Protein AF-A0A7S4M816-F1 (afdb_monomer_lite)

pLDDT: mean 73.07, std 22.74, range [23.66, 98.44]

Radius of gyration: 26.68 Å; chains: 1; bounding box: 62×54×77 Å

Sequence (520 aa):
VRLLKPLAPCDLSKLNSLMDDIETREQIYEYYGRFLNFFESHPETFNVKKLPEKNTYVLDLVSRDKGLALKKVQQVTQEKKASAVLHVLVTTSKACIEQCKLLSTNSVIAVDCEGVHLGQPGGKLCLVQIASPNTGPVLFDVLSCPEIMGILKDLLENPRILKILHDCRMDAAALFTTGNIELSPVLDTQTAFTIIHNYRQQISLKDLVKKVNNREHPEKAKAPHKANPNFWNIRPISENGIKYAIADVELLLEASCILASQFKSEEEQQRAQAISQARVLDAIGPLRSSQGDSNESFTPSAAFENMIQYNNKATQEIRFSVYKETQFHVILASLPEYIASMIIEYLPTAEDSLIDVVLDLHRPVRLIRANGHSLTVDDCIVREGDLAHLLQKCGPITDANRACVGASLHRCSVIRDPNRGTIVGCTLRMARIINGVASTLSEILLSSKSVLLVGPPGRGKTTLLRDISQFLANYENDRRVMIVDTNNEIGGESILPHKAVGNARRRVKLELVRFSIVSC

InterPro domains:
  IPR002562 3'-5' exonuclease domain [PF01612] (89-255)
  IPR002562 3'-5' exonuclease domain [SM00474] (87-264)
  IPR012337 Ribonuclease H-like superfamily [SSF53098] (84-273)
  IPR027417 P-loop containing nucleoside triphosphate hydrolase [G3DSA:3.40.50.300] (427-512)
  IPR027417 P-loop containing nucleoside triphosphate hydrolase [SSF52540] (438-507)
  IPR036397 Ribonuclease H superfamily [G3DSA:3.30.420.10] (20-283)

Organism: NCBI:txid1487602

Secondary structure (DSSP, 8-state):
---PPP-PPP-THHHHTTSTT---HHHHHHHHHHHHHHHHH-S---EEEEETTTTEEEEETT---TTTHHHHHHHHTTS--------EEE-SHHHHHHHHHHHTT-SEEEEEEEEESTTSTT-EEEEEEEEETTTEEEEEETTT-TTHHHHHHHHHT-TTSEEEESSTHHHHHHHHHHH-----SEEEHHHHHHHHHT--S---HHHHHHHHHS---TTGGG-GGGT-TTGGG-SSPPHHHHHHHHHHHHHHHHHHHHHHHH-SSHHHHHHHHHHHHHHHHHHHGGG--S---------THHHHHHHHHHHHHHTS------EEE--HHHHHHHS-HHHHHHHHHH-TTHHHHEEEEEEETTSEEEEEETTSPEEEEEEEE--HHHHHHHHHTB-PPPTTSEEEBTTSS-EEEEEE-TTT--EEEEEEE---EEESSGGGGHHHHHSSSEEEEE--TTSSHHHHHHHHHHHHHHSSTT---EEE-TTSSSS-SSSSPPGGGTT-EEESS----S--EE--

Foldseek 3Di:
DDLDDDDDDDDPVVVVVVVPPDDDPLVVQLVLVVLVVCCVVPLLQWDWDDDPPALEIETELDDPDPPPSVVVVVVVVVPDDDDDFFEAEALDPVVLLVVLVVLVVAQEKEKDWDWQQQLDVVTATAWIWIADLARAIYIYGCPSPVCSLQSCQCSQAPQSHEYEYALCQSVLSRSCVSRVHQGPQYFHVQLLCCLLVVDPDGDDLQRLLCVQPNDGQPCPVVQPCVVPSHLSVDPPNDPSNVSNSRSSRVSRLLSVLSSLVRDPDVVSVVVSRVVRSVSSCVSCVVVDPDDDDDDDDDDCVVNSVVSPVSNVVVVDDSDNPWDKDFVVVLVLQLFDVVVSVVCCVVPVPCSPWFFKWKAFAQAFIWTQTSSRDIDGDRVHHHHPVGVVSNVVQWDDQDPQQWTHRHLDQWIKRFDADPVPRDTRIIIIGTDMAIARSCSVCCVVLVDPGHYHYDDDPPSCSLNNLLNSLQCQPSRPPDRAAEEAAQPCSNQHRDPGRHCSSPNHHYDNDDDDDSHYDYDD

Structure (mmCIF, N/CA/C/O backbone):
data_AF-A0A7S4M816-F1
#
_entry.id   AF-A0A7S4M816-F1
#
loop_
_atom_site.group_PDB
_atom_site.id
_atom_site.type_symbol
_atom_site.label_atom_id
_atom_site.label_alt_id
_atom_site.label_comp_id
_atom_site.label_asym_id
_atom_site.label_entity_id
_atom_site.label_seq_id
_atom_site.pdbx_PDB_ins_code
_atom_site.Cartn_x
_atom_site.Cartn_y
_atom_site.Cartn_z
_atom_site.occupancy
_atom_site.B_iso_or_equiv
_atom_site.auth_seq_id
_atom_site.auth_comp_id
_atom_site.auth_asym_id
_atom_site.auth_atom_id
_atom_site.pdbx_PDB_model_num
ATOM 1 N N . VAL A 1 1 ? 2.235 -14.717 20.472 1.00 32.06 1 VAL A N 1
ATOM 2 C CA . VAL A 1 1 ? 2.334 -15.893 19.568 1.00 32.06 1 VAL A CA 1
ATOM 3 C C . VAL A 1 1 ? 2.805 -17.111 20.358 1.00 32.06 1 VAL A C 1
ATOM 5 O O . VAL A 1 1 ? 3.980 -17.220 20.690 1.00 32.06 1 VAL A O 1
ATOM 8 N N . ARG A 1 2 ? 1.897 -18.025 20.711 1.00 26.11 2 ARG A N 1
ATOM 9 C CA . ARG A 1 2 ? 2.247 -19.291 21.373 1.00 26.11 2 ARG A CA 1
ATOM 10 C C . ARG A 1 2 ? 2.181 -20.394 20.312 1.00 26.11 2 ARG A C 1
ATOM 12 O O . ARG A 1 2 ? 1.085 -20.809 19.954 1.00 26.11 2 ARG A O 1
ATOM 19 N N . LEU A 1 3 ? 3.322 -20.876 19.808 1.00 25.56 3 LEU A N 1
ATOM 20 C CA . LEU A 1 3 ? 3.357 -22.186 19.145 1.00 25.56 3 LEU A CA 1
ATOM 21 C C . LEU A 1 3 ? 3.480 -23.221 20.264 1.00 25.56 3 LEU A C 1
ATOM 23 O O . LEU A 1 3 ? 4.580 -23.553 20.702 1.00 25.56 3 LEU A O 1
ATOM 27 N N . LEU A 1 4 ? 2.350 -23.673 20.804 1.00 25.62 4 LEU A N 1
ATOM 28 C CA . LEU A 1 4 ? 2.359 -24.734 21.806 1.00 25.62 4 LEU A CA 1
ATOM 29 C C . LEU A 1 4 ? 2.283 -26.102 21.122 1.00 25.62 4 LEU A C 1
ATOM 31 O O . LEU A 1 4 ? 1.270 -26.456 20.526 1.00 25.62 4 LEU A O 1
ATOM 35 N N . LYS A 1 5 ? 3.338 -26.906 21.292 1.00 24.36 5 LYS A N 1
ATOM 36 C CA . LYS A 1 5 ? 3.147 -28.330 21.608 1.00 24.36 5 LYS A CA 1
ATOM 37 C C . LYS A 1 5 ? 2.667 -28.423 23.070 1.00 24.36 5 LYS A C 1
ATOM 39 O O . LYS A 1 5 ? 3.002 -27.529 23.851 1.00 24.36 5 LYS A O 1
ATOM 44 N N . PRO A 1 6 ? 1.874 -29.443 23.442 1.00 23.66 6 PRO A N 1
ATOM 45 C CA . PRO A 1 6 ? 1.259 -29.514 24.764 1.00 23.66 6 PRO A CA 1
ATOM 46 C C . PRO A 1 6 ? 2.354 -29.538 25.834 1.00 23.66 6 PRO A C 1
ATOM 48 O O . PRO A 1 6 ? 3.275 -30.348 25.756 1.00 23.66 6 PRO A O 1
ATOM 51 N N . LEU A 1 7 ? 2.277 -28.632 26.808 1.00 27.77 7 LEU A N 1
ATOM 52 C CA . LEU A 1 7 ? 3.165 -28.618 27.967 1.00 27.77 7 LEU A CA 1
ATOM 53 C C . LEU A 1 7 ? 2.332 -28.634 29.247 1.00 27.77 7 LEU A C 1
ATOM 55 O O . LEU A 1 7 ? 1.325 -27.933 29.353 1.00 27.77 7 LEU A O 1
ATOM 59 N N . ALA A 1 8 ? 2.799 -29.461 30.182 1.00 29.36 8 ALA A N 1
ATOM 60 C CA . ALA A 1 8 ? 2.324 -29.626 31.549 1.00 29.36 8 ALA A CA 1
ATOM 61 C C . ALA A 1 8 ? 2.268 -28.286 32.327 1.00 29.36 8 ALA A C 1
ATOM 63 O O . ALA A 1 8 ? 2.888 -27.304 31.901 1.00 29.36 8 ALA A O 1
ATOM 64 N N . PRO A 1 9 ? 1.530 -28.223 33.454 1.00 30.55 9 PRO A N 1
ATOM 65 C CA . PRO A 1 9 ? 1.186 -26.969 34.124 1.00 30.55 9 PRO A CA 1
ATOM 66 C C . PRO A 1 9 ? 2.446 -26.212 34.568 1.00 30.55 9 PRO A C 1
ATOM 68 O O . PRO A 1 9 ? 3.289 -26.762 35.270 1.00 30.55 9 PRO A O 1
ATOM 71 N N . CYS A 1 10 ? 2.591 -24.951 34.147 1.00 32.34 10 CYS A N 1
ATOM 72 C CA . CYS A 1 10 ? 3.623 -24.052 34.670 1.00 32.34 10 CYS A CA 1
ATOM 73 C C . CYS A 1 10 ? 3.134 -23.387 35.961 1.00 32.34 10 CYS A C 1
ATOM 75 O O . CYS A 1 10 ? 2.025 -22.860 36.009 1.00 32.34 10 CYS A O 1
ATOM 77 N N . ASP A 1 11 ? 4.005 -23.390 36.964 1.00 34.22 11 ASP A N 1
ATOM 78 C CA . ASP A 1 11 ? 3.838 -22.769 38.274 1.00 34.22 11 ASP A CA 1
ATOM 79 C C . ASP A 1 11 ? 3.771 -21.229 38.156 1.00 34.22 11 ASP A C 1
ATOM 81 O O . ASP A 1 11 ? 4.731 -20.573 37.739 1.00 34.22 11 ASP A O 1
ATOM 85 N N . LEU A 1 12 ? 2.597 -20.665 38.463 1.00 32.16 12 LEU A N 1
ATOM 86 C CA . LEU A 1 12 ? 2.234 -19.243 38.334 1.00 32.16 12 LEU A CA 1
ATOM 87 C C . LEU A 1 12 ? 2.906 -18.334 39.382 1.00 32.16 12 LEU A C 1
ATOM 89 O O . LEU A 1 12 ? 2.882 -17.112 39.242 1.00 32.16 12 LEU A O 1
ATOM 93 N N . SER A 1 13 ? 3.538 -18.908 40.406 1.00 29.98 13 SER A N 1
ATOM 94 C CA . SER A 1 13 ? 4.093 -18.179 41.556 1.00 29.98 13 SER A CA 1
ATOM 95 C C . SER A 1 13 ? 5.253 -17.230 41.213 1.00 29.98 13 SER A C 1
ATOM 97 O O . SER A 1 13 ? 5.402 -16.188 41.846 1.00 29.98 13 SER A O 1
ATOM 99 N N . LYS A 1 14 ? 6.042 -17.521 40.169 1.00 30.58 14 LYS A N 1
ATOM 100 C CA . LYS A 1 14 ? 7.213 -16.706 39.776 1.00 30.58 14 LYS A CA 1
ATOM 101 C C . LYS A 1 14 ? 6.892 -15.467 38.934 1.00 30.58 14 LYS A C 1
ATOM 103 O O . LYS A 1 14 ? 7.779 -14.650 38.715 1.00 30.58 14 LYS A O 1
ATOM 108 N N . LEU A 1 15 ? 5.666 -15.338 38.424 1.00 30.48 15 LEU A N 1
ATOM 109 C CA . LEU A 1 15 ? 5.273 -14.216 37.560 1.00 30.48 15 LEU A CA 1
ATOM 110 C C . LEU A 1 15 ? 4.730 -13.028 38.368 1.00 30.48 15 LEU A C 1
ATOM 112 O O . LEU A 1 15 ? 4.883 -11.887 37.943 1.00 30.48 15 LEU A O 1
ATOM 116 N N . ASN A 1 16 ? 4.176 -13.295 39.554 1.00 32.53 16 ASN A N 1
ATOM 117 C CA . ASN A 1 16 ? 3.635 -12.262 40.436 1.00 32.53 16 ASN A CA 1
ATOM 118 C C . ASN A 1 16 ? 4.731 -11.371 41.043 1.00 32.53 16 ASN A C 1
ATOM 120 O O . ASN A 1 16 ? 4.540 -10.165 41.104 1.00 32.53 16 ASN A O 1
ATOM 124 N N . SER A 1 17 ? 5.918 -11.905 41.359 1.00 33.62 17 SER A N 1
ATOM 125 C CA . SER A 1 17 ? 6.994 -11.108 41.981 1.00 33.62 17 SER A CA 1
ATOM 126 C C . SER A 1 17 ? 7.639 -10.064 41.056 1.00 33.62 17 SER A C 1
ATOM 128 O O . SER A 1 17 ? 8.530 -9.343 41.488 1.00 33.62 17 SER A O 1
ATOM 130 N N . LEU A 1 18 ? 7.270 -10.028 39.769 1.00 30.81 18 LEU A N 1
ATOM 131 C CA . LEU A 1 18 ? 7.768 -9.049 38.795 1.00 30.81 18 LEU A CA 1
ATOM 132 C C . LEU A 1 18 ? 6.773 -7.899 38.552 1.00 30.81 18 LEU A C 1
ATOM 134 O O . LEU A 1 18 ? 7.089 -6.972 37.810 1.00 30.81 18 LEU A O 1
ATOM 138 N N . MET A 1 19 ? 5.560 -7.992 39.110 1.00 32.06 19 MET A N 1
ATOM 139 C CA . MET A 1 19 ? 4.468 -7.037 38.893 1.00 32.06 19 MET A CA 1
ATOM 140 C C . MET A 1 19 ? 4.282 -6.034 40.040 1.00 32.06 19 MET A C 1
ATOM 142 O O . MET A 1 19 ? 3.523 -5.083 39.867 1.00 32.06 19 MET A O 1
ATOM 146 N N . ASP A 1 20 ? 4.989 -6.209 41.158 1.00 32.62 20 ASP A N 1
ATOM 147 C CA . ASP A 1 20 ? 4.783 -5.429 42.386 1.00 32.62 20 ASP A CA 1
ATOM 148 C C . ASP A 1 20 ? 5.398 -4.005 42.358 1.00 32.62 20 ASP A C 1
ATOM 150 O O . ASP A 1 20 ? 5.116 -3.211 43.245 1.00 32.62 20 ASP A O 1
ATOM 154 N N . ASP A 1 21 ? 6.144 -3.622 41.310 1.00 37.22 21 ASP A N 1
ATOM 155 C CA . ASP A 1 21 ? 6.856 -2.324 41.217 1.00 37.22 21 ASP A CA 1
ATOM 156 C C . ASP A 1 21 ? 6.120 -1.215 40.410 1.00 37.22 21 ASP A C 1
ATOM 158 O O . ASP A 1 21 ? 6.743 -0.266 39.924 1.00 37.22 21 ASP A O 1
ATOM 162 N N . ILE A 1 22 ? 4.797 -1.294 40.202 1.00 36.03 22 ILE A N 1
ATOM 163 C CA . ILE A 1 22 ? 4.036 -0.269 39.447 1.00 36.03 22 ILE A CA 1
ATOM 164 C C . ILE A 1 22 ? 2.936 0.337 40.326 1.00 36.03 22 ILE A C 1
ATOM 166 O O . ILE A 1 22 ? 1.829 -0.191 40.402 1.00 36.03 22 ILE A O 1
ATOM 170 N N . GLU A 1 23 ? 3.225 1.474 40.964 1.00 37.81 23 GLU A N 1
ATOM 171 C CA . GLU A 1 23 ? 2.397 1.969 42.074 1.00 37.81 23 GLU A CA 1
ATOM 172 C C . GLU A 1 23 ? 1.174 2.842 41.709 1.00 37.81 23 GLU A C 1
ATOM 174 O O . GLU A 1 23 ? 0.293 2.956 42.555 1.00 37.81 23 GLU A O 1
ATOM 179 N N . THR A 1 24 ? 0.995 3.429 40.506 1.00 36.88 24 THR A N 1
ATOM 180 C CA . THR A 1 24 ? -0.236 4.231 40.231 1.00 36.88 24 THR A CA 1
ATOM 181 C C . THR A 1 24 ? -0.750 4.267 38.778 1.00 36.88 24 THR A C 1
ATOM 183 O O . THR A 1 24 ? -0.001 4.226 37.801 1.00 36.88 24 THR A O 1
ATOM 186 N N . ARG A 1 25 ? -2.086 4.399 38.634 1.00 30.27 25 ARG A N 1
ATOM 187 C CA . ARG A 1 25 ? -2.832 4.512 37.357 1.00 30.27 25 ARG A CA 1
ATOM 188 C C . ARG A 1 25 ? -2.521 5.793 36.569 1.00 30.27 25 ARG A C 1
ATOM 190 O O . ARG A 1 25 ? -2.570 5.755 35.343 1.00 30.27 25 ARG A O 1
ATOM 197 N N . GLU A 1 26 ? -2.192 6.897 37.234 1.00 30.34 26 GLU A N 1
ATOM 198 C CA . GLU A 1 26 ? -1.911 8.198 36.599 1.00 30.34 26 GLU A CA 1
ATOM 199 C C . GLU A 1 26 ? -0.587 8.196 35.820 1.00 30.34 26 GLU A C 1
ATOM 201 O O . GLU A 1 26 ? -0.513 8.725 34.709 1.00 30.34 26 GLU A O 1
ATOM 206 N N . GLN A 1 27 ? 0.418 7.463 36.305 1.00 33.69 27 GLN A N 1
ATOM 207 C CA . GLN A 1 27 ? 1.696 7.297 35.609 1.00 33.69 27 GLN A CA 1
ATOM 208 C C . GLN A 1 27 ? 1.585 6.433 34.341 1.00 33.69 27 GLN A C 1
ATOM 210 O O . GLN A 1 27 ? 2.423 6.538 33.451 1.00 33.69 27 GLN A O 1
ATOM 215 N N . ILE A 1 28 ? 0.552 5.596 34.193 1.00 33.44 28 ILE A N 1
ATOM 216 C CA . ILE A 1 28 ? 0.357 4.761 32.993 1.00 33.44 28 ILE A CA 1
ATOM 217 C C . ILE A 1 28 ? -0.059 5.615 31.783 1.00 33.44 28 ILE A C 1
ATOM 219 O O . ILE A 1 28 ? 0.337 5.305 30.655 1.00 33.44 28 ILE A O 1
ATOM 223 N N . TYR A 1 29 ? -0.807 6.701 32.009 1.00 32.84 29 TYR A N 1
ATOM 224 C CA . TYR A 1 29 ? -1.386 7.520 30.942 1.00 32.84 29 TYR A CA 1
ATOM 225 C C . TYR A 1 29 ? -0.503 8.694 30.497 1.00 32.84 29 TYR A C 1
ATOM 227 O O . TYR A 1 29 ? -0.400 8.931 29.294 1.00 32.84 29 TYR A O 1
ATOM 235 N N . GLU A 1 30 ? 0.240 9.348 31.398 1.00 33.31 30 GLU A N 1
ATOM 236 C CA . GLU A 1 30 ? 1.265 10.338 31.000 1.00 33.31 30 GLU A CA 1
ATOM 237 C C . GLU A 1 30 ? 2.338 9.690 30.092 1.00 33.31 30 GLU A C 1
ATOM 239 O O . GLU A 1 30 ? 2.888 10.286 29.161 1.00 33.31 30 GLU A O 1
ATOM 244 N N . TYR A 1 31 ? 2.559 8.392 30.297 1.00 30.88 31 TYR A N 1
ATOM 245 C CA . TYR A 1 31 ? 3.439 7.548 29.502 1.00 30.88 31 TYR A CA 1
ATOM 246 C C . TYR A 1 31 ? 2.917 7.193 28.102 1.00 30.88 31 TYR A C 1
ATOM 248 O O . TYR A 1 31 ? 3.712 6.772 27.262 1.00 30.88 31 TYR A O 1
ATOM 256 N N . TYR A 1 32 ? 1.617 7.327 27.843 1.00 30.73 32 TYR A N 1
ATOM 257 C CA . TYR A 1 32 ? 0.983 6.995 26.563 1.00 30.73 32 TYR A CA 1
ATOM 258 C C . TYR A 1 32 ? 1.078 8.169 25.573 1.00 30.73 32 TYR A C 1
ATOM 260 O O . TYR A 1 32 ? 1.305 7.965 24.382 1.00 30.73 32 TYR A O 1
ATOM 268 N N . GLY A 1 33 ? 1.030 9.411 26.065 1.00 32.06 33 GLY A N 1
ATOM 269 C CA . GLY A 1 33 ? 1.354 10.602 25.269 1.00 32.06 33 GLY A CA 1
ATOM 270 C C . GLY A 1 33 ? 2.820 10.626 24.821 1.00 32.06 33 GLY A C 1
ATOM 271 O O . GLY A 1 33 ? 3.120 10.935 23.671 1.00 32.06 33 GLY A O 1
ATOM 272 N N . ARG A 1 34 ? 3.743 10.186 25.691 1.00 31.02 34 ARG A N 1
ATOM 273 C CA . ARG A 1 34 ? 5.159 10.000 25.324 1.00 31.02 34 ARG A CA 1
ATOM 274 C C . ARG A 1 34 ? 5.380 8.804 24.387 1.00 31.02 34 ARG A C 1
ATOM 276 O O . ARG A 1 34 ? 6.376 8.792 23.682 1.00 31.02 34 ARG A O 1
ATOM 283 N N . PHE A 1 35 ? 4.467 7.832 24.343 1.00 34.56 35 PHE A N 1
ATOM 284 C CA . PHE A 1 35 ? 4.574 6.603 23.543 1.00 34.56 35 PHE A CA 1
ATOM 285 C C . PHE A 1 35 ? 4.404 6.832 22.030 1.00 34.56 35 PHE A C 1
ATOM 287 O O . PHE A 1 35 ? 5.117 6.207 21.251 1.00 34.56 35 PHE A O 1
ATOM 294 N N . LEU A 1 36 ? 3.525 7.752 21.609 1.00 32.50 36 LEU A N 1
ATOM 295 C CA . LEU A 1 36 ? 3.367 8.128 20.192 1.00 32.50 36 LEU A CA 1
ATOM 296 C C . LEU A 1 36 ? 4.589 8.909 19.677 1.00 32.50 36 LEU A C 1
ATOM 298 O O . LEU A 1 36 ? 5.209 8.487 18.704 1.00 32.50 36 LEU A O 1
ATOM 302 N N . ASN A 1 37 ? 5.026 9.935 20.417 1.00 33.81 37 ASN A N 1
ATOM 303 C CA . ASN A 1 37 ? 6.246 10.685 20.086 1.00 33.81 37 ASN A CA 1
ATOM 304 C C . ASN A 1 37 ? 7.511 9.808 20.125 1.00 33.81 37 ASN A C 1
ATOM 306 O O . ASN A 1 37 ? 8.487 10.094 19.436 1.00 33.81 37 ASN A O 1
ATOM 310 N N . PHE A 1 38 ? 7.532 8.747 20.937 1.00 35.84 38 PHE A N 1
ATOM 311 C CA . PHE A 1 38 ? 8.682 7.849 21.080 1.00 35.84 38 PHE A CA 1
ATOM 312 C C . PHE A 1 38 ? 8.849 6.893 19.891 1.00 35.84 38 PHE A C 1
ATOM 314 O O . PHE A 1 38 ? 9.974 6.716 19.439 1.00 35.84 38 PHE A O 1
ATOM 321 N N . PHE A 1 39 ? 7.765 6.341 19.333 1.00 38.44 39 PHE A N 1
ATOM 322 C CA . PHE A 1 39 ? 7.845 5.525 18.110 1.00 38.44 39 PHE A CA 1
ATOM 323 C C . PHE A 1 39 ? 8.197 6.359 16.872 1.00 38.44 39 PHE A C 1
ATOM 325 O O . PHE A 1 39 ? 8.973 5.909 16.035 1.00 38.44 39 PHE A O 1
ATOM 332 N N . GLU A 1 40 ? 7.689 7.591 16.787 1.00 34.12 40 GLU A N 1
ATOM 333 C CA . GLU A 1 40 ? 8.034 8.530 15.708 1.00 34.12 40 GLU A CA 1
ATOM 334 C C . GLU A 1 40 ? 9.506 8.967 15.751 1.00 34.12 40 GLU A C 1
ATOM 336 O O . GLU A 1 40 ? 10.100 9.261 14.713 1.00 34.12 40 GLU A O 1
ATOM 341 N N . SER A 1 41 ? 10.116 8.984 16.942 1.00 29.34 41 SER A N 1
ATOM 342 C CA . SER A 1 41 ? 11.501 9.429 17.135 1.00 29.34 41 SER A CA 1
ATOM 343 C C . SER A 1 41 ? 12.532 8.299 17.266 1.00 29.34 41 SER A C 1
ATOM 345 O O . SER A 1 41 ? 13.719 8.575 17.111 1.00 29.34 41 SER A O 1
ATOM 347 N N . HIS A 1 42 ? 12.126 7.054 17.557 1.00 34.06 42 HIS A N 1
ATOM 348 C CA . HIS A 1 42 ? 13.032 5.925 17.822 1.00 34.06 42 HIS A CA 1
ATOM 349 C C . HIS A 1 42 ? 12.424 4.571 17.366 1.00 34.06 42 HIS A C 1
ATOM 351 O O . HIS A 1 42 ? 11.822 3.860 18.175 1.00 34.06 42 HIS A O 1
ATOM 357 N N . PRO A 1 43 ? 12.599 4.155 16.098 1.00 35.47 43 PRO A N 1
ATOM 358 C CA . PRO A 1 43 ? 12.088 2.871 15.586 1.00 35.47 43 PRO A CA 1
ATOM 359 C C . PRO A 1 43 ? 12.764 1.607 16.183 1.00 35.47 43 PRO A C 1
ATOM 361 O O . PRO A 1 43 ? 12.266 0.502 16.001 1.00 35.47 43 PRO A O 1
ATOM 364 N N . GLU A 1 44 ? 13.831 1.757 16.976 1.00 39.56 44 GLU A N 1
ATOM 365 C CA . GLU A 1 44 ? 14.697 0.685 17.522 1.00 39.56 44 GLU A CA 1
ATOM 366 C C . GLU A 1 44 ? 14.210 0.026 18.846 1.00 39.56 44 GLU A C 1
ATOM 368 O O . GLU A 1 44 ? 15.004 -0.439 19.665 1.00 39.56 44 GLU A O 1
ATOM 373 N N . THR A 1 45 ? 12.915 0.049 19.167 1.00 36.88 45 THR A N 1
ATOM 374 C CA . THR A 1 45 ? 12.452 0.091 20.576 1.00 36.88 45 THR A CA 1
ATOM 375 C C . THR A 1 45 ? 12.122 -1.232 21.278 1.00 36.88 45 THR A C 1
ATOM 377 O O . THR A 1 45 ? 11.601 -1.224 22.396 1.00 36.88 45 THR A O 1
ATOM 380 N N . PHE A 1 46 ? 12.464 -2.384 20.701 1.00 45.91 46 PHE A N 1
ATOM 381 C CA . PHE A 1 46 ? 12.144 -3.685 21.303 1.00 45.91 46 PHE A CA 1
ATOM 382 C C . PHE A 1 46 ? 13.305 -4.262 22.118 1.00 45.91 46 PHE A C 1
ATOM 384 O O . PHE A 1 46 ? 14.392 -4.505 21.594 1.00 45.91 46 PHE A O 1
ATOM 391 N N . ASN A 1 47 ? 13.066 -4.592 23.393 1.00 47.69 47 ASN A N 1
ATOM 392 C CA . ASN A 1 47 ? 14.008 -5.419 24.146 1.00 47.69 47 ASN A CA 1
ATOM 393 C C . ASN A 1 47 ? 13.711 -6.899 23.866 1.00 47.69 47 ASN A C 1
ATOM 395 O O . ASN A 1 47 ? 12.717 -7.458 24.337 1.00 47.69 47 ASN A O 1
ATOM 399 N N . VAL A 1 48 ? 14.566 -7.519 23.053 1.00 42.56 48 VAL A N 1
ATOM 400 C CA . VAL A 1 48 ? 14.424 -8.914 22.629 1.00 42.56 48 VAL A CA 1
ATOM 401 C C . VAL A 1 48 ? 15.229 -9.812 23.562 1.00 42.56 48 VAL A C 1
ATOM 403 O O . VAL A 1 48 ? 16.462 -9.805 23.556 1.00 42.56 48 VAL A O 1
ATOM 406 N N . LYS A 1 49 ? 14.542 -10.654 24.337 1.00 49.00 49 LYS A N 1
ATOM 407 C CA . LYS A 1 49 ? 15.188 -11.693 25.154 1.00 49.00 49 LYS A CA 1
ATOM 408 C C . LYS A 1 49 ? 14.911 -13.071 24.558 1.00 49.00 49 LYS A C 1
ATOM 410 O O . LYS A 1 49 ? 13.762 -13.486 24.421 1.00 49.00 49 LYS A O 1
ATOM 415 N N . LYS A 1 50 ? 15.972 -13.810 24.220 1.00 42.25 50 LYS A N 1
ATOM 416 C CA . LYS A 1 50 ? 15.881 -15.243 23.901 1.00 42.25 50 LYS A CA 1
ATOM 417 C C . LYS A 1 50 ? 15.818 -16.017 25.214 1.00 42.25 50 LYS A C 1
ATOM 419 O O . LYS A 1 50 ? 16.748 -15.917 26.010 1.00 42.25 50 LYS A O 1
ATOM 424 N N . LEU A 1 51 ? 14.760 -16.796 25.428 1.00 44.19 51 LEU A N 1
ATOM 425 C CA . LEU A 1 51 ? 14.718 -17.754 26.533 1.00 44.19 51 LEU A CA 1
ATOM 426 C C . LEU A 1 51 ? 15.500 -19.011 26.105 1.00 44.19 51 LEU A C 1
ATOM 428 O O . LEU A 1 51 ? 15.086 -19.664 25.146 1.00 44.19 51 LEU A O 1
ATOM 432 N N . PRO A 1 52 ? 16.637 -19.352 26.745 1.00 38.91 52 PRO A N 1
ATOM 433 C CA . PRO A 1 52 ? 17.502 -20.444 26.284 1.00 38.91 52 PRO A CA 1
ATOM 434 C C . PRO A 1 52 ? 16.814 -21.816 26.289 1.00 38.91 52 PRO A C 1
ATOM 436 O O . PRO A 1 52 ? 17.096 -22.641 25.427 1.00 38.91 52 PRO A O 1
ATOM 439 N N . GLU A 1 53 ? 15.876 -22.037 27.214 1.00 46.09 53 GLU A N 1
ATOM 440 C CA . GLU A 1 53 ? 15.258 -23.350 27.465 1.00 46.09 53 GLU A CA 1
ATOM 441 C C . GLU A 1 53 ? 13.936 -23.591 26.719 1.00 46.09 53 GLU A C 1
ATOM 443 O O . GLU A 1 53 ? 13.433 -24.710 26.667 1.00 46.09 53 GLU A O 1
ATOM 448 N N . LYS A 1 54 ? 13.338 -22.555 26.126 1.00 49.31 54 LYS A N 1
ATOM 449 C CA . LYS A 1 54 ? 12.047 -22.642 25.432 1.00 49.31 54 LYS A CA 1
ATOM 450 C C . LYS A 1 54 ? 12.207 -21.892 24.130 1.00 49.31 54 LYS A C 1
ATOM 452 O O . LYS A 1 54 ? 12.423 -20.695 24.193 1.00 49.31 54 LYS A O 1
ATOM 457 N N . ASN A 1 55 ? 12.125 -22.571 22.983 1.00 56.72 55 ASN A N 1
ATOM 458 C CA . ASN A 1 55 ? 12.330 -22.051 21.619 1.00 56.72 55 ASN A CA 1
ATOM 459 C C . ASN A 1 55 ? 11.414 -20.843 21.274 1.00 56.72 55 ASN A C 1
ATOM 461 O O . ASN A 1 55 ? 10.469 -20.952 20.494 1.00 56.72 55 ASN A O 1
ATOM 465 N N . THR A 1 56 ? 11.617 -19.715 21.954 1.00 45.28 56 THR A N 1
ATOM 466 C CA . THR A 1 56 ? 10.678 -18.605 22.135 1.00 45.28 56 THR A CA 1
ATOM 467 C C . THR A 1 56 ? 11.458 -17.309 22.364 1.00 45.28 56 THR A C 1
ATOM 469 O O . THR A 1 56 ? 12.329 -17.235 23.234 1.00 45.28 56 THR A O 1
ATOM 472 N N . TYR A 1 57 ? 11.122 -16.278 21.598 1.00 51.75 57 TYR A N 1
ATOM 473 C CA . TYR A 1 57 ? 11.520 -14.898 21.845 1.00 51.75 57 TYR A CA 1
ATOM 474 C C . TYR A 1 57 ? 10.497 -14.215 22.745 1.00 51.75 57 TYR A C 1
ATOM 476 O O . TYR A 1 57 ? 9.295 -14.416 22.579 1.00 51.75 57 TYR A O 1
ATOM 484 N N . VAL A 1 58 ? 10.965 -13.394 23.679 1.00 51.06 58 VAL A N 1
ATOM 485 C CA . VAL A 1 58 ? 10.122 -12.477 24.447 1.00 51.06 58 VAL A CA 1
ATOM 486 C C . VAL A 1 58 ? 10.384 -11.069 23.936 1.00 51.06 58 VAL A C 1
ATOM 488 O O . VAL A 1 58 ? 11.520 -10.594 23.994 1.00 51.06 58 VAL A O 1
ATOM 491 N N . LEU A 1 59 ? 9.332 -10.441 23.417 1.00 56.41 59 LEU A N 1
ATOM 492 C CA . LEU A 1 59 ? 9.284 -9.027 23.082 1.00 56.41 59 LEU A CA 1
ATOM 493 C C . LEU A 1 59 ? 8.682 -8.290 24.272 1.00 56.41 59 LEU A C 1
ATOM 495 O O . LEU A 1 59 ? 7.494 -8.436 24.572 1.00 56.41 59 LEU A O 1
ATOM 499 N N . ASP A 1 60 ? 9.534 -7.545 24.963 1.00 57.44 60 ASP A N 1
ATOM 500 C CA . ASP A 1 60 ? 9.174 -6.787 26.151 1.00 57.44 60 ASP A CA 1
ATOM 501 C C . ASP A 1 60 ? 8.965 -5.310 25.787 1.00 57.44 60 ASP A C 1
ATOM 503 O O . ASP A 1 60 ? 9.908 -4.612 25.409 1.00 57.44 60 ASP A O 1
ATOM 507 N N . LEU A 1 61 ? 7.718 -4.840 25.902 1.00 56.50 61 LEU A N 1
ATOM 508 C CA . LEU A 1 61 ? 7.333 -3.449 25.632 1.00 56.50 61 LEU A CA 1
ATOM 509 C C . LEU A 1 61 ? 7.559 -2.511 26.842 1.00 56.50 61 LEU A C 1
ATOM 511 O O . LEU A 1 61 ? 6.986 -1.421 26.880 1.00 56.50 61 LEU A O 1
ATOM 515 N N . VAL A 1 62 ? 8.336 -2.929 27.854 1.00 46.25 62 VAL A N 1
ATOM 516 C CA . VAL A 1 62 ? 8.511 -2.208 29.138 1.00 46.25 62 VAL A CA 1
ATOM 517 C C . VAL A 1 62 ? 9.868 -1.505 29.289 1.00 46.25 62 VAL A C 1
ATOM 519 O O . VAL A 1 62 ? 10.051 -0.694 30.194 1.00 46.25 62 VAL A O 1
ATOM 522 N N . SER A 1 63 ? 10.851 -1.754 28.428 1.00 41.66 63 SER A N 1
ATOM 523 C CA . SER A 1 63 ? 12.242 -1.419 28.759 1.00 41.66 63 SER A CA 1
ATOM 524 C C . SER A 1 63 ? 12.613 0.068 28.586 1.00 41.66 63 SER A C 1
ATOM 526 O O . SER A 1 63 ? 12.695 0.581 27.475 1.00 41.66 63 SER A O 1
ATOM 528 N N . ARG A 1 64 ? 12.936 0.736 29.709 1.00 36.38 64 ARG A N 1
ATOM 529 C CA . ARG A 1 64 ? 13.599 2.058 29.797 1.00 36.38 64 ARG A CA 1
ATOM 530 C C . ARG A 1 64 ? 15.118 2.016 29.532 1.00 36.38 64 ARG A C 1
ATOM 532 O O . ARG A 1 64 ? 15.780 3.038 29.692 1.00 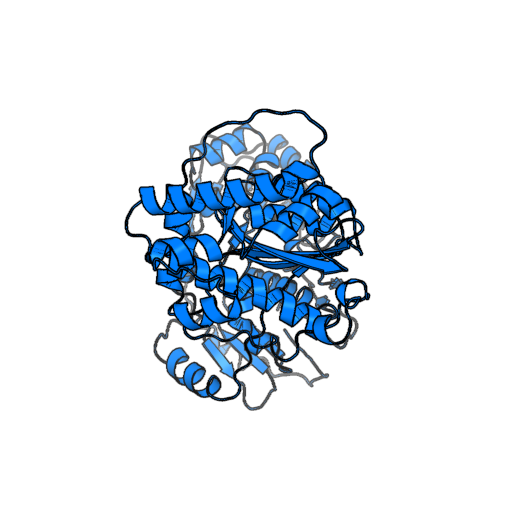36.38 64 ARG A O 1
ATOM 539 N N . ASP A 1 65 ? 15.692 0.871 29.164 1.00 34.22 65 ASP A N 1
ATOM 540 C CA . ASP A 1 65 ? 17.143 0.677 29.239 1.00 34.22 65 ASP A CA 1
ATOM 541 C C . ASP A 1 65 ? 17.815 0.682 27.856 1.00 34.22 65 ASP A C 1
ATOM 543 O O . ASP A 1 65 ? 17.896 -0.332 27.158 1.00 34.22 65 ASP A O 1
ATOM 547 N N . LYS A 1 66 ? 18.288 1.866 27.449 1.00 34.84 66 LYS A N 1
ATOM 548 C CA . LYS A 1 66 ? 18.892 2.140 26.132 1.00 34.84 66 LYS A CA 1
ATOM 549 C C . LYS A 1 66 ? 20.218 1.393 25.883 1.00 34.84 66 LYS A C 1
ATOM 551 O O . LYS A 1 66 ? 20.668 1.342 24.745 1.00 34.84 66 LYS A O 1
ATOM 556 N N . GLY A 1 67 ? 20.858 0.813 26.904 1.00 30.61 67 GLY A N 1
ATOM 557 C CA . GLY A 1 67 ? 22.229 0.284 26.801 1.00 30.61 67 GLY A CA 1
ATOM 558 C C . GLY A 1 67 ? 22.376 -1.192 26.403 1.00 30.61 67 GLY A C 1
ATOM 559 O O . GLY A 1 67 ? 23.426 -1.583 25.891 1.00 30.61 67 GLY A O 1
ATOM 560 N N . LEU A 1 68 ? 21.358 -2.034 26.623 1.00 31.38 68 LEU A N 1
ATOM 561 C CA . LEU A 1 68 ? 21.503 -3.496 26.500 1.00 31.38 68 LEU A CA 1
ATOM 562 C C . LEU A 1 68 ? 20.958 -4.076 25.180 1.00 31.38 68 LEU A C 1
ATOM 564 O O . LEU A 1 68 ? 21.428 -5.127 24.739 1.00 31.38 68 LEU A O 1
ATOM 568 N N . ALA A 1 69 ? 20.013 -3.389 24.526 1.00 31.84 69 ALA A N 1
ATOM 569 C CA . ALA A 1 69 ? 19.446 -3.807 23.239 1.00 31.84 69 ALA A CA 1
ATOM 570 C C . ALA A 1 69 ? 20.480 -3.715 22.096 1.00 31.84 69 ALA A C 1
ATOM 572 O O . ALA A 1 69 ? 20.631 -4.655 21.316 1.00 31.84 69 ALA A O 1
ATOM 573 N N . LEU A 1 70 ? 21.294 -2.652 22.083 1.00 28.02 70 LEU A N 1
ATOM 574 C CA . LEU A 1 70 ? 22.322 -2.401 21.063 1.00 28.02 70 LEU A CA 1
ATOM 575 C C . LEU A 1 70 ? 23.403 -3.493 20.997 1.00 28.02 70 LEU A C 1
ATOM 577 O O . LEU A 1 70 ? 23.792 -3.911 19.910 1.00 28.02 70 LEU A O 1
ATOM 581 N N . LYS A 1 71 ? 23.857 -4.020 22.143 1.00 28.97 71 LYS A N 1
ATOM 582 C CA . LYS A 1 71 ? 24.951 -5.012 22.173 1.00 28.97 71 LYS A CA 1
ATOM 583 C C . LYS A 1 71 ? 24.532 -6.430 21.775 1.00 28.97 71 LYS A C 1
ATOM 585 O O . LYS A 1 71 ? 25.378 -7.193 21.323 1.00 28.97 71 LYS A O 1
ATOM 590 N N . LYS A 1 72 ? 23.257 -6.806 21.932 1.00 31.41 72 LYS A N 1
ATOM 591 C CA . LYS A 1 72 ? 22.770 -8.153 21.570 1.00 31.41 72 LYS A CA 1
ATOM 592 C C . LYS A 1 72 ? 22.189 -8.227 20.162 1.00 31.41 72 LYS A C 1
ATOM 594 O O . LYS A 1 72 ? 22.336 -9.267 19.529 1.00 3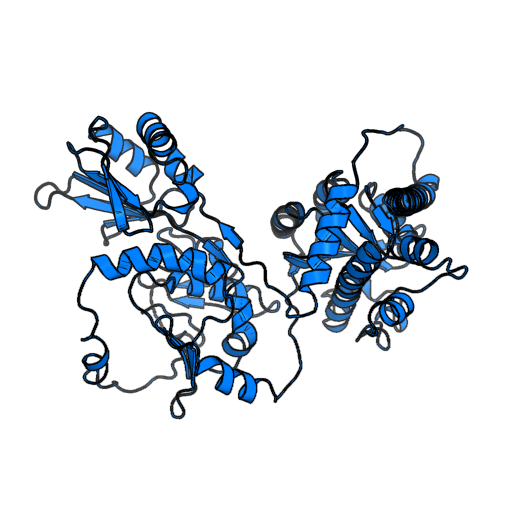1.41 72 LYS A O 1
ATOM 599 N N . VAL A 1 73 ? 21.602 -7.143 19.649 1.00 29.86 73 VAL A N 1
ATOM 600 C CA . VAL A 1 73 ? 21.144 -7.080 18.251 1.00 29.86 73 VAL A CA 1
ATOM 601 C C . VAL A 1 73 ? 22.340 -7.103 17.293 1.00 29.86 73 VAL A C 1
ATOM 603 O O . VAL A 1 73 ? 22.317 -7.861 16.329 1.00 29.86 73 VAL A O 1
ATOM 606 N N . GLN A 1 74 ? 23.438 -6.405 17.617 1.00 28.48 74 GLN A N 1
ATOM 607 C CA . GLN A 1 74 ? 24.681 -6.425 16.824 1.00 28.48 74 GLN A CA 1
ATOM 608 C C . GLN A 1 74 ? 25.368 -7.800 16.757 1.00 28.48 74 GLN A C 1
ATOM 610 O O . GLN A 1 74 ? 26.079 -8.092 15.800 1.00 28.48 74 GLN A O 1
ATOM 615 N N . GLN A 1 75 ? 25.164 -8.658 17.761 1.00 28.39 75 GLN A N 1
ATOM 616 C CA . GLN A 1 75 ? 25.773 -9.991 17.798 1.00 28.39 75 GLN A CA 1
ATOM 617 C C . GLN A 1 75 ? 24.937 -11.043 17.049 1.00 28.39 75 GLN A C 1
ATOM 619 O O . GLN A 1 75 ? 25.467 -12.074 16.651 1.00 28.39 75 GLN A O 1
ATOM 624 N N . VAL A 1 76 ? 23.640 -10.786 16.835 1.00 31.52 76 VAL A N 1
ATOM 625 C CA . VAL A 1 76 ? 22.739 -11.666 16.068 1.00 31.52 76 VAL A CA 1
ATOM 626 C C . VAL A 1 76 ? 22.752 -11.316 14.572 1.00 31.52 76 VAL A C 1
ATOM 628 O O . VAL A 1 76 ? 22.606 -12.210 13.747 1.00 31.52 76 VAL A O 1
ATOM 631 N N . THR A 1 77 ? 23.020 -10.059 14.205 1.00 30.59 77 THR A N 1
ATOM 632 C CA . THR A 1 77 ? 23.062 -9.589 12.804 1.00 30.59 77 THR A CA 1
ATOM 633 C C . THR A 1 77 ? 24.310 -9.997 12.012 1.00 30.59 77 THR A C 1
ATOM 635 O O . THR A 1 77 ? 24.344 -9.811 10.796 1.00 30.59 77 THR A O 1
ATOM 638 N N . GLN A 1 78 ? 25.335 -10.590 12.637 1.00 27.08 78 GLN A N 1
ATOM 639 C CA . GLN A 1 78 ? 26.521 -11.063 11.904 1.00 27.08 78 GLN A CA 1
ATOM 640 C C . GLN A 1 78 ? 26.325 -12.409 11.188 1.00 27.08 78 GLN A C 1
ATOM 642 O O . GLN A 1 78 ? 27.147 -12.769 10.345 1.00 27.08 78 GLN A O 1
ATOM 647 N N . GLU A 1 79 ? 25.224 -13.124 11.425 1.00 28.09 79 GLU A N 1
ATOM 648 C CA . GLU A 1 79 ? 24.962 -14.402 10.764 1.00 28.09 79 GLU A CA 1
ATOM 649 C C . GLU A 1 79 ? 23.711 -14.336 9.874 1.00 28.09 79 GLU A C 1
ATOM 651 O O . GLU A 1 79 ? 22.585 -14.456 10.342 1.00 28.09 79 GLU A O 1
ATOM 656 N N . LYS A 1 80 ? 23.969 -14.252 8.557 1.00 27.95 80 LYS A N 1
ATOM 657 C CA . LYS A 1 80 ? 23.055 -14.388 7.397 1.00 27.95 80 LYS A CA 1
ATOM 658 C C . LYS A 1 80 ? 22.380 -13.106 6.886 1.00 27.95 80 LYS A C 1
ATOM 660 O O . LYS A 1 80 ? 21.214 -12.832 7.132 1.00 27.95 80 LYS A O 1
ATOM 665 N N . LYS A 1 81 ? 23.102 -12.422 5.989 1.00 28.67 81 LYS A N 1
ATOM 666 C CA . LYS A 1 81 ? 22.548 -11.507 4.978 1.00 28.67 81 LYS A CA 1
ATOM 667 C C . LYS A 1 81 ? 21.601 -12.252 4.024 1.00 28.67 81 LYS A C 1
ATOM 669 O O . LYS A 1 81 ? 22.067 -12.967 3.141 1.00 2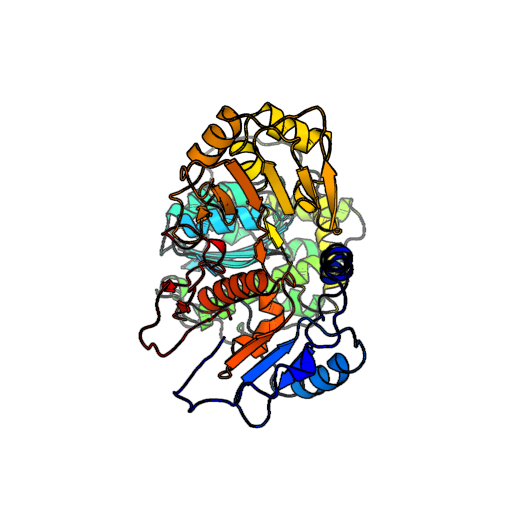8.67 81 LYS A O 1
ATOM 674 N N . ALA A 1 82 ? 20.301 -12.028 4.171 1.00 28.48 82 ALA A N 1
ATOM 675 C CA . ALA A 1 82 ? 19.315 -12.096 3.093 1.00 28.48 82 ALA A CA 1
ATOM 676 C C . ALA A 1 82 ? 18.107 -11.245 3.515 1.00 28.48 82 ALA A C 1
ATOM 678 O O . ALA A 1 82 ? 17.241 -11.708 4.250 1.00 28.48 82 ALA A O 1
ATOM 679 N N . SER A 1 83 ? 18.097 -9.974 3.103 1.00 34.47 83 SER A N 1
ATOM 680 C CA . SER A 1 83 ? 16.966 -9.065 3.315 1.00 34.47 83 SER A CA 1
ATOM 681 C C . SER A 1 83 ? 15.763 -9.598 2.538 1.00 34.47 83 SER A C 1
ATOM 683 O O . SER A 1 83 ? 15.815 -9.686 1.311 1.00 34.47 83 SER A O 1
ATOM 685 N N . ALA A 1 84 ? 14.708 -10.022 3.233 1.00 34.38 84 ALA A N 1
ATOM 686 C CA . ALA A 1 84 ? 13.475 -10.435 2.582 1.00 34.38 84 ALA A CA 1
ATOM 687 C C . ALA A 1 84 ? 12.682 -9.190 2.176 1.00 34.38 84 ALA A C 1
ATOM 689 O O . ALA A 1 84 ? 12.024 -8.563 3.005 1.00 34.38 84 ALA A O 1
ATOM 690 N N . VAL A 1 85 ? 12.759 -8.834 0.897 1.00 40.25 85 VAL A N 1
ATOM 691 C CA . VAL A 1 85 ? 11.958 -7.760 0.309 1.00 40.25 85 VAL A CA 1
ATOM 692 C C . VAL A 1 85 ? 10.491 -8.203 0.270 1.00 40.25 85 VAL A C 1
ATOM 694 O O . VAL A 1 85 ? 10.136 -9.140 -0.451 1.00 40.25 85 VAL A O 1
ATOM 697 N N . LEU A 1 86 ? 9.632 -7.562 1.074 1.00 53.19 86 LEU A N 1
ATOM 698 C CA . LEU A 1 86 ? 8.184 -7.757 0.978 1.00 53.19 86 LEU A CA 1
ATOM 699 C C . LEU A 1 86 ? 7.675 -7.096 -0.300 1.00 53.19 86 LEU A C 1
ATOM 701 O O . LEU A 1 86 ? 7.849 -5.898 -0.492 1.00 53.19 86 LEU A O 1
ATOM 705 N N . HIS A 1 87 ? 7.009 -7.886 -1.132 1.00 64.25 87 HIS A N 1
ATOM 706 C CA . HIS A 1 87 ? 6.325 -7.434 -2.334 1.00 64.25 87 HIS A CA 1
ATOM 707 C C . HIS A 1 87 ? 4.843 -7.789 -2.251 1.00 64.25 87 HIS A C 1
ATOM 709 O O . HIS A 1 87 ? 4.467 -8.769 -1.604 1.00 64.25 87 HIS A O 1
ATOM 715 N N . VAL A 1 88 ? 4.002 -7.026 -2.945 1.00 74.44 88 VAL A N 1
ATOM 716 C CA . VAL A 1 88 ? 2.578 -7.348 -3.101 1.00 74.44 88 VAL A CA 1
ATOM 717 C C . VAL A 1 88 ? 2.321 -7.771 -4.541 1.00 74.44 88 VAL A C 1
ATOM 719 O O . VAL A 1 88 ? 2.502 -6.974 -5.453 1.00 74.44 88 VAL A O 1
ATOM 722 N N . LEU A 1 89 ? 1.877 -9.011 -4.760 1.00 83.50 89 LEU A N 1
ATOM 723 C CA . LEU A 1 89 ? 1.412 -9.469 -6.073 1.00 83.50 89 LEU A CA 1
ATOM 724 C C . LEU A 1 89 ? -0.107 -9.275 -6.182 1.00 83.50 89 LEU A C 1
ATOM 726 O O . LEU A 1 89 ? -0.885 -9.947 -5.508 1.00 83.50 89 LEU A O 1
ATOM 730 N N . VAL A 1 90 ? -0.526 -8.357 -7.045 1.00 80.94 90 VAL A N 1
ATOM 731 C CA . VAL A 1 90 ? -1.921 -7.999 -7.297 1.00 80.94 90 VAL A CA 1
ATOM 732 C C . VAL A 1 90 ? -2.459 -8.805 -8.475 1.00 80.94 90 VAL A C 1
ATOM 734 O O . VAL A 1 90 ? -2.053 -8.603 -9.615 1.00 80.94 90 VAL A O 1
ATOM 737 N N . THR A 1 91 ? -3.417 -9.687 -8.195 1.00 83.88 91 THR A N 1
ATOM 738 C CA . THR A 1 91 ? -4.101 -10.538 -9.190 1.00 83.88 91 THR A CA 1
ATOM 739 C C . THR A 1 91 ? -5.616 -10.317 -9.231 1.00 83.88 91 THR A C 1
ATOM 741 O O . THR A 1 91 ? -6.328 -11.055 -9.904 1.00 83.88 91 THR A O 1
ATOM 744 N N . THR A 1 92 ? -6.137 -9.322 -8.500 1.00 78.00 92 THR A N 1
ATOM 745 C CA . THR A 1 92 ? -7.576 -9.004 -8.441 1.00 78.00 92 THR A CA 1
ATOM 746 C C . THR A 1 92 ? -7.813 -7.496 -8.474 1.00 78.00 92 THR A C 1
ATOM 748 O O . THR A 1 92 ? -6.996 -6.723 -7.966 1.00 78.00 92 THR A O 1
ATOM 751 N N . SER A 1 93 ? -8.966 -7.073 -8.995 1.00 80.19 93 SER A N 1
ATOM 752 C CA . SER A 1 93 ? -9.375 -5.664 -9.045 1.00 80.19 93 SER A CA 1
ATOM 753 C C . SER A 1 93 ? -9.509 -5.037 -7.651 1.00 80.19 93 SER A C 1
ATOM 755 O O . SER A 1 93 ? -9.052 -3.918 -7.433 1.00 80.19 93 SER A O 1
ATOM 757 N N . LYS A 1 94 ? -10.028 -5.775 -6.658 1.00 75.12 94 LYS A N 1
ATOM 758 C CA . LYS A 1 94 ? -10.102 -5.303 -5.262 1.00 75.12 94 LYS A CA 1
ATOM 759 C C . LYS A 1 94 ? -8.718 -4.986 -4.686 1.00 75.12 94 LYS A C 1
ATOM 761 O O . LYS A 1 94 ? -8.524 -3.900 -4.143 1.00 75.12 94 LYS A O 1
ATOM 766 N N . ALA A 1 95 ? -7.767 -5.914 -4.814 1.00 68.75 95 ALA A N 1
ATOM 767 C CA . ALA A 1 95 ? -6.401 -5.688 -4.349 1.00 68.75 95 ALA A CA 1
ATOM 768 C C . ALA A 1 95 ? -5.742 -4.529 -5.114 1.00 68.75 95 ALA A C 1
ATOM 770 O O . ALA A 1 95 ? -5.036 -3.727 -4.511 1.00 68.75 95 ALA A O 1
ATOM 771 N N . CYS A 1 96 ? -6.028 -4.386 -6.412 1.00 85.81 96 CYS A N 1
ATOM 772 C CA . CYS A 1 96 ? -5.551 -3.259 -7.208 1.00 85.81 96 CYS A CA 1
ATOM 773 C C . CYS A 1 96 ? -6.050 -1.913 -6.668 1.00 85.81 96 CYS A C 1
ATOM 775 O O . CYS A 1 96 ? -5.235 -1.020 -6.453 1.00 85.81 96 CYS A O 1
ATOM 777 N N . ILE A 1 97 ? -7.346 -1.779 -6.362 1.00 79.62 97 ILE A N 1
ATOM 778 C CA . ILE A 1 97 ? -7.915 -0.555 -5.771 1.00 79.62 97 ILE A CA 1
ATOM 779 C C . ILE A 1 97 ? -7.240 -0.227 -4.432 1.00 79.62 97 ILE A C 1
ATOM 781 O O . ILE A 1 97 ? -6.917 0.930 -4.164 1.00 79.62 97 ILE A O 1
ATOM 785 N N . GLU A 1 98 ? -7.029 -1.230 -3.577 1.00 76.06 98 GLU A N 1
ATOM 786 C CA . GLU A 1 98 ? -6.373 -1.046 -2.277 1.00 76.06 98 GLU A CA 1
ATOM 787 C C . GLU A 1 98 ? -4.922 -0.571 -2.432 1.00 76.06 98 GLU A C 1
ATOM 789 O O . GLU A 1 98 ? -4.522 0.388 -1.770 1.00 76.06 98 GLU A O 1
ATOM 794 N N . GLN A 1 99 ? -4.157 -1.175 -3.346 1.00 84.19 99 GLN A N 1
ATOM 795 C CA . GLN A 1 99 ? -2.773 -0.768 -3.598 1.00 84.19 99 GLN A CA 1
ATOM 796 C C . GLN A 1 99 ? -2.683 0.596 -4.288 1.00 84.19 99 GLN A C 1
ATOM 798 O O . GLN A 1 99 ? -1.858 1.413 -3.892 1.00 84.19 99 GLN A O 1
ATOM 803 N N . CYS A 1 100 ? -3.559 0.906 -5.246 1.00 85.94 100 CYS A N 1
ATOM 804 C CA . CYS A 1 100 ? -3.573 2.218 -5.898 1.00 85.94 100 CYS A CA 1
ATOM 805 C C . CYS A 1 100 ? -3.884 3.344 -4.905 1.00 85.94 100 CYS A C 1
ATOM 807 O O . CYS A 1 100 ? -3.275 4.408 -4.992 1.00 85.94 100 CYS A O 1
ATOM 809 N N . LYS A 1 101 ? -4.756 3.113 -3.911 1.00 80.88 101 LYS A N 1
ATOM 810 C CA . LYS A 1 101 ? -5.004 4.079 -2.823 1.00 80.88 101 LYS A CA 1
ATOM 811 C C . LYS A 1 101 ? -3.753 4.355 -1.994 1.00 80.88 101 LYS A C 1
ATOM 813 O O . LYS A 1 101 ? -3.499 5.508 -1.666 1.00 80.88 101 LYS A O 1
ATOM 818 N N . LEU A 1 102 ? -2.979 3.318 -1.669 1.00 74.81 102 LEU A N 1
ATOM 819 C CA . LEU A 1 102 ? -1.719 3.464 -0.935 1.00 74.81 102 LEU A CA 1
ATOM 820 C C . LEU A 1 102 ? -0.646 4.146 -1.788 1.00 74.81 102 LEU A C 1
ATOM 822 O O . LEU A 1 102 ? 0.030 5.049 -1.311 1.00 74.81 102 LEU A O 1
ATOM 826 N N . LEU A 1 103 ? -0.511 3.763 -3.058 1.00 83.88 103 LEU A N 1
ATOM 827 C CA . LEU A 1 103 ? 0.447 4.372 -3.981 1.00 83.88 103 LEU A CA 1
ATOM 828 C C . LEU A 1 103 ? 0.137 5.854 -4.221 1.00 83.88 103 LEU A C 1
ATOM 830 O O . LEU A 1 103 ? 1.061 6.663 -4.239 1.00 83.88 103 LEU A O 1
ATOM 834 N N . SER A 1 104 ? -1.146 6.221 -4.286 1.00 85.44 104 SER A N 1
ATOM 835 C CA . SER A 1 104 ? -1.608 7.600 -4.500 1.00 85.44 104 SER A CA 1
ATOM 836 C C . SER A 1 104 ? -1.260 8.575 -3.369 1.00 85.44 104 SER A C 1
ATOM 838 O O . SER A 1 104 ? -1.395 9.781 -3.554 1.00 85.44 104 SER A O 1
ATOM 840 N N . THR A 1 105 ? -0.817 8.096 -2.200 1.00 81.06 105 THR A N 1
ATOM 841 C CA . THR A 1 105 ? -0.326 8.974 -1.121 1.00 81.06 105 THR A CA 1
ATOM 842 C C . THR A 1 105 ? 1.105 9.464 -1.359 1.00 81.06 105 THR A C 1
ATOM 844 O O . THR A 1 105 ? 1.594 10.313 -0.616 1.00 81.06 105 THR A O 1
ATOM 847 N N . ASN A 1 106 ? 1.787 8.942 -2.383 1.00 82.31 106 ASN A N 1
ATOM 848 C CA . ASN A 1 106 ? 3.160 9.294 -2.722 1.00 82.31 106 ASN A CA 1
ATOM 849 C C . ASN A 1 106 ? 3.182 10.327 -3.847 1.00 82.31 106 ASN A C 1
ATOM 851 O O . ASN A 1 106 ? 2.429 10.227 -4.809 1.00 82.31 106 ASN A O 1
ATOM 855 N N . SER A 1 107 ? 4.108 11.279 -3.763 1.00 85.19 107 SER A N 1
ATOM 856 C CA . SER A 1 107 ? 4.379 12.244 -4.835 1.00 85.19 107 SER A CA 1
ATOM 857 C C . SER A 1 107 ? 5.242 11.666 -5.962 1.00 85.19 107 SER A C 1
ATOM 859 O O . SER A 1 107 ? 5.358 12.284 -7.019 1.00 85.19 107 SER A O 1
ATOM 861 N N . VAL A 1 108 ? 5.850 10.492 -5.751 1.00 87.44 108 VAL A N 1
ATOM 862 C CA . VAL A 1 108 ? 6.752 9.821 -6.696 1.00 87.44 108 VAL A CA 1
ATOM 863 C C . VAL A 1 108 ? 6.558 8.310 -6.638 1.00 87.44 108 VAL A C 1
ATOM 865 O O . VAL A 1 108 ? 6.474 7.734 -5.550 1.00 87.44 108 VAL A O 1
ATOM 868 N N . ILE A 1 109 ? 6.541 7.672 -7.809 1.00 94.88 109 ILE A N 1
ATOM 869 C CA . ILE A 1 109 ? 6.551 6.214 -7.964 1.00 94.88 109 ILE A CA 1
ATOM 870 C C . ILE A 1 109 ? 7.536 5.805 -9.067 1.00 94.88 109 ILE A C 1
ATOM 872 O O . ILE A 1 109 ? 7.610 6.466 -10.098 1.00 94.88 109 ILE A O 1
ATOM 876 N N . ALA A 1 110 ? 8.282 4.721 -8.868 1.00 96.69 110 ALA A N 1
ATOM 877 C CA . ALA A 1 110 ? 9.051 4.060 -9.919 1.00 96.69 110 ALA A CA 1
ATOM 878 C C . ALA A 1 110 ? 8.174 3.030 -10.623 1.00 96.69 110 ALA A C 1
ATOM 880 O O . ALA A 1 110 ? 7.456 2.299 -9.946 1.00 96.69 110 ALA A O 1
ATOM 881 N N . VAL A 1 111 ? 8.221 2.993 -11.952 1.00 98.25 111 VAL A N 1
ATOM 882 C CA . VAL A 1 111 ? 7.392 2.129 -12.795 1.00 98.25 111 VAL A CA 1
ATOM 883 C C . VAL A 1 111 ? 8.284 1.374 -13.771 1.00 98.25 111 VAL A C 1
ATOM 885 O O . VAL A 1 111 ? 9.201 1.953 -14.349 1.00 98.25 111 VAL A O 1
ATOM 888 N N . ASP A 1 112 ? 7.988 0.097 -13.960 1.00 97.81 112 ASP A N 1
ATOM 889 C CA . ASP A 1 112 ? 8.556 -0.743 -15.013 1.00 97.81 112 ASP A CA 1
ATOM 890 C C . ASP A 1 112 ? 7.440 -1.639 -15.579 1.00 97.81 112 ASP A C 1
ATOM 892 O O . ASP A 1 112 ? 6.379 -1.793 -14.948 1.00 97.81 112 ASP A O 1
ATOM 896 N N . CYS A 1 113 ? 7.621 -2.185 -16.782 1.00 97.81 113 CYS A N 1
ATOM 897 C CA . CYS A 1 113 ? 6.680 -3.136 -17.370 1.00 97.81 113 CYS A CA 1
ATOM 898 C C . CYS A 1 113 ? 7.390 -4.368 -17.924 1.00 97.81 113 CYS A C 1
ATOM 900 O O . CYS A 1 113 ? 8.474 -4.308 -18.488 1.00 97.81 113 CYS A O 1
ATOM 902 N N . GLU A 1 114 ? 6.709 -5.511 -17.849 1.00 96.75 114 GLU A N 1
ATOM 903 C CA . GLU A 1 114 ? 7.206 -6.759 -18.417 1.00 96.75 114 GLU A CA 1
ATOM 904 C C . GLU A 1 114 ? 6.161 -7.433 -19.301 1.00 96.75 114 GLU A C 1
ATOM 906 O O . GLU A 1 114 ? 4.956 -7.440 -19.017 1.00 96.75 114 GLU A O 1
ATOM 911 N N . GLY A 1 115 ? 6.623 -8.021 -20.402 1.00 94.88 115 GLY A N 1
ATOM 912 C CA . GLY A 1 115 ? 5.740 -8.541 -21.437 1.00 94.88 115 GLY A CA 1
ATOM 913 C C . GLY A 1 115 ? 6.441 -9.354 -22.516 1.00 94.88 115 GLY A C 1
ATOM 914 O O . GLY A 1 115 ? 7.652 -9.563 -22.492 1.00 94.88 115 GLY A O 1
ATOM 915 N N . VAL A 1 116 ? 5.655 -9.819 -23.483 1.00 93.81 116 VAL A N 1
ATOM 916 C CA . VAL A 1 116 ? 6.147 -10.501 -24.688 1.00 93.81 116 VAL A CA 1
ATOM 917 C C . VAL A 1 116 ? 6.118 -9.500 -25.836 1.00 93.81 116 VAL A C 1
ATOM 919 O O . VAL A 1 116 ? 5.059 -8.949 -26.123 1.00 93.81 116 VAL A O 1
ATOM 922 N N . HIS A 1 117 ? 7.266 -9.244 -26.473 1.00 92.56 117 HIS A N 1
ATOM 923 C CA . HIS A 1 117 ? 7.417 -8.172 -27.473 1.00 92.56 117 HIS A CA 1
ATOM 924 C C . HIS A 1 117 ? 6.863 -6.824 -26.969 1.00 92.56 117 HIS A C 1
ATOM 926 O O . HIS A 1 117 ? 6.131 -6.138 -27.679 1.00 92.56 117 HIS A O 1
ATOM 932 N N . LEU A 1 118 ? 7.165 -6.483 -25.709 1.00 93.88 118 LEU A N 1
ATOM 933 C CA . LEU A 1 118 ? 6.605 -5.331 -24.999 1.00 93.88 118 LEU A CA 1
ATOM 934 C C . LEU A 1 118 ? 6.659 -4.055 -25.853 1.00 93.88 118 LEU A C 1
ATOM 936 O O . LEU A 1 118 ? 7.709 -3.726 -26.400 1.00 93.88 118 LEU A O 1
ATOM 940 N N . GLY A 1 119 ? 5.517 -3.374 -25.980 1.00 88.44 119 GLY A N 1
ATOM 941 C CA . GLY A 1 119 ? 5.366 -2.107 -26.706 1.00 88.44 119 GLY A CA 1
ATOM 942 C C . GLY A 1 119 ? 5.503 -2.192 -28.233 1.00 88.44 119 GLY A C 1
ATOM 943 O O . GLY A 1 119 ? 5.400 -1.170 -28.904 1.00 88.44 119 GLY A O 1
ATOM 944 N N . GLN A 1 120 ? 5.725 -3.379 -28.804 1.00 92.00 120 GLN A N 1
ATOM 945 C CA . GLN A 1 120 ? 5.755 -3.591 -30.254 1.00 92.00 120 GLN A CA 1
ATOM 946 C C . GLN A 1 120 ? 4.355 -3.947 -30.788 1.00 92.00 120 GLN A C 1
ATOM 948 O O . GLN A 1 120 ? 3.518 -4.441 -30.026 1.00 92.00 120 GLN A O 1
ATOM 953 N N . PRO A 1 121 ? 4.081 -3.764 -32.095 1.00 86.31 121 PRO A N 1
ATOM 954 C CA . PRO A 1 121 ? 2.828 -4.208 -32.704 1.00 86.31 121 PRO A CA 1
ATOM 955 C C . PRO A 1 121 ? 2.564 -5.700 -32.459 1.00 86.31 121 PRO A C 1
ATOM 957 O O . PRO A 1 121 ? 3.406 -6.545 -32.755 1.00 86.31 121 PRO A O 1
ATOM 960 N N . GLY A 1 122 ? 1.392 -6.027 -31.906 1.00 85.56 122 GLY A N 1
ATOM 961 C CA . GLY A 1 122 ? 1.031 -7.402 -31.527 1.00 85.56 122 GLY A CA 1
ATOM 962 C C . GLY A 1 122 ? 1.700 -7.915 -30.243 1.00 85.56 122 GLY A C 1
ATOM 963 O O . GLY A 1 122 ? 1.499 -9.073 -29.875 1.00 85.56 122 GLY A O 1
ATOM 964 N N . GLY A 1 123 ? 2.476 -7.072 -29.558 1.00 92.62 123 GLY A N 1
ATOM 965 C CA . GLY A 1 123 ? 3.048 -7.355 -28.249 1.00 92.62 123 GLY A CA 1
ATOM 966 C C . GLY A 1 123 ? 1.999 -7.418 -27.141 1.00 92.62 123 GLY A C 1
ATOM 967 O O . GLY A 1 123 ? 0.864 -6.964 -27.290 1.00 92.62 123 GLY A O 1
ATOM 968 N N . LYS A 1 124 ? 2.389 -7.992 -26.003 1.00 94.56 124 LYS A N 1
ATOM 969 C CA . LYS A 1 124 ? 1.504 -8.222 -24.860 1.00 94.56 124 LYS A CA 1
ATOM 970 C C . LYS A 1 124 ? 2.145 -7.728 -23.571 1.00 94.56 124 LYS A C 1
ATOM 972 O O . LYS A 1 124 ? 3.184 -8.249 -23.168 1.00 94.56 124 LYS A O 1
ATOM 977 N N . LEU A 1 125 ? 1.493 -6.779 -22.903 1.00 97.44 125 LEU A N 1
ATOM 978 C CA . LEU A 1 125 ? 1.815 -6.396 -21.530 1.00 97.44 125 LEU A CA 1
A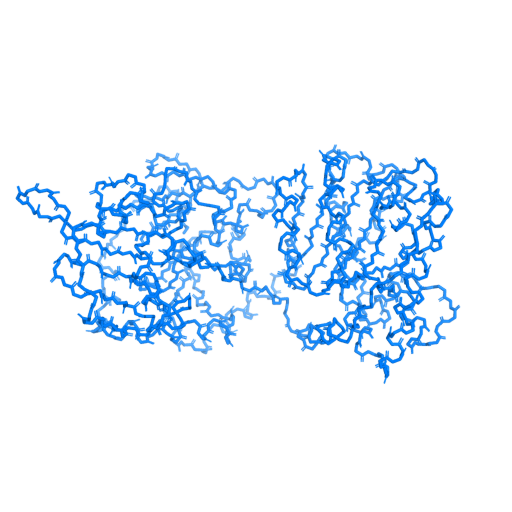TOM 979 C C . LEU A 1 125 ? 1.348 -7.501 -20.575 1.00 97.44 125 LEU A C 1
ATOM 981 O O . LEU A 1 125 ? 0.199 -7.944 -20.638 1.00 97.44 125 LEU A O 1
ATOM 985 N N . CYS A 1 126 ? 2.240 -7.980 -19.712 1.00 97.19 126 CYS A N 1
ATOM 986 C CA . CYS A 1 126 ? 1.954 -9.091 -18.807 1.00 97.19 126 CYS A CA 1
ATOM 987 C C . CYS A 1 126 ? 1.994 -8.692 -17.331 1.00 97.19 126 CYS A C 1
ATOM 989 O O . CYS A 1 126 ? 1.274 -9.287 -16.529 1.00 97.19 126 CYS A O 1
ATOM 991 N N . LEU A 1 127 ? 2.845 -7.737 -16.967 1.00 98.06 127 LEU A N 1
ATOM 992 C CA . LEU A 1 127 ? 3.082 -7.323 -15.591 1.00 98.06 127 LEU A CA 1
ATOM 993 C C . LEU A 1 127 ? 3.446 -5.835 -15.580 1.00 98.06 127 LEU A C 1
ATOM 995 O O . LEU A 1 127 ? 4.235 -5.400 -16.414 1.00 98.06 127 LEU A O 1
ATOM 999 N N . VAL A 1 128 ? 2.890 -5.081 -14.637 1.00 98.44 128 VAL A N 1
ATOM 1000 C CA . VAL A 1 128 ? 3.327 -3.711 -14.326 1.00 98.44 128 VAL A CA 1
ATOM 1001 C C . VAL A 1 128 ? 3.935 -3.733 -12.932 1.00 98.44 128 VAL A C 1
ATOM 1003 O O . VAL A 1 128 ? 3.318 -4.260 -12.005 1.00 98.44 128 VAL A O 1
ATOM 1006 N N . GLN A 1 129 ? 5.137 -3.198 -12.765 1.00 97.31 129 GLN A N 1
ATOM 1007 C CA . GLN A 1 129 ? 5.792 -3.086 -11.467 1.00 97.31 129 GLN A CA 1
ATOM 1008 C C . GLN A 1 129 ? 5.760 -1.636 -11.013 1.00 97.31 129 GLN A C 1
ATOM 1010 O O . GLN A 1 129 ? 6.057 -0.739 -11.795 1.00 97.31 129 GLN A O 1
ATOM 1015 N N . ILE A 1 130 ? 5.406 -1.399 -9.751 1.00 97.00 130 ILE A N 1
ATOM 1016 C CA . ILE A 1 130 ? 5.438 -0.063 -9.160 1.00 97.00 130 ILE A CA 1
ATOM 1017 C C . ILE A 1 130 ? 6.109 -0.133 -7.796 1.00 97.00 130 ILE A C 1
ATOM 1019 O O . ILE A 1 130 ? 5.700 -0.925 -6.955 1.00 97.00 130 ILE A O 1
ATOM 1023 N N . ALA A 1 131 ? 7.099 0.717 -7.548 1.00 89.50 131 ALA A N 1
ATOM 1024 C CA . ALA A 1 131 ? 7.667 0.914 -6.219 1.00 89.50 131 ALA A CA 1
ATOM 1025 C C . ALA A 1 131 ? 7.485 2.364 -5.771 1.00 89.50 131 ALA A C 1
ATOM 1027 O O . ALA A 1 131 ? 7.614 3.295 -6.564 1.00 89.50 131 ALA A O 1
ATOM 1028 N N . SER A 1 132 ? 7.218 2.572 -4.484 1.00 81.69 132 SER A N 1
ATOM 1029 C CA . SER A 1 132 ? 7.251 3.906 -3.883 1.00 81.69 132 SER A CA 1
ATOM 1030 C C . SER A 1 132 ? 8.051 3.909 -2.581 1.00 81.69 132 SER A C 1
ATOM 1032 O O . SER A 1 132 ? 8.153 2.862 -1.930 1.00 81.69 132 SER A O 1
ATOM 1034 N N . PRO A 1 133 ? 8.563 5.079 -2.153 1.00 69.25 133 PRO A N 1
ATOM 1035 C CA . PRO A 1 133 ? 9.292 5.224 -0.894 1.00 69.25 133 PRO A CA 1
ATOM 1036 C C . PRO A 1 133 ? 8.577 4.660 0.343 1.00 69.25 133 PRO A C 1
ATOM 1038 O O . PRO A 1 133 ? 9.239 4.200 1.267 1.00 69.25 133 PRO A O 1
ATOM 1041 N N . ASN A 1 134 ? 7.238 4.697 0.366 1.00 61.38 134 ASN A N 1
ATOM 1042 C CA . ASN A 1 134 ? 6.433 4.375 1.551 1.00 61.38 134 ASN A CA 1
ATOM 1043 C C . ASN A 1 134 ? 5.619 3.074 1.429 1.00 61.38 134 ASN A C 1
ATOM 1045 O O . ASN A 1 134 ? 4.932 2.688 2.369 1.00 61.38 134 ASN A O 1
ATOM 1049 N N . THR A 1 135 ? 5.622 2.400 0.276 1.00 61.16 135 THR A N 1
ATOM 1050 C CA . THR A 1 135 ? 4.774 1.203 0.075 1.00 61.16 135 THR A CA 1
ATOM 1051 C C . THR A 1 135 ? 5.541 -0.041 -0.360 1.00 61.16 135 THR A C 1
ATOM 1053 O O . THR A 1 135 ? 4.998 -1.141 -0.265 1.00 61.16 135 THR A O 1
ATOM 1056 N N . GLY A 1 136 ? 6.815 0.101 -0.747 1.00 70.44 136 GLY A N 1
ATOM 1057 C CA . GLY A 1 136 ? 7.602 -1.001 -1.300 1.00 70.44 136 GLY A CA 1
ATOM 1058 C C . GLY A 1 136 ? 7.147 -1.398 -2.715 1.00 70.44 136 GLY A C 1
ATOM 1059 O O . GLY A 1 136 ? 6.350 -0.686 -3.329 1.00 70.44 136 GLY A O 1
ATOM 1060 N N . PRO A 1 137 ? 7.681 -2.500 -3.268 1.00 84.62 137 PRO A N 1
ATOM 1061 C CA . PRO A 1 137 ? 7.361 -2.964 -4.615 1.00 84.62 137 PRO A CA 1
ATOM 1062 C C . PRO A 1 137 ? 6.003 -3.688 -4.684 1.00 84.62 137 PRO A C 1
ATOM 1064 O O . PRO A 1 137 ? 5.721 -4.636 -3.945 1.00 84.62 137 PRO A O 1
ATOM 1067 N N . VAL A 1 138 ? 5.174 -3.288 -5.643 1.00 89.62 138 VAL A N 1
ATOM 1068 C CA . VAL A 1 138 ? 3.875 -3.880 -5.977 1.00 89.62 138 VAL A CA 1
ATOM 1069 C C . VAL A 1 138 ? 3.907 -4.355 -7.429 1.00 89.62 138 VAL A C 1
ATOM 1071 O O . VAL A 1 138 ? 4.265 -3.606 -8.334 1.00 89.62 138 VAL A O 1
ATOM 1074 N N . LEU A 1 139 ? 3.529 -5.610 -7.658 1.00 95.00 139 LEU A N 1
ATOM 1075 C CA . LEU A 1 139 ? 3.497 -6.252 -8.969 1.00 95.00 139 LEU A CA 1
ATOM 1076 C C . LEU A 1 139 ? 2.040 -6.456 -9.394 1.00 95.00 139 LEU A C 1
ATOM 1078 O O . LEU A 1 139 ? 1.306 -7.197 -8.747 1.00 95.00 139 LEU A O 1
ATOM 1082 N N . PHE A 1 140 ? 1.616 -5.830 -10.484 1.00 96.94 140 PHE A N 1
ATOM 1083 C CA . PHE A 1 140 ? 0.256 -5.900 -11.011 1.00 96.94 140 PHE A CA 1
ATOM 1084 C C . PHE A 1 140 ? 0.180 -6.877 -12.182 1.00 96.94 140 PHE A C 1
ATOM 1086 O O . PHE A 1 140 ? 0.648 -6.590 -13.285 1.00 96.94 140 PHE A O 1
ATOM 1093 N N . ASP A 1 141 ? -0.396 -8.053 -11.938 1.00 95.62 141 ASP A N 1
ATOM 1094 C CA . ASP A 1 141 ? -0.508 -9.119 -12.928 1.00 95.62 141 ASP A CA 1
ATOM 1095 C C . ASP A 1 141 ? -1.684 -8.876 -13.885 1.00 95.62 141 ASP A C 1
ATOM 1097 O O . ASP A 1 141 ? -2.813 -9.321 -13.655 1.00 95.62 141 ASP A O 1
ATOM 1101 N N . VAL A 1 142 ? -1.378 -8.206 -14.996 1.00 97.06 142 VAL A N 1
ATOM 1102 C CA . VAL A 1 142 ? -2.332 -7.836 -16.052 1.00 97.06 142 VAL A CA 1
ATOM 1103 C C . VAL A 1 142 ? -2.999 -9.061 -16.683 1.00 97.06 142 VAL A C 1
ATOM 1105 O O . VAL A 1 142 ? -4.160 -8.995 -17.081 1.00 97.06 142 VAL A O 1
ATOM 1108 N N . LEU A 1 143 ? -2.306 -10.203 -16.759 1.00 93.62 143 LEU A N 1
ATOM 1109 C CA . LEU A 1 143 ? -2.880 -11.413 -17.358 1.00 93.62 143 LEU A CA 1
ATOM 1110 C C . LEU A 1 143 ? -3.904 -12.081 -16.448 1.00 93.62 143 LEU A C 1
ATOM 1112 O O . LEU A 1 143 ? -4.906 -12.596 -16.940 1.00 93.62 143 LEU A O 1
ATOM 1116 N N . SER A 1 144 ? -3.647 -12.085 -15.139 1.00 90.06 144 SER A N 1
ATOM 1117 C CA . SER A 1 144 ? -4.578 -12.651 -14.160 1.00 90.06 144 SER A CA 1
ATOM 1118 C C . SER A 1 144 ? -5.814 -11.769 -13.966 1.00 90.06 144 SER A C 1
ATOM 1120 O O . SER A 1 144 ? -6.885 -12.288 -13.662 1.00 90.06 144 SER A O 1
ATOM 1122 N N . CYS A 1 145 ? -5.692 -10.450 -14.151 1.00 89.88 145 CYS A N 1
ATOM 1123 C CA . CYS A 1 145 ? -6.820 -9.526 -14.064 1.00 89.88 145 CYS A CA 1
ATOM 1124 C C . CYS A 1 145 ? -6.631 -8.331 -15.025 1.00 89.88 145 CYS A C 1
ATOM 1126 O O . CYS A 1 145 ? -6.032 -7.322 -14.663 1.00 89.88 145 CYS A O 1
ATOM 1128 N N . PRO A 1 146 ? -7.165 -8.398 -16.256 1.00 93.50 146 PRO A N 1
ATOM 1129 C CA . PRO A 1 146 ? -7.041 -7.302 -17.225 1.00 93.50 146 PRO A CA 1
ATOM 1130 C C . PRO A 1 146 ? -7.693 -5.983 -16.773 1.00 93.50 146 PRO A C 1
ATOM 1132 O O . PRO A 1 146 ? -7.241 -4.907 -17.158 1.00 93.50 146 PRO A O 1
ATOM 1135 N N . GLU A 1 147 ? -8.715 -6.052 -15.910 1.00 91.44 147 GLU A N 1
ATOM 1136 C CA . GLU A 1 147 ? -9.417 -4.886 -15.338 1.00 91.44 147 GLU A CA 1
ATOM 1137 C C . GLU A 1 147 ? -8.488 -3.935 -14.565 1.00 91.44 147 GLU A C 1
ATOM 1139 O O . GLU A 1 147 ? -8.789 -2.748 -14.436 1.00 91.44 147 GLU A O 1
ATOM 1144 N N . ILE A 1 148 ? -7.342 -4.433 -14.080 1.00 93.75 148 ILE A N 1
ATOM 1145 C CA . ILE A 1 148 ? -6.334 -3.632 -13.376 1.00 93.75 148 ILE A CA 1
ATOM 1146 C C . ILE A 1 148 ? -5.878 -2.444 -14.241 1.00 93.75 148 ILE A C 1
ATOM 1148 O O . ILE A 1 148 ? -5.615 -1.372 -13.706 1.00 93.75 148 ILE A O 1
ATOM 1152 N N . MET A 1 149 ? -5.844 -2.584 -15.571 1.00 97.00 149 MET A N 1
ATOM 1153 C CA . MET A 1 149 ? -5.417 -1.501 -16.465 1.00 97.00 149 MET A CA 1
ATOM 1154 C C . MET A 1 149 ? -6.301 -0.256 -16.344 1.00 97.00 149 MET A C 1
ATOM 1156 O O . MET A 1 149 ? -5.781 0.856 -16.293 1.00 97.00 149 MET A O 1
ATOM 1160 N N . GLY A 1 150 ? -7.620 -0.430 -16.219 1.00 92.44 150 GLY A N 1
ATOM 1161 C CA . GLY A 1 150 ? -8.538 0.692 -16.010 1.00 92.44 150 GLY A CA 1
ATOM 1162 C C . GLY A 1 150 ? -8.312 1.390 -14.667 1.00 92.44 150 GLY A C 1
ATOM 1163 O O . GLY A 1 150 ? -8.397 2.607 -14.587 1.00 92.44 150 GLY A O 1
ATOM 1164 N N . ILE A 1 151 ? -7.960 0.629 -13.627 1.00 93.00 151 ILE A N 1
ATOM 1165 C CA . ILE A 1 151 ? -7.697 1.156 -12.278 1.00 93.00 151 ILE A CA 1
ATOM 1166 C C . ILE A 1 151 ? -6.333 1.864 -12.217 1.00 93.00 151 ILE A C 1
ATOM 1168 O O . ILE A 1 151 ? -6.195 2.897 -11.566 1.00 93.00 151 ILE A O 1
ATOM 1172 N N . LEU A 1 152 ? -5.320 1.328 -12.905 1.00 97.31 152 LEU A N 1
ATOM 1173 C CA . LEU A 1 152 ? -3.983 1.921 -12.966 1.00 97.31 152 LEU A CA 1
ATOM 1174 C C . LEU A 1 152 ? -3.957 3.236 -13.744 1.00 97.31 152 LEU A C 1
ATOM 1176 O O . LEU A 1 152 ? -3.078 4.053 -13.478 1.00 97.31 152 LEU A O 1
ATOM 1180 N N . LYS A 1 153 ? -4.903 3.459 -14.664 1.00 97.19 153 LYS A N 1
ATOM 1181 C CA . LYS A 1 153 ? -4.995 4.694 -15.452 1.00 97.19 153 LYS A CA 1
ATOM 1182 C C . LYS A 1 153 ? -5.018 5.934 -14.555 1.00 97.19 153 LYS A C 1
ATOM 1184 O O . LYS A 1 153 ? -4.155 6.793 -14.705 1.00 97.19 153 LYS A O 1
ATOM 1189 N N . ASP A 1 154 ? -5.895 5.965 -13.551 1.00 92.19 154 ASP A N 1
ATOM 1190 C CA . ASP A 1 154 ? -6.013 7.102 -12.626 1.00 92.19 154 ASP A CA 1
ATOM 1191 C C . ASP A 1 154 ? -4.707 7.393 -11.872 1.00 92.19 154 ASP A C 1
ATOM 1193 O O . ASP A 1 154 ? -4.385 8.548 -11.602 1.00 92.19 154 ASP A O 1
ATOM 1197 N N . LEU A 1 155 ? -3.933 6.357 -11.534 1.00 95.56 155 LEU A N 1
ATOM 1198 C CA . LEU A 1 155 ? -2.649 6.493 -10.842 1.00 95.56 155 LEU A CA 1
ATOM 1199 C C . LEU A 1 155 ? -1.540 6.974 -11.795 1.00 95.56 155 LEU A C 1
ATOM 1201 O O . LEU A 1 155 ? -0.770 7.882 -11.469 1.00 95.56 155 LEU A O 1
ATOM 1205 N N . LEU A 1 156 ? -1.448 6.356 -12.973 1.00 97.81 156 LEU A N 1
ATOM 1206 C CA . LEU A 1 156 ? -0.378 6.575 -13.948 1.00 97.81 156 LEU A CA 1
ATOM 1207 C C . LEU A 1 156 ? -0.543 7.883 -14.737 1.00 97.81 156 LEU A C 1
ATOM 1209 O O . LEU A 1 156 ? 0.456 8.437 -15.196 1.00 97.81 156 LEU A O 1
ATOM 1213 N N . GLU A 1 157 ? -1.755 8.428 -14.810 1.00 96.44 157 GLU A N 1
ATOM 1214 C CA . GLU A 1 157 ? -2.057 9.742 -15.403 1.00 96.44 157 GLU A CA 1
ATOM 1215 C C . GLU A 1 157 ? -2.172 10.856 -14.355 1.00 96.44 157 GLU A C 1
ATOM 1217 O O . GLU A 1 157 ? -2.357 12.021 -14.701 1.00 96.44 157 GLU A O 1
ATOM 1222 N N . ASN A 1 158 ? -2.050 10.528 -13.061 1.00 93.44 158 ASN A N 1
ATOM 1223 C CA . ASN A 1 158 ? -2.207 11.516 -11.999 1.00 93.44 158 ASN A CA 1
ATOM 1224 C C . ASN A 1 158 ? -1.139 12.620 -12.109 1.00 93.44 158 ASN A C 1
ATOM 1226 O O . ASN A 1 158 ? 0.048 12.323 -11.904 1.00 93.44 158 ASN A O 1
ATOM 1230 N N . PRO A 1 159 ? -1.523 13.893 -12.326 1.00 89.06 159 PRO A N 1
ATOM 1231 C CA . PRO A 1 159 ? -0.564 14.976 -12.496 1.00 89.06 159 PRO A CA 1
ATOM 1232 C C . PRO A 1 159 ? 0.249 15.257 -11.229 1.00 89.06 159 PRO A C 1
ATOM 1234 O O . PRO A 1 159 ? 1.333 15.815 -11.318 1.00 89.06 159 PRO A O 1
ATOM 1237 N N . ARG A 1 160 ? -0.238 14.852 -10.048 1.00 88.38 160 ARG A N 1
ATOM 1238 C CA . ARG A 1 160 ? 0.426 15.082 -8.753 1.00 88.38 160 ARG A CA 1
ATOM 1239 C C . ARG A 1 160 ? 1.492 14.043 -8.408 1.00 88.38 160 ARG A C 1
ATOM 1241 O O . ARG A 1 160 ? 2.155 14.188 -7.384 1.00 88.38 160 ARG A O 1
ATOM 1248 N N . ILE A 1 161 ? 1.629 12.996 -9.219 1.00 92.00 161 ILE A N 1
ATOM 1249 C CA . ILE A 1 161 ? 2.541 11.881 -8.964 1.00 92.00 161 ILE A CA 1
ATOM 1250 C C . ILE A 1 161 ? 3.545 11.819 -10.106 1.00 92.00 161 ILE A C 1
ATOM 1252 O O . ILE A 1 161 ? 3.166 11.572 -11.247 1.00 92.00 161 ILE A O 1
ATOM 1256 N N . LEU A 1 162 ? 4.828 12.006 -9.816 1.00 94.38 162 LEU A N 1
ATOM 1257 C CA . LEU A 1 162 ? 5.889 11.831 -10.802 1.00 94.38 162 LEU A CA 1
ATOM 1258 C C . LEU A 1 162 ? 6.179 10.339 -11.004 1.00 94.38 162 LEU A C 1
ATOM 1260 O O . LEU A 1 162 ? 6.463 9.621 -10.044 1.00 94.38 162 LEU A O 1
ATOM 1264 N N . LYS A 1 163 ? 6.127 9.878 -12.256 1.00 97.69 163 LYS A N 1
ATOM 1265 C CA . LYS A 1 163 ? 6.466 8.502 -12.628 1.00 97.69 163 LYS A CA 1
ATOM 1266 C C . LYS A 1 163 ? 7.928 8.432 -13.060 1.00 97.69 163 LYS A C 1
ATOM 1268 O O . LYS A 1 163 ? 8.319 9.065 -14.037 1.00 97.69 163 LYS A O 1
ATOM 1273 N N . ILE A 1 164 ? 8.733 7.671 -12.331 1.00 97.50 164 ILE A N 1
ATOM 1274 C CA . ILE A 1 164 ? 10.140 7.414 -12.634 1.00 97.50 164 ILE A CA 1
ATOM 1275 C C . ILE A 1 164 ? 10.235 6.146 -13.473 1.00 97.50 164 ILE A C 1
ATOM 1277 O O . ILE A 1 164 ? 9.743 5.104 -13.055 1.00 97.50 164 ILE A O 1
ATOM 1281 N N . LEU A 1 165 ? 10.884 6.230 -14.631 1.00 98.25 165 LEU A N 1
ATOM 1282 C CA . LEU A 1 165 ? 11.115 5.099 -15.534 1.00 98.25 165 LEU A CA 1
ATOM 1283 C C . LEU A 1 165 ? 12.579 5.068 -15.980 1.00 98.25 165 LEU A C 1
ATOM 1285 O O . LEU A 1 165 ? 13.335 6.023 -15.769 1.00 98.25 165 LEU A O 1
ATOM 1289 N N . HIS A 1 166 ? 12.999 3.979 -16.612 1.00 97.44 166 HIS A N 1
ATOM 1290 C CA . HIS A 1 166 ? 14.272 3.913 -17.321 1.00 97.44 166 HIS A CA 1
ATOM 1291 C C . HIS A 1 166 ? 14.029 3.495 -18.763 1.00 97.44 166 HIS A C 1
ATOM 1293 O O . HIS A 1 166 ? 13.622 2.369 -19.001 1.00 97.44 166 HIS A O 1
ATOM 1299 N N . ASP A 1 167 ? 14.313 4.384 -19.715 1.00 95.62 167 ASP A N 1
ATOM 1300 C CA . ASP A 1 167 ? 13.979 4.166 -21.125 1.00 95.62 167 ASP A CA 1
ATOM 1301 C C . ASP A 1 167 ? 12.477 3.903 -21.365 1.00 95.62 167 ASP A C 1
ATOM 1303 O O . ASP A 1 167 ? 12.067 2.903 -21.948 1.00 95.62 167 ASP A O 1
ATOM 1307 N N . CYS A 1 168 ? 11.653 4.864 -20.944 1.00 96.88 168 CYS A N 1
ATOM 1308 C CA . CYS A 1 168 ? 10.189 4.767 -20.834 1.00 96.88 168 CYS A CA 1
ATOM 1309 C C . CYS A 1 168 ? 9.396 4.443 -22.118 1.00 96.88 168 CYS A C 1
ATOM 1311 O O . CYS A 1 168 ? 8.172 4.329 -22.068 1.00 96.88 168 CYS A O 1
ATOM 1313 N N . ARG A 1 169 ? 10.040 4.360 -23.286 1.00 94.31 169 ARG A N 1
ATOM 1314 C CA . ARG A 1 169 ? 9.371 4.331 -24.599 1.00 94.31 169 ARG A CA 1
ATOM 1315 C C . ARG A 1 169 ? 8.537 3.068 -24.799 1.00 94.31 169 ARG A C 1
ATOM 1317 O O . ARG A 1 169 ? 7.376 3.153 -25.193 1.00 94.31 169 ARG A O 1
ATOM 1324 N N . MET A 1 170 ? 9.124 1.902 -24.530 1.00 95.75 170 MET A N 1
ATOM 1325 C CA . MET A 1 170 ? 8.433 0.627 -24.748 1.00 95.75 170 MET A CA 1
ATOM 1326 C C . MET A 1 170 ? 7.348 0.391 -23.694 1.00 95.75 170 MET A C 1
ATOM 1328 O O . MET A 1 170 ? 6.283 -0.126 -24.033 1.00 95.75 170 MET A O 1
ATOM 1332 N N . ASP A 1 171 ? 7.572 0.840 -22.456 1.00 98.06 171 ASP A N 1
ATOM 1333 C CA . ASP A 1 171 ? 6.568 0.810 -21.388 1.00 98.06 171 ASP A CA 1
ATOM 1334 C C . ASP A 1 171 ? 5.372 1.692 -21.740 1.00 98.06 171 ASP A C 1
ATOM 1336 O O . ASP A 1 171 ? 4.233 1.234 -21.702 1.00 98.06 171 ASP A O 1
ATOM 1340 N N . ALA A 1 172 ? 5.621 2.934 -22.167 1.00 97.44 172 ALA A N 1
ATOM 1341 C CA . ALA A 1 172 ? 4.580 3.864 -22.593 1.00 97.44 172 ALA A CA 1
ATOM 1342 C C . ALA A 1 172 ? 3.740 3.297 -23.745 1.00 97.44 172 ALA A C 1
ATOM 1344 O O . ALA A 1 172 ? 2.511 3.299 -23.669 1.00 97.44 172 ALA A O 1
ATOM 1345 N N . ALA A 1 173 ? 4.383 2.751 -24.782 1.00 95.50 173 ALA A N 1
ATOM 1346 C CA . ALA A 1 173 ? 3.682 2.115 -25.896 1.00 95.50 173 ALA A CA 1
ATOM 1347 C C . ALA A 1 173 ? 2.832 0.914 -25.437 1.00 95.50 173 ALA A C 1
ATOM 1349 O O . ALA A 1 173 ? 1.696 0.744 -25.891 1.00 95.50 173 ALA A O 1
ATOM 1350 N N . ALA A 1 174 ? 3.345 0.094 -24.514 1.00 97.44 174 ALA A N 1
ATOM 1351 C CA . ALA A 1 174 ? 2.623 -1.055 -23.972 1.00 97.44 174 ALA A CA 1
ATOM 1352 C C . ALA A 1 174 ? 1.416 -0.644 -23.113 1.00 97.44 174 ALA A C 1
ATOM 1354 O O . ALA A 1 174 ? 0.329 -1.209 -23.271 1.00 97.44 174 ALA A O 1
ATOM 1355 N N . LEU A 1 175 ? 1.595 0.344 -22.234 1.00 98.00 175 LEU A N 1
ATOM 1356 C CA . LEU A 1 175 ? 0.552 0.907 -21.377 1.00 98.00 175 LEU A CA 1
ATOM 1357 C C . LEU A 1 175 ? -0.561 1.558 -22.209 1.00 98.00 175 LEU A C 1
ATOM 1359 O O . LEU A 1 175 ? -1.743 1.315 -21.950 1.00 98.00 175 LEU A O 1
ATOM 1363 N N . PHE A 1 176 ? -0.198 2.303 -23.255 1.00 96.50 176 PHE A N 1
ATOM 1364 C CA . PHE A 1 176 ? -1.154 2.913 -24.175 1.00 96.50 176 PHE A CA 1
ATOM 1365 C C . PHE A 1 176 ? -1.933 1.860 -24.969 1.00 96.50 176 PHE A C 1
ATOM 1367 O O . PHE A 1 176 ? -3.159 1.855 -24.953 1.00 96.50 176 PHE A O 1
ATOM 1374 N N . THR A 1 177 ? -1.241 0.901 -25.591 1.00 94.50 177 THR A N 1
ATOM 1375 C CA . THR A 1 177 ? -1.891 -0.149 -26.398 1.00 94.50 177 THR A CA 1
ATOM 1376 C C . THR A 1 177 ? -2.833 -1.020 -25.565 1.00 94.50 177 THR A C 1
ATOM 1378 O O . THR A 1 177 ? -3.887 -1.430 -26.044 1.00 94.50 177 THR A O 1
ATOM 1381 N N . THR A 1 178 ? -2.459 -1.320 -24.318 1.00 95.06 178 THR A N 1
ATOM 1382 C CA . THR A 1 178 ? -3.208 -2.262 -23.470 1.00 95.06 178 THR A CA 1
ATOM 1383 C C . THR A 1 178 ? -4.341 -1.586 -22.698 1.00 95.06 178 THR A C 1
ATOM 1385 O O . THR A 1 178 ? -5.397 -2.186 -22.517 1.00 95.06 178 THR A O 1
ATOM 1388 N N . GLY A 1 179 ? -4.128 -0.363 -22.206 1.00 94.56 179 GLY A N 1
ATOM 1389 C CA . GLY A 1 179 ? -5.049 0.306 -21.282 1.00 94.56 179 GLY A CA 1
ATOM 1390 C C . GLY A 1 179 ? -5.462 1.718 -21.687 1.00 94.56 179 GLY A C 1
ATOM 1391 O O . GLY A 1 179 ? -6.140 2.377 -20.903 1.00 94.56 179 GLY A O 1
ATOM 1392 N N . ASN A 1 180 ? -5.047 2.199 -22.864 1.00 95.25 180 ASN A N 1
ATOM 1393 C CA . ASN A 1 180 ? -5.187 3.597 -23.280 1.00 95.25 180 ASN A CA 1
ATOM 1394 C C . ASN A 1 180 ? -4.660 4.569 -22.207 1.00 95.25 180 ASN A C 1
ATOM 1396 O O . ASN A 1 180 ? -5.316 5.558 -21.881 1.00 95.25 180 ASN A O 1
ATOM 1400 N N . ILE A 1 181 ? -3.523 4.223 -21.591 1.00 96.62 181 ILE A N 1
ATOM 1401 C CA . ILE A 1 181 ? -2.887 5.005 -20.526 1.00 96.62 181 ILE A CA 1
ATOM 1402 C C . ILE A 1 181 ? -1.823 5.915 -21.137 1.00 96.62 181 ILE A C 1
ATOM 1404 O O . ILE A 1 181 ? -0.849 5.444 -21.724 1.00 96.62 181 ILE A O 1
ATOM 1408 N N . GLU A 1 182 ? -1.987 7.216 -20.949 1.00 95.25 182 GLU A N 1
ATOM 1409 C CA . GLU A 1 182 ? -1.049 8.255 -21.353 1.00 95.25 182 GLU A CA 1
ATOM 1410 C C . GLU A 1 182 ? -0.191 8.682 -20.164 1.00 95.25 182 GLU A C 1
ATOM 1412 O O . GLU A 1 182 ? -0.501 9.611 -19.422 1.00 95.25 182 GLU A O 1
ATOM 1417 N N . LEU A 1 183 ? 0.912 7.962 -19.970 1.00 95.12 183 LEU A N 1
ATOM 1418 C CA . LEU A 1 183 ? 1.787 8.120 -18.815 1.00 95.12 183 LEU A CA 1
ATOM 1419 C C . LEU A 1 183 ? 2.267 9.577 -18.643 1.00 95.12 183 LEU A C 1
ATOM 1421 O O . LEU A 1 183 ? 2.979 10.120 -19.491 1.00 95.12 183 LEU A O 1
ATOM 1425 N N . SER A 1 184 ? 1.881 10.220 -17.539 1.00 91.94 184 SER A N 1
ATOM 1426 C CA . SER A 1 184 ? 2.191 11.636 -17.304 1.00 91.94 184 SER A CA 1
ATOM 1427 C C . SER A 1 184 ? 1.973 12.043 -15.844 1.00 91.94 184 SER A C 1
ATOM 1429 O O . SER A 1 184 ? 0.940 11.668 -15.287 1.00 91.94 184 SER A O 1
ATOM 1431 N N . PRO A 1 185 ? 2.872 12.819 -15.200 1.00 95.06 185 PRO A N 1
ATOM 1432 C CA . PRO A 1 185 ? 4.175 13.276 -15.693 1.00 95.06 185 PRO A CA 1
ATOM 1433 C C . PRO A 1 185 ? 5.285 12.232 -15.492 1.00 95.06 185 PRO A C 1
ATOM 1435 O O . PRO A 1 185 ? 5.266 11.482 -14.512 1.00 95.06 185 PRO A O 1
ATOM 1438 N N . VAL A 1 186 ? 6.289 12.220 -16.377 1.00 96.12 186 VAL A N 1
ATOM 1439 C CA . VAL A 1 186 ? 7.383 11.225 -16.370 1.00 96.12 186 VAL A CA 1
ATOM 1440 C C . VAL A 1 186 ? 8.768 11.847 -16.192 1.00 96.12 186 VAL A C 1
ATOM 1442 O O . VAL A 1 186 ? 9.077 12.875 -16.790 1.00 96.12 186 VAL A O 1
ATOM 1445 N N . LEU A 1 187 ? 9.632 11.176 -15.425 1.00 96.25 187 LEU A N 1
ATOM 1446 C CA . LEU A 1 187 ? 11.083 11.363 -15.442 1.00 96.25 187 LEU A CA 1
ATOM 1447 C C . LEU A 1 187 ? 11.774 10.052 -15.846 1.00 96.25 187 LEU A C 1
ATOM 1449 O O . LEU A 1 187 ? 11.728 9.054 -15.130 1.00 96.25 187 LEU A O 1
ATOM 1453 N N . ASP A 1 188 ? 12.455 10.074 -16.986 1.00 96.81 188 ASP A N 1
ATOM 1454 C CA . ASP A 1 188 ? 13.262 8.974 -17.503 1.00 96.81 188 ASP A CA 1
ATOM 1455 C C . ASP A 1 188 ? 14.698 9.107 -16.976 1.00 96.81 188 ASP A C 1
ATOM 1457 O O . ASP A 1 188 ? 15.433 10.038 -17.324 1.00 96.81 188 ASP A O 1
ATOM 1461 N N . THR A 1 189 ? 15.117 8.164 -16.134 1.00 96.62 189 THR A N 1
ATOM 1462 C CA . THR A 1 189 ? 16.454 8.150 -15.525 1.00 96.62 189 THR A CA 1
ATOM 1463 C C . THR A 1 189 ? 17.580 8.048 -16.551 1.00 96.62 189 THR A C 1
ATOM 1465 O O . THR A 1 189 ? 18.671 8.556 -16.293 1.00 96.62 189 THR A O 1
ATOM 1468 N N . GLN A 1 190 ? 17.336 7.467 -17.731 1.00 94.31 190 GLN A N 1
ATOM 1469 C CA . GLN A 1 190 ? 18.320 7.439 -18.813 1.00 94.31 190 GLN A CA 1
ATOM 1470 C C . GLN A 1 190 ? 18.573 8.854 -19.351 1.00 94.31 190 GLN A C 1
ATOM 1472 O O . GLN A 1 190 ? 19.723 9.265 -19.507 1.00 94.31 190 GLN A O 1
ATOM 1477 N N . THR A 1 191 ? 17.504 9.624 -19.575 1.00 91.69 191 THR A N 1
ATOM 1478 C CA . THR A 1 191 ? 17.584 11.039 -19.963 1.00 91.69 191 THR A CA 1
ATOM 1479 C C . THR A 1 191 ? 18.226 11.880 -18.867 1.00 91.69 191 THR A C 1
ATOM 1481 O O . THR A 1 191 ? 19.133 12.664 -19.150 1.00 91.69 191 THR A O 1
ATOM 1484 N N . ALA A 1 192 ? 17.785 11.703 -17.619 1.00 93.50 192 ALA A N 1
ATOM 1485 C CA . ALA A 1 192 ? 18.318 12.435 -16.475 1.00 93.50 192 ALA A CA 1
ATOM 1486 C C . ALA A 1 192 ? 19.836 12.240 -16.349 1.00 93.50 192 ALA A C 1
ATOM 1488 O O . ALA A 1 192 ? 20.579 13.217 -16.290 1.00 93.50 192 ALA A O 1
ATOM 1489 N N . PHE A 1 193 ? 20.314 10.992 -16.413 1.00 91.81 193 PHE A N 1
ATOM 1490 C CA . PHE A 1 193 ? 21.743 10.674 -16.368 1.00 91.81 193 PHE A CA 1
ATOM 1491 C C . PHE A 1 193 ? 22.519 11.323 -17.524 1.00 91.81 193 PHE A C 1
ATOM 1493 O O . PHE A 1 193 ? 23.599 11.881 -17.317 1.00 91.81 193 PHE A O 1
ATOM 1500 N N . THR A 1 194 ? 21.974 11.278 -18.745 1.00 85.69 194 THR A N 1
ATOM 1501 C CA . THR A 1 194 ? 22.582 11.929 -19.913 1.00 85.69 194 THR A CA 1
ATOM 1502 C C . THR A 1 194 ? 22.738 13.431 -19.717 1.00 85.69 194 THR A C 1
ATOM 1504 O O . THR A 1 194 ? 23.787 13.963 -20.074 1.00 85.69 194 THR A O 1
ATOM 1507 N N . ILE A 1 195 ? 21.749 14.106 -19.136 1.00 86.69 195 ILE A N 1
ATOM 1508 C CA . ILE A 1 195 ? 21.795 15.553 -18.905 1.00 86.69 195 ILE A CA 1
ATOM 1509 C C . ILE A 1 195 ? 22.804 15.888 -17.801 1.00 86.69 195 ILE A C 1
ATOM 1511 O O . ILE A 1 195 ? 23.749 16.631 -18.065 1.00 86.69 195 ILE A O 1
ATOM 1515 N N . ILE A 1 196 ? 22.677 15.249 -16.633 1.00 88.62 196 ILE A N 1
ATOM 1516 C CA . ILE A 1 196 ? 23.522 15.496 -15.451 1.00 88.62 196 ILE A CA 1
ATOM 1517 C C . ILE A 1 196 ? 25.010 15.294 -15.768 1.00 88.62 196 ILE A C 1
ATOM 1519 O O . ILE A 1 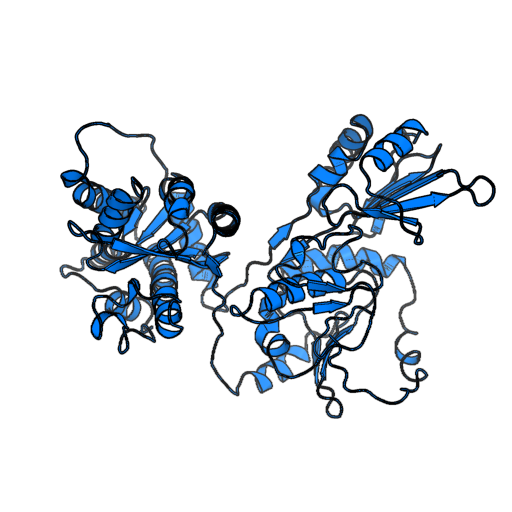196 ? 25.866 16.094 -15.377 1.00 88.62 196 ILE A O 1
ATOM 1523 N N . HIS A 1 197 ? 25.341 14.225 -16.497 1.00 84.75 197 HIS A N 1
ATOM 1524 C CA . HIS A 1 197 ? 26.727 13.837 -16.771 1.00 84.75 197 HIS A CA 1
ATOM 1525 C C . HIS A 1 197 ? 27.206 14.169 -18.188 1.00 84.75 197 HIS A C 1
ATOM 1527 O O . HIS A 1 197 ? 28.324 13.792 -18.547 1.00 84.75 197 HIS A O 1
ATOM 1533 N N . ASN A 1 198 ? 26.386 14.836 -19.009 1.00 82.31 198 ASN A N 1
ATOM 1534 C CA . ASN A 1 198 ? 26.646 15.044 -20.440 1.00 82.31 198 ASN A CA 1
ATOM 1535 C C . ASN A 1 198 ? 27.009 13.726 -21.167 1.00 82.31 198 ASN A C 1
ATOM 1537 O O . ASN A 1 198 ? 27.942 13.650 -21.976 1.00 82.31 198 ASN A O 1
ATOM 1541 N N . TYR A 1 199 ? 26.310 12.644 -20.814 1.00 84.38 199 TYR A N 1
ATOM 1542 C CA . TYR A 1 199 ? 26.637 11.292 -21.255 1.00 84.38 199 TYR A CA 1
ATOM 1543 C C . TYR A 1 199 ? 26.047 11.016 -22.642 1.00 84.38 199 TYR A C 1
ATOM 1545 O O . TYR A 1 199 ? 24.834 10.917 -22.807 1.00 84.38 199 TYR A O 1
ATOM 1553 N N . ARG A 1 200 ? 26.914 10.885 -23.653 1.00 76.56 200 ARG A N 1
ATOM 1554 C CA . ARG A 1 200 ? 26.509 10.815 -25.073 1.00 76.56 200 ARG A CA 1
ATOM 1555 C C . ARG A 1 200 ? 26.016 9.449 -25.551 1.00 76.56 200 ARG A C 1
ATOM 1557 O O . ARG A 1 200 ? 25.475 9.357 -26.647 1.00 76.56 200 ARG A O 1
ATOM 1564 N N . GLN A 1 201 ? 26.251 8.391 -24.783 1.00 79.12 201 GLN A N 1
ATOM 1565 C CA . GLN A 1 201 ? 25.839 7.032 -25.142 1.00 79.12 201 GLN A CA 1
ATOM 1566 C C . GLN A 1 201 ? 24.564 6.653 -24.391 1.00 79.12 201 GLN A C 1
ATOM 1568 O O . GLN A 1 201 ? 24.311 7.166 -23.304 1.00 79.12 201 GLN A O 1
ATOM 1573 N N . GLN A 1 202 ? 23.781 5.722 -24.935 1.00 82.31 202 GLN A N 1
ATOM 1574 C CA . GLN A 1 202 ? 22.689 5.128 -24.167 1.00 82.31 202 GLN A CA 1
ATOM 1575 C C . GLN A 1 202 ? 23.272 4.322 -23.005 1.00 82.31 202 GLN A C 1
ATOM 1577 O O . GLN A 1 202 ? 24.228 3.563 -23.175 1.00 82.31 202 GLN A O 1
ATOM 1582 N N . ILE A 1 203 ? 22.710 4.521 -21.817 1.00 89.50 203 ILE A N 1
ATOM 1583 C CA . ILE A 1 203 ? 23.083 3.785 -20.615 1.00 89.50 203 ILE A CA 1
ATOM 1584 C C . ILE A 1 203 ? 21.955 2.823 -20.258 1.00 89.50 203 ILE A C 1
ATOM 1586 O O . ILE A 1 203 ? 20.788 3.204 -20.299 1.00 89.50 203 ILE A O 1
ATOM 1590 N N . SER A 1 204 ? 22.306 1.577 -19.942 1.00 89.00 204 SER A N 1
ATOM 1591 C CA . SER A 1 204 ? 21.349 0.595 -19.429 1.00 89.00 204 SER A CA 1
ATOM 1592 C C . SER A 1 204 ? 21.070 0.843 -17.945 1.00 89.00 204 SER A C 1
ATOM 1594 O O . SER A 1 204 ? 21.936 1.368 -17.243 1.00 89.00 204 SER A O 1
ATOM 1596 N N . LEU A 1 205 ? 19.925 0.386 -17.426 1.00 88.50 205 LEU A N 1
ATOM 1597 C CA . LEU A 1 205 ? 19.618 0.495 -15.994 1.00 88.50 205 LEU A CA 1
ATOM 1598 C C . LEU A 1 205 ? 20.720 -0.146 -15.139 1.00 88.50 205 LEU A C 1
ATOM 1600 O O . LEU A 1 205 ? 21.153 0.424 -14.144 1.00 88.50 205 LEU A O 1
ATOM 1604 N N . LYS A 1 206 ? 21.248 -1.296 -15.581 1.00 88.19 206 LYS A N 1
ATOM 1605 C CA . LYS A 1 206 ? 22.362 -1.994 -14.922 1.00 88.19 206 LYS A CA 1
ATOM 1606 C C . LYS A 1 206 ? 23.588 -1.088 -14.781 1.00 88.19 206 LYS A C 1
ATOM 1608 O O . LYS A 1 206 ? 24.171 -1.009 -13.702 1.00 88.19 206 LYS A O 1
ATOM 1613 N N . ASP A 1 207 ? 23.997 -0.447 -15.870 1.00 86.81 207 ASP A N 1
ATOM 1614 C CA . ASP A 1 207 ? 25.201 0.384 -15.875 1.00 86.81 207 ASP A CA 1
ATOM 1615 C C . ASP A 1 207 ? 24.967 1.712 -15.154 1.00 86.81 207 ASP A C 1
ATOM 1617 O O . ASP A 1 207 ? 25.880 2.222 -14.507 1.00 86.81 207 ASP A O 1
ATOM 1621 N N . LEU A 1 208 ? 23.747 2.252 -15.225 1.00 90.75 208 LEU A N 1
ATOM 1622 C CA . LEU A 1 208 ? 23.336 3.445 -14.492 1.00 90.75 208 LEU A CA 1
ATOM 1623 C C . LEU A 1 208 ? 23.430 3.204 -12.989 1.00 90.75 208 LEU A C 1
ATOM 1625 O O . LEU A 1 208 ? 24.144 3.931 -12.307 1.00 90.75 208 LEU A O 1
ATOM 1629 N N . VAL A 1 209 ? 22.795 2.144 -12.486 1.00 86.75 209 VAL A N 1
ATOM 1630 C CA . VAL A 1 209 ? 22.836 1.760 -11.068 1.00 86.75 209 VAL A CA 1
ATOM 1631 C C . VAL A 1 209 ? 24.287 1.574 -10.618 1.00 86.75 209 VAL A C 1
ATOM 1633 O O . VAL A 1 209 ? 24.728 2.201 -9.656 1.00 86.75 209 VAL A O 1
ATOM 1636 N N . LYS A 1 210 ? 25.088 0.827 -11.388 1.00 85.75 210 LYS A N 1
ATOM 1637 C CA . LYS A 1 210 ? 26.508 0.619 -11.079 1.00 85.75 210 LYS A CA 1
ATOM 1638 C C . LYS A 1 210 ? 27.300 1.926 -10.992 1.00 85.75 210 LYS A C 1
ATOM 1640 O O . LYS A 1 210 ? 28.129 2.071 -10.099 1.00 85.75 210 LYS A O 1
ATOM 1645 N N . LYS A 1 211 ? 27.058 2.885 -11.888 1.00 85.19 211 LYS A N 1
ATOM 1646 C CA . LYS A 1 211 ? 27.754 4.182 -11.873 1.00 85.19 211 LYS A CA 1
ATOM 1647 C C . LYS A 1 211 ? 27.280 5.108 -10.758 1.00 85.19 211 LYS A C 1
ATOM 1649 O O . LYS A 1 211 ? 28.093 5.846 -10.215 1.00 85.19 211 LYS A O 1
ATOM 1654 N N . VAL A 1 212 ? 25.986 5.092 -10.448 1.00 82.19 212 VAL A N 1
ATOM 1655 C CA . VAL A 1 212 ? 25.360 6.050 -9.530 1.00 82.19 212 VAL A CA 1
ATOM 1656 C C . VAL A 1 212 ? 25.524 5.628 -8.068 1.00 82.19 212 VAL A C 1
ATOM 1658 O O . VAL A 1 212 ? 25.765 6.484 -7.221 1.00 82.19 212 VAL A O 1
ATOM 1661 N N . ASN A 1 213 ? 25.425 4.333 -7.751 1.00 79.00 213 ASN A N 1
ATOM 1662 C CA . ASN A 1 213 ? 25.453 3.853 -6.363 1.00 79.00 213 ASN A CA 1
ATOM 1663 C C . ASN A 1 213 ? 26.277 2.575 -6.131 1.00 79.00 213 ASN A C 1
ATOM 1665 O O . ASN A 1 213 ? 26.225 2.006 -5.041 1.00 79.00 213 ASN A O 1
ATOM 1669 N N . ASN A 1 214 ? 27.047 2.132 -7.134 1.00 76.88 214 ASN A N 1
ATOM 1670 C CA . ASN A 1 214 ? 27.898 0.939 -7.080 1.00 76.88 214 ASN A CA 1
ATOM 1671 C C . ASN A 1 214 ? 27.153 -0.349 -6.676 1.00 76.88 214 ASN A C 1
ATOM 1673 O O . ASN A 1 214 ? 27.754 -1.275 -6.127 1.00 76.88 214 ASN A O 1
ATOM 1677 N N . ARG A 1 215 ? 25.842 -0.422 -6.944 1.00 76.94 215 ARG A N 1
ATOM 1678 C CA . ARG A 1 215 ? 25.066 -1.658 -6.820 1.00 76.94 215 ARG A CA 1
ATOM 1679 C C . ARG A 1 215 ? 25.030 -2.416 -8.140 1.00 76.94 215 ARG A C 1
ATOM 1681 O O . ARG A 1 215 ? 25.285 -1.876 -9.215 1.00 76.94 215 ARG A O 1
ATOM 1688 N N . GLU A 1 216 ? 24.687 -3.692 -8.049 1.00 78.00 216 GLU A N 1
ATOM 1689 C CA . GLU A 1 216 ? 24.451 -4.544 -9.207 1.00 78.00 216 GLU A CA 1
ATOM 1690 C C . GLU A 1 216 ? 23.077 -5.191 -9.087 1.00 78.00 216 GLU A C 1
ATOM 1692 O O . GLU A 1 216 ? 22.645 -5.565 -7.997 1.00 78.00 216 GLU A O 1
ATOM 1697 N N . HIS A 1 217 ? 22.394 -5.333 -10.221 1.00 76.25 217 HIS A N 1
ATOM 1698 C CA . HIS A 1 217 ? 21.105 -6.003 -10.249 1.00 76.25 217 HIS A CA 1
ATOM 1699 C C . HIS A 1 217 ? 21.291 -7.509 -9.984 1.00 76.25 217 HIS A C 1
ATOM 1701 O O . HIS A 1 217 ? 21.871 -8.202 -10.832 1.00 76.25 217 HIS A O 1
ATOM 1707 N N . PRO A 1 218 ? 20.768 -8.043 -8.863 1.00 72.06 218 PRO A N 1
ATOM 1708 C CA . PRO A 1 218 ? 21.119 -9.374 -8.361 1.00 72.06 218 PRO A CA 1
ATOM 1709 C C . PRO A 1 218 ? 20.728 -10.494 -9.332 1.00 72.06 218 PRO A C 1
ATOM 1711 O O . PRO A 1 218 ? 21.458 -11.469 -9.493 1.00 72.06 218 PRO A O 1
ATOM 1714 N N . GLU A 1 219 ? 19.623 -10.313 -10.059 1.00 69.38 219 GLU A N 1
ATOM 1715 C CA . GLU A 1 219 ? 19.071 -11.340 -10.950 1.00 69.38 219 GLU A CA 1
ATOM 1716 C C . GLU A 1 219 ? 19.368 -11.108 -12.448 1.00 69.38 219 GLU A C 1
ATOM 1718 O O . GLU A 1 219 ? 18.9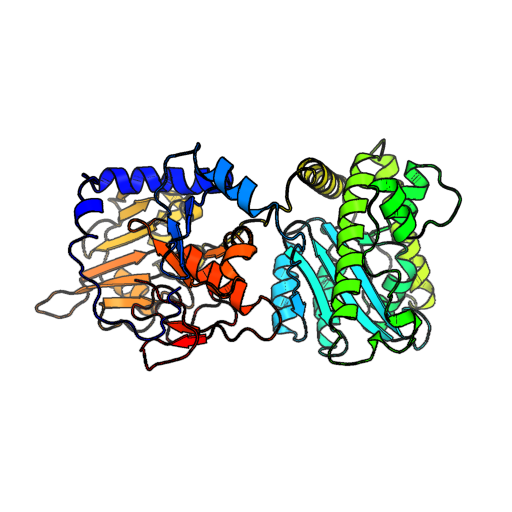11 -11.872 -13.296 1.00 69.38 219 GLU A O 1
ATOM 1723 N N . LYS A 1 220 ? 20.169 -10.096 -12.834 1.00 72.06 220 LYS A N 1
ATOM 1724 C CA . LYS A 1 220 ? 20.326 -9.708 -14.262 1.00 72.06 220 LYS A CA 1
ATOM 1725 C C . LYS A 1 220 ? 21.049 -10.770 -15.094 1.00 72.06 220 LYS A C 1
ATOM 1727 O O . LYS A 1 220 ? 20.798 -10.929 -16.293 1.00 72.06 220 LYS A O 1
ATOM 1732 N N . ALA A 1 221 ? 21.977 -11.491 -14.463 1.00 66.12 221 ALA A N 1
ATOM 1733 C CA . ALA A 1 221 ? 22.692 -12.607 -15.081 1.00 66.12 221 ALA A CA 1
ATOM 1734 C C . ALA A 1 221 ? 21.763 -13.801 -15.357 1.00 66.12 221 ALA A C 1
ATOM 1736 O O . ALA A 1 221 ? 21.999 -14.552 -16.298 1.00 66.12 221 ALA A O 1
ATOM 1737 N N . LYS A 1 222 ? 20.688 -13.932 -14.573 1.00 64.56 222 LYS A N 1
ATOM 1738 C CA . LYS A 1 222 ? 19.676 -14.990 -14.664 1.00 64.56 222 LYS A CA 1
ATOM 1739 C C . LYS A 1 222 ? 18.343 -14.461 -15.200 1.00 64.56 222 LYS A C 1
ATOM 1741 O O . LYS A 1 222 ? 17.310 -15.075 -14.950 1.00 64.56 222 LYS A O 1
ATOM 1746 N N . ALA A 1 223 ? 18.375 -13.329 -15.916 1.00 70.88 223 ALA A N 1
ATOM 1747 C CA . ALA A 1 223 ? 17.182 -12.652 -16.412 1.00 70.88 223 ALA A CA 1
ATOM 1748 C C . ALA A 1 223 ? 16.297 -13.655 -17.174 1.00 70.88 223 ALA A C 1
ATOM 1750 O O . ALA A 1 223 ? 16.722 -14.190 -18.206 1.00 70.88 223 ALA A O 1
ATOM 1751 N N . PRO A 1 224 ? 15.097 -13.958 -16.662 1.00 70.38 224 PRO A N 1
ATOM 1752 C CA . PRO A 1 224 ? 14.391 -15.171 -17.048 1.00 70.38 224 PRO A CA 1
ATOM 1753 C C . PRO A 1 224 ? 13.862 -15.137 -18.491 1.00 70.38 224 PRO A C 1
ATOM 1755 O O . PRO A 1 224 ? 13.767 -16.178 -19.142 1.00 70.38 224 PRO A O 1
ATOM 1758 N N . HIS A 1 225 ? 13.617 -13.942 -19.036 1.00 75.06 225 HIS A N 1
ATOM 1759 C CA . HIS A 1 225 ? 13.195 -13.744 -20.423 1.00 75.06 225 HIS A CA 1
ATOM 1760 C C . HIS A 1 225 ? 14.295 -14.053 -21.458 1.00 75.06 225 HIS A C 1
ATOM 1762 O O . HIS A 1 225 ? 13.982 -14.319 -22.616 1.00 75.06 225 HIS A O 1
ATOM 1768 N N . LYS A 1 226 ? 15.584 -14.079 -21.073 1.00 77.38 226 LYS A N 1
ATOM 1769 C CA . LYS A 1 226 ? 16.684 -14.408 -22.005 1.00 77.38 226 LYS A CA 1
ATOM 1770 C C . LYS A 1 226 ? 16.652 -15.863 -22.468 1.00 77.38 226 LYS A C 1
ATOM 1772 O O . LYS A 1 226 ? 17.060 -16.152 -23.586 1.00 77.38 226 LYS A O 1
ATOM 1777 N N . ALA A 1 227 ? 16.197 -16.772 -21.605 1.00 79.19 227 ALA A N 1
ATOM 1778 C CA . ALA A 1 227 ? 16.085 -18.194 -21.925 1.00 79.19 227 ALA A CA 1
ATOM 1779 C C . ALA A 1 227 ? 14.759 -18.534 -22.623 1.00 79.19 227 ALA A C 1
ATOM 1781 O O . ALA A 1 227 ? 14.678 -19.520 -23.350 1.00 79.19 227 ALA A O 1
ATOM 1782 N N . ASN A 1 228 ? 13.718 -17.730 -22.397 1.00 84.25 228 ASN A N 1
ATOM 1783 C CA . ASN A 1 228 ? 12.402 -17.927 -22.986 1.00 84.25 228 ASN A CA 1
ATOM 1784 C C . ASN A 1 228 ? 11.735 -16.565 -23.263 1.00 84.25 228 ASN A C 1
ATOM 1786 O O . ASN A 1 228 ? 11.247 -15.939 -22.321 1.00 84.25 228 ASN A O 1
ATOM 1790 N N . PRO A 1 229 ? 11.635 -16.129 -24.532 1.00 85.62 229 PRO A N 1
ATOM 1791 C CA . PRO A 1 229 ? 10.973 -14.872 -24.896 1.00 85.62 229 PRO A CA 1
ATOM 1792 C C . PRO A 1 229 ? 9.502 -14.779 -24.455 1.00 85.62 229 PRO A C 1
ATOM 1794 O O . PRO A 1 229 ? 8.979 -13.685 -24.278 1.00 85.62 229 PRO A O 1
ATOM 1797 N N . ASN A 1 230 ? 8.839 -15.921 -24.234 1.00 89.25 230 ASN A N 1
ATOM 1798 C CA . ASN A 1 230 ? 7.457 -16.003 -23.753 1.00 89.25 230 ASN A CA 1
ATOM 1799 C C . ASN A 1 230 ? 7.344 -16.104 -22.223 1.00 89.25 230 ASN A C 1
ATOM 1801 O O . ASN A 1 230 ? 6.249 -16.332 -21.708 1.00 89.25 230 ASN A O 1
ATOM 1805 N N . PHE A 1 231 ? 8.453 -15.967 -21.486 1.00 91.69 231 PHE A N 1
ATOM 1806 C CA . PHE A 1 231 ? 8.517 -16.186 -20.038 1.00 91.69 231 PHE A CA 1
ATOM 1807 C C . PHE A 1 231 ? 7.425 -15.434 -19.265 1.00 91.69 231 PHE A C 1
ATOM 1809 O O . PHE A 1 231 ? 6.736 -16.027 -18.437 1.00 91.69 231 PHE A O 1
ATOM 1816 N N . TRP A 1 232 ? 7.212 -14.155 -19.579 1.00 93.50 232 TRP A N 1
ATOM 1817 C CA . TRP A 1 232 ? 6.242 -13.313 -18.876 1.00 93.50 232 TRP A CA 1
ATOM 1818 C C . TRP A 1 232 ? 4.779 -13.671 -19.139 1.00 93.50 232 TRP A C 1
ATOM 1820 O O . TRP A 1 232 ? 3.909 -13.213 -18.403 1.00 93.50 232 TRP A O 1
ATOM 1830 N N . ASN A 1 233 ? 4.491 -14.529 -20.121 1.00 92.31 233 ASN A N 1
ATOM 1831 C CA . ASN A 1 233 ? 3.146 -15.043 -20.382 1.00 92.31 233 ASN A CA 1
ATOM 1832 C C . ASN A 1 233 ? 2.810 -16.282 -19.527 1.00 92.31 233 ASN A C 1
ATOM 1834 O O . ASN A 1 233 ? 1.667 -16.729 -19.511 1.00 92.31 233 ASN A O 1
ATOM 1838 N N . ILE A 1 234 ? 3.790 -16.858 -18.817 1.00 88.44 234 ILE A N 1
ATOM 1839 C CA . ILE A 1 234 ? 3.612 -18.073 -18.011 1.00 88.44 234 ILE A CA 1
ATOM 1840 C C . ILE A 1 234 ? 2.977 -17.719 -16.661 1.00 88.44 234 ILE A C 1
ATOM 1842 O O . ILE A 1 234 ? 3.377 -16.750 -16.010 1.00 88.44 234 ILE A O 1
ATOM 1846 N N . ARG A 1 235 ? 1.987 -18.510 -16.223 1.00 87.38 235 ARG A N 1
ATOM 1847 C CA . ARG A 1 235 ? 1.354 -18.391 -14.900 1.00 87.38 235 ARG A CA 1
ATOM 1848 C C . ARG A 1 235 ? 1.343 -19.732 -14.149 1.00 87.38 235 ARG A C 1
ATOM 1850 O O . ARG A 1 235 ? 1.167 -20.762 -14.800 1.00 87.38 235 ARG A O 1
ATOM 1857 N N . PRO A 1 236 ? 1.490 -19.729 -12.805 1.00 88.00 236 PRO A N 1
ATOM 1858 C CA . PRO A 1 236 ? 1.787 -18.566 -11.952 1.00 88.00 236 PRO A CA 1
ATOM 1859 C C . PRO A 1 236 ? 3.183 -17.980 -12.236 1.00 88.00 236 PRO A C 1
ATOM 1861 O O . PRO A 1 236 ? 4.052 -18.672 -12.766 1.00 88.00 236 PRO A O 1
ATOM 1864 N N . ILE A 1 237 ? 3.390 -16.693 -11.931 1.00 85.06 237 ILE A N 1
ATOM 1865 C CA . ILE A 1 237 ? 4.696 -16.041 -12.124 1.00 85.06 237 ILE A CA 1
ATOM 1866 C C . ILE A 1 237 ? 5.716 -16.741 -11.223 1.00 85.06 237 ILE A C 1
ATOM 1868 O O . ILE A 1 237 ? 5.488 -16.898 -10.024 1.00 85.06 237 ILE A O 1
ATOM 1872 N N . SER A 1 238 ? 6.832 -17.187 -11.801 1.00 83.06 238 SER A N 1
ATOM 1873 C CA . SER A 1 238 ? 7.868 -17.878 -11.027 1.00 83.06 238 SER A CA 1
ATOM 1874 C C . SER A 1 238 ? 8.537 -16.948 -10.011 1.00 83.06 238 SER A C 1
ATOM 1876 O O . SER A 1 238 ? 8.656 -15.743 -10.239 1.00 83.06 238 SER A O 1
ATOM 1878 N N . GLU A 1 239 ? 9.061 -17.522 -8.929 1.00 80.56 239 GLU A N 1
ATOM 1879 C CA . GLU A 1 239 ? 9.776 -16.784 -7.880 1.00 80.56 239 GLU A CA 1
ATOM 1880 C C . GLU A 1 239 ? 10.954 -15.963 -8.436 1.00 80.56 239 GLU A C 1
ATOM 1882 O O . GLU A 1 239 ? 11.165 -14.822 -8.033 1.00 80.56 239 GLU A O 1
ATOM 1887 N N . ASN A 1 240 ? 11.681 -16.500 -9.422 1.00 82.19 240 ASN A N 1
ATOM 1888 C CA . ASN A 1 240 ? 12.765 -15.773 -10.088 1.00 82.19 240 ASN A CA 1
ATOM 1889 C C . ASN A 1 240 ? 12.247 -14.579 -10.904 1.00 82.19 240 ASN A C 1
ATOM 1891 O O . ASN A 1 240 ? 12.892 -13.537 -10.929 1.00 82.19 240 ASN A O 1
ATOM 1895 N N . GLY A 1 241 ? 11.084 -14.715 -11.550 1.00 86.06 241 GLY A N 1
ATOM 1896 C CA . GLY A 1 241 ? 10.431 -13.607 -12.251 1.00 86.06 241 GLY A CA 1
ATOM 1897 C C . GLY A 1 241 ? 10.002 -12.504 -11.290 1.00 86.06 241 GLY A C 1
ATOM 1898 O O . GLY A 1 241 ? 10.259 -11.336 -11.546 1.00 86.06 241 GLY A O 1
ATOM 1899 N N . ILE A 1 242 ? 9.429 -12.881 -10.146 1.00 84.25 242 ILE A N 1
ATOM 1900 C CA . ILE A 1 242 ? 9.050 -11.947 -9.081 1.00 84.25 242 ILE A CA 1
ATOM 1901 C C . ILE A 1 242 ? 10.279 -11.197 -8.549 1.00 84.25 242 ILE A C 1
ATOM 1903 O O . ILE A 1 242 ? 10.277 -9.970 -8.528 1.00 84.25 242 ILE A O 1
ATOM 1907 N N . LYS A 1 243 ? 11.352 -11.910 -8.174 1.00 83.31 243 LYS A N 1
ATOM 1908 C CA . LYS A 1 243 ? 12.598 -11.297 -7.673 1.00 83.31 243 LYS A CA 1
ATOM 1909 C C . LYS A 1 243 ? 13.237 -10.355 -8.689 1.00 83.31 243 LYS A C 1
ATOM 1911 O O . LYS A 1 243 ? 13.720 -9.293 -8.312 1.00 83.31 243 LYS A O 1
ATOM 1916 N N . TYR A 1 244 ? 13.233 -10.745 -9.962 1.00 88.56 244 TYR A N 1
ATOM 1917 C CA . TYR A 1 244 ? 13.731 -9.910 -11.048 1.00 88.56 244 TYR A CA 1
ATOM 1918 C C . TYR A 1 244 ? 12.905 -8.618 -11.178 1.00 88.56 244 TYR A C 1
ATOM 1920 O O . TYR A 1 244 ? 13.467 -7.533 -11.102 1.00 88.56 244 TYR A O 1
ATOM 1928 N N . ALA A 1 245 ? 11.578 -8.743 -11.278 1.00 91.38 245 ALA A N 1
ATOM 1929 C CA . ALA A 1 245 ? 10.650 -7.623 -11.438 1.00 91.38 245 ALA A CA 1
ATOM 1930 C C . ALA A 1 245 ? 10.725 -6.615 -10.276 1.00 91.38 245 ALA A C 1
ATOM 1932 O O . ALA A 1 245 ? 10.661 -5.408 -10.482 1.00 91.38 245 ALA A O 1
ATOM 1933 N N . ILE A 1 246 ? 10.889 -7.108 -9.046 1.00 86.75 246 ILE A N 1
ATOM 1934 C CA . ILE A 1 246 ? 11.087 -6.268 -7.858 1.00 86.75 246 ILE A CA 1
ATOM 1935 C C . ILE A 1 246 ? 12.391 -5.474 -7.954 1.00 86.75 246 ILE A C 1
ATOM 1937 O O . ILE A 1 246 ? 12.400 -4.266 -7.722 1.00 86.75 246 ILE A O 1
ATOM 1941 N N . ALA A 1 247 ? 13.488 -6.153 -8.294 1.00 87.06 247 ALA A N 1
ATOM 1942 C CA . ALA A 1 247 ? 14.805 -5.540 -8.309 1.00 87.06 247 ALA A CA 1
ATOM 1943 C C . ALA A 1 247 ? 14.910 -4.401 -9.336 1.00 87.06 247 ALA A C 1
ATOM 1945 O O . ALA A 1 247 ? 15.566 -3.403 -9.038 1.00 87.06 247 ALA A O 1
ATOM 1946 N N . ASP A 1 248 ? 14.262 -4.510 -10.502 1.00 91.12 248 ASP A N 1
ATOM 1947 C CA . ASP A 1 248 ? 14.295 -3.446 -11.514 1.00 91.12 248 ASP A CA 1
ATOM 1948 C C . ASP A 1 248 ? 13.651 -2.142 -10.977 1.00 91.12 248 ASP A C 1
ATOM 1950 O O . ASP A 1 248 ? 14.293 -1.092 -11.046 1.00 91.12 248 ASP A O 1
ATOM 1954 N N . VAL A 1 249 ? 12.480 -2.182 -10.319 1.00 92.81 249 VAL A N 1
ATOM 1955 C CA . VAL A 1 249 ? 11.848 -0.960 -9.759 1.00 92.81 249 VAL A CA 1
ATOM 1956 C C . VAL A 1 249 ? 12.489 -0.440 -8.471 1.00 92.81 249 VAL A C 1
ATOM 1958 O O . VAL A 1 249 ? 12.510 0.772 -8.250 1.00 92.81 249 VAL A O 1
ATOM 1961 N N . GLU A 1 250 ? 13.048 -1.307 -7.624 1.00 87.94 250 GLU A N 1
ATOM 1962 C CA . GLU A 1 250 ? 13.764 -0.870 -6.417 1.00 87.94 250 GLU A CA 1
ATOM 1963 C C . GLU A 1 250 ? 15.062 -0.141 -6.768 1.00 87.94 250 GLU A C 1
ATOM 1965 O O . GLU A 1 250 ? 15.314 0.965 -6.286 1.00 87.94 250 GLU A O 1
ATOM 1970 N N . LEU A 1 251 ? 15.874 -0.734 -7.647 1.00 88.56 251 LEU A N 1
ATOM 1971 C CA . LEU A 1 251 ? 17.130 -0.129 -8.086 1.00 88.56 251 LEU A CA 1
ATOM 1972 C C . LEU A 1 251 ? 16.881 1.144 -8.894 1.00 88.56 251 LEU A C 1
ATOM 1974 O O . LEU A 1 251 ? 17.657 2.096 -8.785 1.00 88.56 251 LEU A O 1
ATOM 1978 N N . LEU A 1 252 ? 15.795 1.177 -9.670 1.00 92.56 252 LEU A N 1
ATOM 1979 C CA . LEU A 1 252 ? 15.338 2.374 -10.363 1.00 92.56 252 LEU A CA 1
ATOM 1980 C C . LEU A 1 252 ? 15.001 3.498 -9.379 1.00 92.56 252 LEU A C 1
ATOM 1982 O O . LEU A 1 252 ? 15.504 4.613 -9.535 1.00 92.56 252 LEU A O 1
ATOM 1986 N N . LEU A 1 253 ? 14.197 3.209 -8.352 1.00 87.25 253 LEU A N 1
ATOM 1987 C CA . LEU A 1 253 ? 13.826 4.193 -7.339 1.00 87.25 253 LEU A CA 1
ATOM 1988 C C . LEU A 1 253 ? 15.071 4.721 -6.611 1.00 87.25 253 LEU A C 1
ATOM 1990 O O . LEU A 1 253 ? 15.277 5.933 -6.561 1.00 87.25 253 LEU A O 1
ATOM 1994 N N . GLU A 1 254 ? 15.953 3.838 -6.138 1.00 83.69 254 GLU A N 1
ATOM 1995 C CA . GLU A 1 254 ? 17.202 4.223 -5.467 1.00 83.69 254 GLU A CA 1
ATOM 1996 C C . GLU A 1 254 ? 18.098 5.106 -6.345 1.00 83.69 254 GLU A C 1
ATOM 1998 O O . GLU A 1 254 ? 18.572 6.157 -5.906 1.00 83.69 254 GLU A O 1
ATOM 2003 N N . ALA A 1 255 ? 18.331 4.700 -7.595 1.00 86.38 255 ALA A N 1
ATOM 2004 C CA . ALA A 1 255 ? 19.177 5.456 -8.506 1.00 86.38 255 ALA A CA 1
ATOM 2005 C C . ALA A 1 255 ? 18.566 6.820 -8.850 1.00 86.38 255 ALA A C 1
ATOM 2007 O O . ALA A 1 255 ? 19.284 7.818 -8.928 1.00 86.38 255 ALA A O 1
ATOM 2008 N N . SER A 1 256 ? 17.242 6.886 -9.004 1.00 89.25 256 SER A N 1
ATOM 2009 C CA . SER A 1 256 ? 16.537 8.135 -9.284 1.00 89.25 256 SER A CA 1
ATOM 2010 C C . SER A 1 256 ? 16.672 9.150 -8.151 1.00 89.25 256 SER A C 1
ATOM 2012 O O . SER A 1 256 ? 16.888 10.330 -8.418 1.00 89.25 256 SER A O 1
ATOM 2014 N N . CYS A 1 257 ? 16.637 8.705 -6.894 1.00 84.50 257 CYS A N 1
ATOM 2015 C CA . CYS A 1 257 ? 16.821 9.573 -5.734 1.00 84.50 257 CYS A CA 1
ATOM 2016 C C . CYS A 1 257 ? 18.226 10.183 -5.686 1.00 84.50 257 CYS A C 1
ATOM 2018 O O . CYS A 1 257 ? 18.389 11.346 -5.315 1.00 84.50 257 CYS A O 1
ATOM 2020 N N . ILE A 1 258 ? 19.241 9.435 -6.118 1.00 82.38 258 ILE A N 1
ATOM 2021 C CA . ILE A 1 258 ? 20.605 9.957 -6.216 1.00 82.38 258 ILE A CA 1
ATOM 2022 C C . ILE A 1 258 ? 20.721 10.938 -7.384 1.00 82.38 258 ILE A C 1
ATOM 2024 O O . ILE A 1 258 ? 21.261 12.027 -7.197 1.00 82.38 258 ILE A O 1
ATOM 2028 N N . LEU A 1 259 ? 20.164 10.620 -8.554 1.00 84.50 259 LEU A N 1
ATOM 2029 C CA . LEU A 1 259 ? 20.142 11.546 -9.693 1.00 84.50 259 LEU A CA 1
ATOM 2030 C C . LEU A 1 259 ? 19.419 12.854 -9.361 1.00 84.50 259 LEU A C 1
ATOM 2032 O O . LEU A 1 259 ? 19.909 13.922 -9.716 1.00 84.50 259 LEU A O 1
ATOM 2036 N N . ALA A 1 260 ? 18.314 12.786 -8.613 1.00 86.75 260 ALA A N 1
ATOM 2037 C CA . ALA A 1 260 ? 17.593 13.966 -8.146 1.00 86.75 260 ALA A CA 1
ATOM 2038 C C . ALA A 1 260 ? 18.509 14.927 -7.366 1.00 86.75 260 ALA A C 1
ATOM 2040 O O . ALA A 1 260 ? 18.433 16.136 -7.559 1.00 86.75 260 ALA A O 1
ATOM 2041 N N . SER A 1 261 ? 19.425 14.390 -6.549 1.00 83.44 261 SER A N 1
ATOM 2042 C CA . SER A 1 261 ? 20.400 15.188 -5.789 1.00 83.44 261 SER A CA 1
ATOM 2043 C C . SER A 1 261 ? 21.579 15.730 -6.611 1.00 83.44 261 SER A C 1
ATOM 2045 O O . SER A 1 261 ? 22.341 16.549 -6.105 1.00 83.44 261 SER A O 1
ATOM 2047 N N . GLN A 1 262 ? 21.753 15.277 -7.855 1.00 86.38 262 GLN A N 1
ATOM 2048 C CA . GLN A 1 262 ? 22.875 15.659 -8.720 1.00 86.38 262 GLN A CA 1
ATOM 2049 C C . GLN A 1 262 ? 22.526 16.739 -9.751 1.00 86.38 262 GLN A C 1
ATOM 2051 O O . GLN A 1 262 ? 23.438 17.310 -10.353 1.00 86.38 262 GLN A O 1
ATOM 2056 N N . PHE A 1 263 ? 21.240 17.036 -9.955 1.00 84.38 263 PHE A N 1
ATOM 2057 C CA . PHE A 1 263 ? 20.822 18.182 -10.760 1.00 84.38 263 PHE A CA 1
ATOM 2058 C C . PHE A 1 263 ? 21.356 19.489 -10.166 1.00 84.38 263 PHE A C 1
ATOM 2060 O O . PHE A 1 263 ? 21.282 19.715 -8.959 1.00 84.38 263 PHE A O 1
ATOM 2067 N N . LYS A 1 264 ? 21.872 20.371 -11.022 1.00 85.31 264 LYS A N 1
ATOM 2068 C CA . LYS A 1 264 ? 22.489 21.644 -10.621 1.00 85.31 264 LYS A CA 1
ATOM 2069 C C . LYS A 1 264 ? 21.481 22.784 -10.511 1.00 85.31 264 LYS A C 1
ATOM 2071 O O . LYS A 1 264 ? 21.770 23.778 -9.849 1.00 85.31 264 LYS A O 1
ATOM 2076 N N . SER A 1 265 ? 20.333 22.669 -11.174 1.00 83.81 265 SER A N 1
ATOM 2077 C CA . SER A 1 265 ? 19.274 23.681 -11.170 1.00 83.81 265 SER A CA 1
ATOM 2078 C C . SER A 1 265 ? 17.898 23.076 -11.457 1.00 83.81 265 SER A C 1
ATOM 2080 O O . SER A 1 265 ? 17.787 21.989 -12.030 1.00 83.81 265 SER A O 1
ATOM 2082 N N . GLU A 1 266 ? 16.837 23.810 -11.110 1.00 81.50 266 GLU A N 1
ATOM 2083 C CA . GLU A 1 266 ? 15.464 23.452 -11.494 1.00 81.50 266 GLU A CA 1
ATOM 2084 C C . GLU A 1 266 ? 15.274 23.431 -13.019 1.00 81.50 266 GLU A C 1
ATOM 2086 O O . GLU A 1 266 ? 14.525 22.607 -13.533 1.00 81.50 266 GLU A O 1
ATOM 2091 N N . GLU A 1 267 ? 15.986 24.279 -13.765 1.00 82.12 267 GLU A N 1
ATOM 2092 C CA . GLU A 1 267 ? 15.949 24.283 -15.235 1.00 82.12 267 GLU A CA 1
ATOM 2093 C C . GLU A 1 267 ? 16.457 22.952 -15.816 1.00 82.12 267 GLU A C 1
ATOM 2095 O O . GLU A 1 267 ? 15.881 22.410 -16.760 1.00 82.12 267 GLU A O 1
ATOM 2100 N N . GLU A 1 268 ? 17.507 22.379 -15.223 1.00 85.56 268 GLU A N 1
ATOM 2101 C CA . GLU A 1 268 ? 18.047 21.082 -15.631 1.00 85.56 268 GLU A CA 1
ATOM 2102 C C . GLU A 1 268 ? 17.043 19.945 -15.370 1.00 85.56 268 GLU A C 1
ATOM 2104 O O . GLU A 1 268 ? 16.855 19.072 -16.223 1.00 85.56 268 GLU A O 1
ATOM 2109 N N . GLN A 1 269 ? 16.343 19.999 -14.230 1.00 86.12 269 GLN A N 1
ATOM 2110 C CA . GLN A 1 269 ? 15.272 19.062 -13.873 1.00 86.12 269 GLN A CA 1
ATOM 2111 C C . GLN A 1 269 ? 14.084 19.171 -14.836 1.00 86.12 269 GLN A C 1
ATOM 2113 O O . GLN A 1 269 ? 13.628 18.162 -15.377 1.00 86.12 269 GLN A O 1
ATOM 2118 N N . GLN A 1 270 ? 13.615 20.395 -15.096 1.00 83.44 270 GLN A N 1
ATOM 2119 C CA . GLN A 1 270 ? 12.519 20.673 -16.026 1.00 83.44 270 GLN A CA 1
ATOM 2120 C C . GLN A 1 270 ? 12.862 20.201 -17.438 1.00 83.44 270 GLN A C 1
ATOM 2122 O O . GLN A 1 270 ? 12.041 19.566 -18.097 1.00 83.44 270 GLN A O 1
ATOM 2127 N N . ARG A 1 271 ? 14.099 20.429 -17.894 1.00 81.44 271 ARG A N 1
ATOM 2128 C CA . ARG A 1 271 ? 14.575 19.938 -19.190 1.00 81.44 271 ARG A CA 1
ATOM 2129 C C . ARG A 1 271 ? 14.581 18.411 -19.255 1.00 81.44 271 ARG A C 1
ATOM 2131 O O . ARG A 1 271 ? 14.146 17.848 -20.260 1.00 81.44 271 ARG A O 1
ATOM 2138 N N . ALA A 1 272 ? 15.058 17.736 -18.207 1.00 90.44 272 ALA A N 1
ATOM 2139 C CA . ALA A 1 272 ? 15.047 16.277 -18.140 1.00 90.44 272 ALA A CA 1
ATOM 2140 C C . ALA A 1 272 ? 13.625 15.718 -18.194 1.00 90.44 272 ALA A C 1
ATOM 2142 O O . ALA A 1 272 ? 13.356 14.795 -18.964 1.00 90.44 272 ALA A O 1
ATOM 2143 N N . GLN A 1 273 ? 12.703 16.309 -17.439 1.00 90.94 273 GLN A N 1
ATOM 2144 C CA . GLN A 1 273 ? 11.300 15.918 -17.438 1.00 90.94 273 GLN A CA 1
ATOM 2145 C C . GLN A 1 273 ? 10.626 16.187 -18.790 1.00 90.94 273 GLN A C 1
ATOM 2147 O O . GLN A 1 273 ? 9.948 15.309 -19.313 1.00 90.94 273 GLN A O 1
ATOM 2152 N N . ALA A 1 274 ? 10.859 17.348 -19.409 1.00 78.88 274 ALA A N 1
ATOM 2153 C CA . ALA A 1 274 ? 10.292 17.689 -20.713 1.00 78.88 274 ALA A CA 1
ATOM 2154 C C . ALA A 1 274 ? 10.729 16.699 -21.805 1.00 78.88 274 ALA A C 1
ATOM 2156 O O . ALA A 1 274 ? 9.902 16.217 -22.576 1.00 78.88 274 ALA A O 1
ATOM 2157 N N . ILE A 1 275 ? 12.015 16.331 -21.834 1.00 84.50 275 ILE A N 1
ATOM 2158 C CA . ILE A 1 275 ? 12.530 15.315 -22.766 1.00 84.50 275 ILE A CA 1
ATOM 2159 C C . ILE A 1 275 ? 11.948 13.931 -22.445 1.00 84.50 275 ILE A C 1
ATOM 2161 O O . ILE A 1 275 ? 11.645 13.164 -23.356 1.00 84.50 275 ILE A O 1
ATOM 2165 N N . SER A 1 276 ? 11.766 13.608 -21.164 1.00 95.06 276 SER A N 1
ATOM 2166 C CA . SER A 1 276 ? 11.141 12.350 -20.738 1.00 95.06 276 SER A CA 1
ATOM 2167 C C . SER A 1 276 ? 9.687 12.260 -21.204 1.00 95.06 276 SER A C 1
ATOM 2169 O O . SER A 1 276 ? 9.289 11.250 -21.777 1.00 95.06 276 SER A O 1
ATOM 2171 N N . GLN A 1 277 ? 8.912 13.335 -21.047 1.00 92.88 277 GLN A N 1
ATOM 2172 C CA . GLN A 1 277 ? 7.536 13.401 -21.530 1.00 92.88 277 GLN A CA 1
ATOM 2173 C C . GLN A 1 277 ? 7.468 13.345 -23.061 1.00 92.88 277 GLN A C 1
ATOM 2175 O O . GLN A 1 277 ? 6.621 12.643 -23.606 1.00 92.88 277 GLN A O 1
ATOM 2180 N N . ALA A 1 278 ? 8.382 14.020 -23.766 1.00 80.44 278 ALA A N 1
ATOM 2181 C CA . ALA A 1 278 ? 8.471 13.937 -25.223 1.00 80.44 278 ALA A CA 1
ATOM 2182 C C . ALA A 1 278 ? 8.723 12.495 -25.696 1.00 80.44 278 ALA A C 1
ATOM 2184 O O . ALA A 1 278 ? 8.052 12.038 -26.612 1.00 80.44 278 ALA A O 1
ATOM 2185 N N . ARG A 1 279 ? 9.596 11.733 -25.018 1.00 91.31 279 ARG A N 1
ATOM 2186 C CA . ARG A 1 279 ? 9.822 10.306 -25.326 1.00 91.31 279 ARG A CA 1
ATOM 2187 C C . ARG A 1 279 ? 8.560 9.456 -25.185 1.00 91.31 279 ARG A C 1
ATOM 2189 O O . ARG A 1 279 ? 8.361 8.553 -25.994 1.00 91.31 279 ARG A O 1
ATOM 2196 N N . VAL A 1 280 ? 7.726 9.728 -24.179 1.00 93.81 280 VAL A N 1
ATOM 2197 C CA . VAL A 1 280 ? 6.423 9.063 -24.017 1.00 93.81 280 VAL A CA 1
ATOM 2198 C C . VAL A 1 280 ? 5.516 9.396 -25.198 1.00 93.81 280 VAL A C 1
ATOM 2200 O O . VAL A 1 280 ? 4.990 8.488 -25.837 1.00 93.81 280 VAL A O 1
ATOM 2203 N N . LEU A 1 281 ? 5.364 10.687 -25.509 1.00 90.19 281 LEU A N 1
ATOM 2204 C CA . LEU A 1 281 ? 4.499 11.160 -26.591 1.00 90.19 281 LEU A CA 1
ATOM 2205 C C . LEU A 1 281 ? 4.943 10.632 -27.960 1.00 90.19 281 LEU A C 1
ATOM 2207 O O . LEU A 1 281 ? 4.101 10.196 -28.738 1.00 90.19 281 LEU A O 1
ATOM 2211 N N . ASP A 1 282 ? 6.247 10.600 -28.229 1.00 85.56 282 ASP A N 1
ATOM 2212 C CA . ASP A 1 282 ? 6.812 10.050 -29.463 1.00 85.56 282 ASP A CA 1
ATOM 2213 C C . ASP A 1 282 ? 6.555 8.541 -29.582 1.00 85.56 282 ASP A C 1
ATOM 2215 O O . ASP A 1 282 ? 6.270 8.044 -30.671 1.00 85.56 282 ASP A O 1
ATOM 2219 N N . ALA A 1 283 ? 6.624 7.800 -28.470 1.00 90.12 283 ALA A N 1
ATOM 2220 C CA . ALA A 1 283 ? 6.380 6.359 -28.459 1.00 90.12 283 ALA A CA 1
ATOM 2221 C C . ALA A 1 283 ? 4.907 6.005 -28.718 1.00 90.12 283 ALA A C 1
ATOM 2223 O O . ALA A 1 283 ? 4.624 5.019 -29.400 1.00 90.12 283 ALA A O 1
ATOM 2224 N N . ILE A 1 284 ? 3.969 6.808 -28.203 1.00 91.69 284 ILE A N 1
ATOM 2225 C CA . ILE A 1 284 ? 2.526 6.584 -28.390 1.00 91.69 284 ILE A CA 1
ATOM 2226 C C . ILE A 1 284 ? 1.961 7.306 -29.618 1.00 91.69 284 ILE A C 1
ATOM 2228 O O . ILE A 1 284 ? 0.876 6.968 -30.077 1.00 91.69 284 ILE A O 1
ATOM 2232 N N . GLY A 1 285 ? 2.674 8.288 -30.173 1.00 83.88 285 GLY A N 1
ATOM 2233 C CA . GLY A 1 285 ? 2.235 9.108 -31.304 1.00 83.88 285 GLY A CA 1
ATOM 2234 C C . GLY A 1 285 ? 1.768 8.290 -32.513 1.00 83.88 285 GLY A C 1
ATOM 2235 O O . GLY A 1 285 ? 0.661 8.531 -32.991 1.00 83.88 285 GLY A O 1
ATOM 2236 N N . PRO A 1 286 ? 2.526 7.271 -32.965 1.00 83.94 286 PRO A N 1
ATOM 2237 C CA . PRO A 1 286 ? 2.087 6.370 -34.033 1.00 83.94 286 PRO A CA 1
ATOM 2238 C C . PRO A 1 286 ? 0.839 5.539 -33.692 1.00 83.94 286 PRO A C 1
ATOM 2240 O O . PRO A 1 286 ? 0.186 5.025 -34.596 1.00 83.94 286 PRO A O 1
ATOM 2243 N N . LEU A 1 287 ? 0.525 5.375 -32.402 1.00 79.81 287 LEU A N 1
ATOM 2244 C CA . LEU A 1 287 ? -0.609 4.598 -31.893 1.00 79.81 287 LEU A CA 1
ATOM 2245 C C . LEU A 1 287 ? -1.861 5.465 -31.671 1.00 79.81 287 LEU A C 1
ATOM 2247 O O . LEU A 1 287 ? -2.972 4.939 -31.634 1.00 79.81 287 LEU A O 1
ATOM 2251 N N . ARG A 1 288 ? -1.704 6.789 -31.534 1.00 75.81 288 ARG A N 1
ATOM 2252 C CA . ARG A 1 288 ? -2.808 7.743 -31.388 1.00 75.81 288 ARG A CA 1
ATOM 2253 C C . ARG A 1 288 ? -3.509 7.950 -32.734 1.00 75.81 288 ARG A C 1
ATOM 2255 O O . ARG A 1 288 ? -3.007 8.635 -33.623 1.00 75.81 288 ARG A O 1
ATOM 2262 N N . SER A 1 289 ? -4.726 7.434 -32.874 1.00 54.41 289 SER A N 1
ATOM 2263 C CA . SER A 1 289 ? -5.647 7.865 -33.929 1.00 54.41 289 SER A CA 1
ATOM 2264 C C . SER A 1 289 ? -6.158 9.277 -33.607 1.00 54.41 289 SER A C 1
ATOM 2266 O O . SER A 1 289 ? -7.079 9.417 -32.813 1.00 54.41 289 SER A O 1
ATOM 2268 N N . SER A 1 290 ? -5.500 10.304 -34.158 1.00 49.25 290 SER A N 1
ATOM 2269 C CA . SER A 1 290 ? -5.874 11.734 -34.185 1.00 49.25 290 SER A CA 1
ATOM 2270 C C . SER A 1 290 ? -7.001 12.188 -33.233 1.00 49.25 290 SER A C 1
ATOM 2272 O O . SER A 1 290 ? -8.169 12.091 -33.602 1.00 49.25 290 SER A O 1
ATOM 2274 N N . GLN A 1 291 ? -6.651 12.753 -32.071 1.00 43.66 291 GLN A N 1
ATOM 2275 C CA . GLN A 1 291 ? -7.216 13.985 -31.479 1.00 43.66 291 GLN A CA 1
ATOM 2276 C C . GLN A 1 291 ? -6.718 14.185 -30.035 1.00 43.66 291 GLN A C 1
ATOM 2278 O O . GLN A 1 291 ? -6.651 13.228 -29.271 1.00 43.66 291 GLN A O 1
ATOM 2283 N N . GLY A 1 292 ? -6.446 15.445 -29.668 1.00 39.53 292 GLY A N 1
ATOM 2284 C CA . GLY A 1 292 ? -6.397 15.910 -28.275 1.00 39.53 292 GLY A CA 1
ATOM 2285 C C . GLY A 1 292 ? -5.153 16.719 -27.905 1.00 39.53 292 GLY A C 1
ATOM 2286 O O . GLY A 1 292 ? -4.122 16.139 -27.578 1.00 39.53 292 GLY A O 1
ATOM 2287 N N . ASP A 1 293 ? -5.281 18.049 -27.928 1.00 37.88 293 ASP A N 1
ATOM 2288 C CA . ASP A 1 293 ? -4.343 19.005 -27.324 1.00 37.88 293 ASP A CA 1
ATOM 2289 C C . ASP A 1 293 ? -4.366 18.921 -25.785 1.00 37.88 293 ASP A C 1
ATOM 2291 O O . ASP A 1 293 ? -5.424 18.757 -25.174 1.00 37.88 293 ASP A O 1
ATOM 2295 N N . SER A 1 294 ? -3.197 19.096 -25.164 1.00 39.19 294 SER A N 1
ATOM 2296 C CA . SER A 1 294 ? -2.999 19.296 -23.720 1.00 39.19 294 SER A CA 1
ATOM 2297 C C . SER A 1 294 ? -2.804 20.799 -23.415 1.00 39.19 294 SER A C 1
ATOM 2299 O O . SER A 1 294 ? -2.427 21.572 -24.290 1.00 39.19 294 SER A O 1
ATOM 2301 N N . ASN A 1 295 ? -3.079 21.334 -22.220 1.00 40.03 295 ASN A N 1
ATOM 2302 C CA . ASN A 1 295 ? -2.265 21.176 -21.010 1.00 40.03 295 ASN A CA 1
ATOM 2303 C C . ASN A 1 295 ? -2.922 21.884 -19.806 1.00 40.03 295 ASN A C 1
ATOM 2305 O O . ASN A 1 295 ? -3.367 23.023 -19.934 1.00 40.03 295 ASN A O 1
ATOM 2309 N N . GLU A 1 296 ? -2.803 21.290 -18.616 1.00 32.06 296 GLU A N 1
ATOM 2310 C CA . GLU A 1 296 ? -2.638 22.033 -17.357 1.00 32.06 296 GLU A CA 1
ATOM 2311 C C . GLU A 1 296 ? -1.212 21.795 -16.833 1.00 32.06 296 GLU A C 1
ATOM 2313 O O . GLU A 1 296 ? -0.680 20.687 -16.910 1.00 32.06 296 GLU A O 1
ATOM 2318 N N . SER A 1 297 ? -0.561 22.850 -16.339 1.00 35.22 297 SER A N 1
ATOM 2319 C CA . SER A 1 297 ? 0.840 22.831 -15.912 1.00 35.22 297 SER A CA 1
ATOM 2320 C C . SER A 1 297 ? 1.007 22.296 -14.485 1.00 35.22 297 SER A C 1
ATOM 2322 O O . SER A 1 297 ? 0.495 22.890 -13.535 1.00 35.22 297 SER A O 1
ATOM 2324 N N . PHE A 1 298 ? 1.790 21.228 -14.323 1.00 46.94 298 PHE A N 1
ATOM 2325 C CA . PHE A 1 298 ? 2.298 20.747 -13.034 1.00 46.94 298 PHE A CA 1
ATOM 2326 C C . PHE A 1 298 ? 3.635 21.423 -12.687 1.00 46.94 298 PHE A C 1
ATOM 2328 O O . PHE A 1 298 ? 4.483 21.592 -13.562 1.00 46.94 298 PHE A O 1
ATOM 2335 N N . THR A 1 299 ? 3.849 21.783 -11.418 1.00 48.53 299 THR A N 1
ATOM 2336 C CA . THR A 1 299 ? 5.118 22.336 -10.916 1.00 48.53 299 THR A CA 1
ATOM 2337 C C . THR A 1 299 ? 6.004 21.221 -10.326 1.00 48.53 299 THR A C 1
ATOM 2339 O O . THR A 1 299 ? 5.680 20.673 -9.273 1.00 48.53 299 THR A O 1
ATOM 2342 N N . PRO A 1 300 ? 7.144 20.867 -10.956 1.00 54.03 300 PRO A N 1
ATOM 2343 C CA . PRO A 1 300 ? 7.915 19.658 -10.615 1.00 54.03 300 PRO A CA 1
ATOM 2344 C C . PRO A 1 300 ? 8.655 19.689 -9.266 1.00 54.03 300 PRO A C 1
ATOM 2346 O O . PRO A 1 300 ? 9.007 18.633 -8.741 1.00 54.03 300 PRO A O 1
ATOM 2349 N N . SER A 1 301 ? 8.890 20.876 -8.698 1.00 59.91 301 SER A N 1
ATOM 2350 C CA . SER A 1 301 ? 9.840 21.110 -7.593 1.00 59.91 301 SER A CA 1
ATOM 2351 C C . SER A 1 301 ? 9.561 20.249 -6.342 1.00 59.91 301 SER A C 1
ATOM 2353 O O . SER A 1 301 ? 10.455 19.566 -5.839 1.00 59.91 301 SER A O 1
ATOM 2355 N N . ALA A 1 302 ? 8.294 20.119 -5.925 1.00 61.22 302 ALA A N 1
ATOM 2356 C CA . ALA A 1 302 ? 7.922 19.338 -4.737 1.00 61.22 302 ALA A CA 1
ATOM 2357 C C . ALA A 1 302 ? 8.191 17.821 -4.866 1.00 61.22 302 ALA A C 1
ATOM 2359 O O . ALA A 1 302 ? 8.438 17.139 -3.869 1.00 61.22 302 ALA A O 1
ATOM 2360 N N . ALA A 1 303 ? 8.140 17.255 -6.076 1.00 60.56 303 ALA A N 1
ATOM 2361 C CA . ALA A 1 303 ? 8.434 15.835 -6.290 1.00 60.56 303 ALA A CA 1
ATOM 2362 C C . ALA A 1 303 ? 9.941 15.556 -6.154 1.00 60.56 303 ALA A C 1
ATOM 2364 O O . ALA A 1 303 ? 10.335 14.609 -5.470 1.00 60.56 303 ALA A O 1
ATOM 2365 N N . PHE A 1 304 ? 10.783 16.421 -6.729 1.00 69.12 304 PHE A N 1
ATOM 2366 C CA . PHE A 1 304 ? 12.240 16.319 -6.623 1.00 69.12 304 PHE A CA 1
ATOM 2367 C C . PHE A 1 304 ? 12.734 16.523 -5.186 1.00 69.12 304 PHE A C 1
ATOM 2369 O O . PHE A 1 304 ? 13.584 15.760 -4.723 1.00 69.12 304 PHE A O 1
ATOM 2376 N N . GLU A 1 305 ? 12.159 17.469 -4.438 1.00 65.00 305 GLU A N 1
ATOM 2377 C CA . GLU A 1 305 ? 12.469 17.654 -3.013 1.00 65.00 305 GLU A CA 1
ATOM 2378 C C . GLU A 1 305 ? 12.202 16.381 -2.194 1.00 65.00 305 GLU A C 1
ATOM 2380 O O . GLU A 1 305 ? 13.050 15.956 -1.406 1.00 65.00 305 GLU A O 1
ATOM 2385 N N . ASN A 1 306 ? 11.066 15.715 -2.428 1.00 60.44 306 ASN A N 1
ATOM 2386 C CA . ASN A 1 306 ? 10.734 14.450 -1.768 1.00 60.44 306 ASN A CA 1
ATOM 2387 C C . ASN A 1 306 ? 11.728 13.326 -2.123 1.00 60.44 306 ASN A C 1
ATOM 2389 O O . ASN A 1 306 ? 12.119 12.550 -1.248 1.00 60.44 306 ASN A O 1
ATOM 2393 N N . MET A 1 307 ? 12.192 13.256 -3.378 1.00 62.44 307 MET A N 1
ATOM 2394 C CA . MET A 1 307 ? 13.223 12.291 -3.797 1.00 62.44 307 MET A CA 1
ATOM 2395 C C . MET A 1 307 ? 14.569 12.539 -3.109 1.00 62.44 307 MET A C 1
ATOM 2397 O O . MET A 1 307 ? 15.224 11.591 -2.671 1.00 62.44 307 MET A O 1
ATOM 2401 N N . ILE A 1 308 ? 14.981 13.803 -2.984 1.00 57.41 308 ILE A N 1
ATOM 2402 C CA . ILE A 1 308 ? 16.231 14.188 -2.314 1.00 57.41 308 ILE A CA 1
ATOM 2403 C C . ILE A 1 308 ? 16.154 13.870 -0.814 1.00 57.41 308 ILE A C 1
ATOM 2405 O O . ILE A 1 308 ? 17.101 13.322 -0.244 1.00 57.41 308 ILE A O 1
ATOM 2409 N N . GLN A 1 309 ? 15.013 14.142 -0.171 1.00 55.69 309 GLN A N 1
ATOM 2410 C CA . GLN A 1 309 ? 14.782 13.773 1.229 1.00 55.69 309 GLN A CA 1
ATOM 2411 C C . GLN A 1 309 ? 14.838 12.258 1.457 1.00 55.69 309 GLN A C 1
ATOM 2413 O O . GLN A 1 309 ? 15.313 11.820 2.509 1.00 55.69 309 GLN A O 1
ATOM 2418 N N . TYR A 1 310 ? 14.387 11.456 0.489 1.00 49.41 310 TYR A N 1
ATOM 2419 C CA . TYR A 1 310 ? 14.535 10.003 0.535 1.00 49.41 310 TYR A CA 1
ATOM 2420 C C . TYR A 1 310 ? 16.011 9.579 0.457 1.00 49.41 310 TYR A C 1
ATOM 2422 O O . TYR A 1 310 ? 16.451 8.779 1.280 1.00 49.41 310 TYR A O 1
ATOM 2430 N N . ASN A 1 311 ? 16.811 10.166 -0.445 1.00 44.50 311 ASN A N 1
ATOM 2431 C CA . ASN A 1 311 ? 18.243 9.851 -0.567 1.00 44.50 311 ASN A CA 1
ATOM 2432 C C . ASN A 1 311 ? 19.036 10.179 0.713 1.00 44.50 311 ASN A C 1
ATOM 2434 O O . ASN A 1 311 ? 19.836 9.372 1.178 1.00 44.50 311 ASN A O 1
ATOM 2438 N N . ASN A 1 312 ? 18.750 11.324 1.343 1.00 40.00 312 ASN A N 1
ATOM 2439 C CA . ASN A 1 312 ? 19.380 11.724 2.609 1.00 40.00 312 ASN A CA 1
ATOM 2440 C C . ASN A 1 312 ? 19.014 10.804 3.795 1.00 40.00 312 ASN A C 1
ATOM 2442 O O . ASN A 1 312 ? 19.656 10.872 4.841 1.00 40.00 312 ASN A O 1
ATOM 2446 N N . LYS A 1 313 ? 18.006 9.934 3.637 1.00 35.97 313 LYS A N 1
ATOM 2447 C CA . LYS A 1 313 ? 17.635 8.871 4.587 1.00 35.97 313 LYS A CA 1
ATOM 2448 C C . LYS A 1 313 ? 18.129 7.480 4.156 1.00 35.97 313 LYS A C 1
ATOM 2450 O O . LYS A 1 313 ? 18.230 6.602 5.001 1.00 35.97 313 LYS A O 1
ATOM 2455 N N . ALA A 1 314 ? 18.474 7.274 2.883 1.00 36.66 314 ALA A N 1
ATOM 2456 C CA . ALA A 1 314 ? 18.812 5.966 2.311 1.00 36.66 314 ALA A CA 1
ATOM 2457 C C . ALA A 1 314 ? 20.215 5.439 2.686 1.00 36.66 314 ALA A C 1
ATOM 2459 O O . ALA A 1 314 ? 20.521 4.274 2.431 1.00 36.66 314 ALA A O 1
ATOM 2460 N N . THR A 1 315 ? 21.072 6.249 3.320 1.00 32.16 315 THR A N 1
ATOM 2461 C CA . THR A 1 315 ? 22.370 5.791 3.849 1.00 32.16 315 THR A CA 1
ATOM 2462 C C . THR A 1 315 ? 22.287 5.073 5.198 1.00 32.16 315 THR A C 1
ATOM 2464 O O . THR A 1 315 ? 23.289 4.494 5.616 1.00 32.16 315 THR A O 1
ATOM 2467 N N . GLN A 1 316 ? 21.120 4.999 5.846 1.00 33.50 316 GLN A N 1
ATOM 2468 C CA . GLN A 1 316 ? 20.881 4.101 6.980 1.00 33.50 316 GLN A CA 1
ATOM 2469 C C . GLN A 1 316 ? 19.438 3.585 6.957 1.00 33.50 316 GLN A C 1
ATOM 2471 O O . GLN A 1 316 ? 18.510 4.343 7.209 1.00 33.50 316 GLN A O 1
ATOM 2476 N N . GLU A 1 317 ? 19.307 2.280 6.703 1.00 32.81 317 GLU A N 1
ATOM 2477 C CA . GLU A 1 317 ? 18.101 1.460 6.887 1.00 32.81 317 GLU A CA 1
ATOM 2478 C C . GLU A 1 317 ? 16.890 1.810 6.007 1.00 32.81 317 GLU A C 1
ATOM 2480 O O . GLU A 1 317 ? 16.413 2.938 5.925 1.00 32.81 317 GLU A O 1
ATOM 2485 N N . ILE A 1 318 ? 16.340 0.777 5.367 1.00 29.72 318 ILE A N 1
ATOM 2486 C CA . ILE A 1 318 ? 15.012 0.812 4.755 1.00 29.72 318 ILE A CA 1
ATOM 2487 C C . ILE A 1 318 ? 14.026 1.166 5.874 1.00 29.72 318 ILE A C 1
ATOM 2489 O O . ILE A 1 318 ? 13.644 0.311 6.675 1.00 29.72 318 ILE A O 1
ATOM 2493 N N . ARG A 1 319 ? 13.641 2.441 5.980 1.00 31.88 319 ARG A N 1
ATOM 2494 C CA . ARG A 1 319 ? 12.594 2.853 6.911 1.00 31.88 319 ARG A CA 1
ATOM 2495 C C . ARG A 1 319 ? 11.265 2.366 6.365 1.00 31.88 319 ARG A C 1
ATOM 2497 O O . ARG A 1 319 ? 10.685 2.978 5.475 1.00 31.88 319 ARG A O 1
ATOM 2504 N N . PHE A 1 320 ? 10.774 1.280 6.946 1.00 40.31 320 PHE A N 1
ATOM 2505 C CA . PHE A 1 320 ? 9.363 0.935 6.906 1.00 40.31 320 PHE A CA 1
ATOM 2506 C C . PHE A 1 320 ? 8.565 2.152 7.381 1.00 40.31 320 PHE A C 1
ATOM 2508 O O . PHE A 1 320 ? 8.724 2.596 8.521 1.00 40.31 320 PHE A O 1
ATOM 2515 N N . SER A 1 321 ? 7.755 2.748 6.508 1.00 38.47 321 SER A N 1
ATOM 2516 C CA . SER A 1 321 ? 6.910 3.864 6.917 1.00 38.47 321 SER A CA 1
ATOM 2517 C C . SER A 1 321 ? 5.806 3.316 7.812 1.00 38.47 321 SER A C 1
ATOM 2519 O O . SER A 1 321 ? 4.875 2.657 7.346 1.00 38.47 321 SER A O 1
ATOM 2521 N N . VAL A 1 322 ? 5.933 3.569 9.113 1.00 47.03 322 VAL A N 1
ATOM 2522 C CA . VAL A 1 322 ? 4.867 3.291 10.067 1.00 47.03 322 VAL A CA 1
ATOM 2523 C C . VAL A 1 322 ? 3.689 4.196 9.720 1.00 47.03 322 VAL A C 1
ATOM 2525 O O . VAL A 1 322 ? 3.812 5.418 9.751 1.00 47.03 322 VAL A O 1
ATOM 2528 N N . TYR A 1 323 ? 2.553 3.605 9.369 1.00 49.97 323 TYR A N 1
ATOM 2529 C CA . TYR A 1 323 ? 1.337 4.335 9.014 1.00 49.97 323 TYR A CA 1
ATOM 2530 C C . TYR A 1 323 ? 0.270 4.151 10.092 1.00 49.97 323 TYR A C 1
ATOM 2532 O O . TYR A 1 323 ? 0.095 3.053 10.623 1.00 49.97 323 TYR A O 1
ATOM 2540 N N . LYS A 1 324 ? -0.460 5.228 10.397 1.00 60.91 324 LYS A N 1
ATOM 2541 C CA . LYS A 1 324 ? -1.534 5.270 11.394 1.00 60.91 324 LYS A CA 1
ATOM 2542 C C . LYS A 1 324 ? -2.878 5.540 10.709 1.00 60.91 324 LYS A C 1
ATOM 2544 O O . LYS A 1 324 ? -3.053 6.580 10.088 1.00 60.91 324 LYS A O 1
ATOM 2549 N N . GLU A 1 325 ? -3.846 4.642 10.889 1.00 69.06 325 GLU A N 1
ATOM 2550 C CA . GLU A 1 325 ? -5.253 4.833 10.499 1.00 69.06 325 GLU A CA 1
ATOM 2551 C C . GLU A 1 325 ? -6.119 4.897 11.762 1.00 69.06 325 GLU A C 1
ATOM 2553 O O . GLU A 1 325 ? -6.081 4.007 12.616 1.00 69.06 325 GLU A O 1
ATOM 2558 N N . THR A 1 326 ? -6.902 5.962 11.901 1.00 71.50 326 THR A N 1
ATOM 2559 C CA . THR A 1 326 ? -7.746 6.218 13.081 1.00 71.50 326 THR A CA 1
ATOM 2560 C C . THR A 1 326 ? -9.221 5.951 12.815 1.00 71.50 326 THR A C 1
ATOM 2562 O O . THR A 1 326 ? -9.951 5.730 13.766 1.00 71.50 326 THR A O 1
ATOM 2565 N N . GLN A 1 327 ? -9.673 5.992 11.555 1.00 80.25 327 GLN A N 1
ATOM 2566 C CA . GLN A 1 327 ? -11.096 5.984 11.180 1.00 80.25 327 GLN A CA 1
ATOM 2567 C C . GLN A 1 327 ? -11.946 6.986 11.993 1.00 80.25 327 GLN A C 1
ATOM 2569 O O . GLN A 1 327 ? -13.127 6.747 12.224 1.00 80.25 327 GLN A O 1
ATOM 2574 N N . PHE A 1 328 ? -11.371 8.126 12.399 1.00 84.62 328 PHE A N 1
ATOM 2575 C CA . PHE A 1 328 ? -12.004 9.070 13.329 1.00 84.62 328 PHE A CA 1
ATOM 2576 C C . PHE A 1 328 ? -13.390 9.560 12.870 1.00 84.62 328 PHE A C 1
ATOM 2578 O O . PHE A 1 328 ? -14.308 9.694 13.677 1.00 84.62 328 PHE A O 1
ATOM 2585 N N . HIS A 1 329 ? -13.595 9.708 11.561 1.00 83.00 329 HIS A N 1
ATOM 2586 C CA . HIS A 1 329 ? -14.903 10.018 10.973 1.00 83.00 329 HIS A CA 1
ATOM 2587 C C . HIS A 1 329 ? -16.018 9.022 11.364 1.00 83.00 329 HIS A C 1
ATOM 2589 O O . HIS A 1 329 ? -17.175 9.420 11.455 1.00 83.00 329 HIS A O 1
ATOM 2595 N N . VAL A 1 330 ? -15.700 7.748 11.633 1.00 88.06 330 VAL A N 1
ATOM 2596 C CA . VAL A 1 330 ? -16.669 6.733 12.089 1.00 88.06 330 VAL A CA 1
ATOM 2597 C C . VAL A 1 330 ? -17.137 7.021 13.515 1.00 88.06 330 VAL A C 1
ATOM 2599 O O . VAL A 1 330 ? -18.315 6.830 13.809 1.00 88.06 330 VAL A O 1
ATOM 2602 N N . ILE A 1 331 ? -16.249 7.510 14.391 1.00 92.31 331 ILE A N 1
ATOM 2603 C CA . ILE A 1 331 ? -16.627 7.968 15.738 1.00 92.31 331 ILE A CA 1
ATOM 2604 C C . ILE A 1 331 ? -17.624 9.117 15.621 1.00 92.31 331 ILE A C 1
ATOM 2606 O O . ILE A 1 331 ? -18.710 9.036 16.189 1.00 92.31 331 ILE A O 1
ATOM 2610 N N . LEU A 1 332 ? -17.287 10.145 14.842 1.00 91.44 332 LEU A N 1
ATOM 2611 C CA . LEU A 1 332 ? -18.137 11.323 14.669 1.00 91.44 332 LEU A CA 1
ATOM 2612 C C . LEU A 1 332 ? -19.507 10.953 14.087 1.00 91.44 332 LEU A C 1
ATOM 2614 O O . LEU A 1 332 ? -20.528 11.351 14.632 1.00 91.44 332 LEU A O 1
ATOM 2618 N N . ALA A 1 333 ? -19.541 10.110 13.052 1.00 90.44 333 ALA A N 1
ATOM 2619 C CA . ALA A 1 333 ? -20.781 9.650 12.424 1.00 90.44 333 ALA A CA 1
ATOM 2620 C C . ALA A 1 333 ? -21.629 8.712 13.307 1.00 90.44 333 ALA A C 1
ATOM 2622 O O . ALA A 1 333 ? -22.791 8.447 12.988 1.00 90.44 333 ALA A O 1
ATOM 2623 N N . SER A 1 334 ? -21.051 8.163 14.382 1.00 93.62 334 SER A N 1
ATOM 2624 C CA . SER A 1 334 ? -21.772 7.322 15.344 1.00 93.62 334 SER A CA 1
ATOM 2625 C C . SER A 1 334 ? -22.481 8.120 16.439 1.00 93.62 334 SER A C 1
ATOM 2627 O O . SER A 1 334 ? -23.317 7.569 17.150 1.00 93.62 334 SER A O 1
ATOM 2629 N N . LEU A 1 335 ? -22.146 9.402 16.581 1.00 96.00 335 LEU A N 1
ATOM 2630 C CA . LEU A 1 335 ? -22.671 10.288 17.610 1.00 96.00 335 LEU A CA 1
ATOM 2631 C C . LEU A 1 335 ? -23.709 11.251 17.013 1.00 96.00 335 LEU A C 1
ATOM 2633 O O . LEU A 1 335 ? -23.644 11.563 15.823 1.00 96.00 335 LEU A O 1
ATOM 2637 N N . PRO A 1 336 ? -24.641 11.773 17.831 1.00 96.06 336 PRO A N 1
ATOM 2638 C CA . PRO A 1 336 ? -25.462 12.911 17.437 1.00 96.06 336 PRO A CA 1
ATOM 2639 C C . PRO A 1 336 ? -24.602 14.080 16.939 1.00 96.06 336 PRO A C 1
ATOM 2641 O O . PRO A 1 336 ? -23.565 14.382 17.533 1.00 96.06 336 PRO A O 1
ATOM 2644 N N . GLU A 1 337 ? -25.062 14.767 15.891 1.00 94.69 337 GLU A N 1
ATOM 2645 C CA . GLU A 1 337 ? -24.310 15.827 15.200 1.00 94.69 337 GLU A CA 1
ATOM 2646 C C . GLU A 1 337 ? -23.773 16.898 16.156 1.00 94.69 337 GLU A C 1
ATOM 2648 O O . GLU A 1 337 ? -22.618 17.296 16.059 1.00 94.69 337 GLU A O 1
ATOM 2653 N N . TYR A 1 338 ? -24.567 17.304 17.146 1.00 94.75 338 TYR A N 1
ATOM 2654 C CA . TYR A 1 338 ? -24.147 18.309 18.119 1.00 94.75 338 TYR A CA 1
ATOM 2655 C C . TYR A 1 338 ? -23.014 17.821 19.047 1.00 94.75 338 TYR A C 1
ATOM 2657 O O . TYR A 1 338 ? -22.131 18.604 19.388 1.00 94.75 338 TYR A O 1
ATOM 2665 N N . ILE A 1 339 ? -22.986 16.532 19.417 1.00 95.75 339 ILE A N 1
ATOM 2666 C CA . ILE A 1 339 ? -21.887 15.940 20.201 1.00 95.75 339 ILE A CA 1
ATOM 2667 C C . ILE A 1 339 ? -20.640 15.810 19.320 1.00 95.75 339 ILE A C 1
ATOM 2669 O O . ILE A 1 339 ? -19.534 16.097 19.772 1.00 95.75 339 ILE A O 1
ATOM 2673 N N . ALA A 1 340 ? -20.807 15.402 18.059 1.00 93.56 340 ALA A N 1
ATOM 2674 C CA . ALA A 1 340 ? -19.707 15.297 17.103 1.00 93.56 340 ALA A CA 1
ATOM 2675 C C . ALA A 1 340 ? -19.042 16.662 16.842 1.00 93.56 340 ALA A C 1
ATOM 2677 O O . ALA A 1 340 ? -17.818 16.772 16.927 1.00 93.56 340 ALA A O 1
ATOM 2678 N N . SER A 1 341 ? -19.839 17.707 16.602 1.00 91.06 341 SER A N 1
ATOM 2679 C CA . SER A 1 341 ? -19.361 19.084 16.428 1.00 91.06 341 SER A CA 1
ATOM 2680 C C . SER A 1 341 ? -18.657 19.607 17.679 1.00 91.06 341 SER A C 1
ATOM 2682 O O . SER A 1 341 ? -17.570 20.171 17.575 1.00 91.06 341 SER A O 1
ATOM 2684 N N . MET A 1 342 ? -19.205 19.326 18.866 1.00 94.00 342 MET A N 1
ATOM 2685 C CA . MET A 1 342 ? -18.574 19.675 20.141 1.00 94.00 342 MET A CA 1
ATOM 2686 C C . MET A 1 342 ? -17.185 19.037 20.290 1.00 94.00 342 MET A C 1
ATOM 2688 O O . MET A 1 342 ? -16.244 19.702 20.719 1.00 94.00 342 MET A O 1
ATOM 2692 N N . ILE A 1 343 ? -17.020 17.766 19.905 1.00 90.88 343 ILE A N 1
ATOM 2693 C CA . ILE A 1 343 ? -15.712 17.097 19.972 1.00 90.88 343 ILE A CA 1
ATOM 2694 C C . ILE A 1 343 ? -14.687 17.820 19.092 1.00 90.88 343 ILE A C 1
ATOM 2696 O O . ILE A 1 343 ? -13.553 18.010 19.527 1.00 90.88 343 ILE A O 1
ATOM 2700 N N . ILE A 1 344 ? -15.077 18.229 17.882 1.00 90.38 344 ILE A N 1
ATOM 2701 C CA . ILE A 1 344 ? -14.201 18.960 16.955 1.00 90.38 344 ILE A CA 1
ATOM 2702 C C . ILE A 1 344 ? -13.828 20.333 17.528 1.00 90.38 344 ILE A C 1
ATOM 2704 O O . ILE A 1 344 ? -12.666 20.729 17.464 1.00 90.38 344 ILE A O 1
ATOM 2708 N N . GLU A 1 345 ? -14.795 21.040 18.111 1.00 88.62 345 GLU A N 1
ATOM 2709 C CA . GLU A 1 345 ? -14.611 22.383 18.662 1.00 88.62 345 GLU A CA 1
ATOM 2710 C C . GLU A 1 345 ? -13.708 22.387 19.905 1.00 88.62 345 GLU A C 1
ATOM 2712 O O . GLU A 1 345 ? -12.704 23.098 19.955 1.00 88.62 345 GLU A O 1
ATOM 2717 N N . TYR A 1 346 ? -14.024 21.560 20.904 1.00 88.12 346 TYR A N 1
ATOM 2718 C CA . TYR A 1 346 ? -13.313 21.545 22.186 1.00 88.12 346 TYR A CA 1
ATOM 2719 C C . TYR A 1 346 ? -12.026 20.708 22.162 1.00 88.12 346 TYR A C 1
ATOM 2721 O O . TYR A 1 346 ? -11.181 20.813 23.063 1.00 88.12 346 TYR A O 1
ATOM 2729 N N . LEU A 1 347 ? -11.867 19.842 21.159 1.00 85.62 347 LEU A N 1
ATOM 2730 C CA . LEU A 1 347 ? -10.667 19.042 20.960 1.00 85.62 347 LEU A CA 1
ATOM 2731 C C . LEU A 1 347 ? -10.291 18.965 19.467 1.00 85.62 347 LEU A C 1
ATOM 2733 O O . LEU A 1 347 ? -10.414 17.905 18.857 1.00 85.62 347 LEU A O 1
ATOM 2737 N N . PRO A 1 348 ? -9.715 20.036 18.887 1.00 79.31 348 PRO A N 1
ATOM 2738 C CA . PRO A 1 348 ? -9.291 20.041 17.481 1.00 79.31 348 PRO A CA 1
ATOM 2739 C C . PRO A 1 348 ? -8.280 18.936 17.132 1.00 79.31 348 PRO A C 1
ATOM 2741 O O . PRO A 1 348 ? -8.210 18.476 15.999 1.00 79.31 348 PRO A O 1
ATOM 2744 N N . THR A 1 349 ? -7.513 18.462 18.120 1.00 81.19 349 THR A N 1
ATOM 2745 C CA . THR A 1 349 ? -6.557 17.349 17.990 1.00 81.19 349 THR A CA 1
ATOM 2746 C C . THR A 1 349 ? -7.167 15.988 18.350 1.00 81.19 349 THR A C 1
ATOM 2748 O O . THR A 1 349 ? -6.444 15.060 18.728 1.00 81.19 349 THR A O 1
ATOM 2751 N N . ALA A 1 350 ? -8.497 15.845 18.306 1.00 79.44 350 ALA A N 1
ATOM 2752 C CA . ALA A 1 350 ? -9.198 14.633 18.732 1.00 79.44 350 ALA A CA 1
ATOM 2753 C C . ALA A 1 350 ? -8.772 13.402 17.931 1.00 79.44 350 ALA A C 1
ATOM 2755 O O . ALA A 1 350 ? -8.552 12.348 18.524 1.00 79.44 350 ALA A O 1
ATOM 2756 N N . GLU A 1 351 ? -8.566 13.538 16.622 1.00 80.81 351 GLU A N 1
ATOM 2757 C CA . GLU A 1 351 ? -8.121 12.430 15.773 1.00 80.81 351 GLU A CA 1
ATOM 2758 C C . GLU A 1 351 ? -6.823 11.779 16.282 1.00 80.81 351 GLU A C 1
ATOM 2760 O O . GLU A 1 351 ? -6.669 10.554 16.268 1.00 80.81 351 GLU A O 1
ATOM 2765 N N . ASP A 1 352 ? -5.905 12.577 16.825 1.00 73.44 352 ASP A N 1
ATOM 2766 C CA . ASP A 1 352 ? -4.649 12.068 17.358 1.00 73.44 352 ASP A CA 1
ATOM 2767 C C . ASP A 1 352 ? -4.720 11.707 18.832 1.00 73.44 352 ASP A C 1
ATOM 2769 O O . ASP A 1 352 ? -4.154 10.684 19.239 1.00 73.44 352 ASP A O 1
ATOM 2773 N N . SER A 1 353 ? -5.427 12.507 19.627 1.00 78.44 353 SER A N 1
ATOM 2774 C CA . SER A 1 353 ? -5.349 12.479 21.087 1.00 78.44 353 SER A CA 1
ATOM 2775 C C . SER A 1 353 ? -6.519 11.777 21.779 1.00 78.44 353 SER A C 1
ATOM 2777 O O . SER A 1 353 ? -6.346 11.340 22.914 1.00 78.44 353 SER A O 1
ATOM 2779 N N . LEU A 1 354 ? -7.677 11.599 21.140 1.00 85.19 354 LEU A N 1
ATOM 2780 C CA . LEU A 1 354 ? -8.869 11.022 21.772 1.00 85.19 354 LEU A CA 1
ATOM 2781 C C . LEU A 1 354 ? -8.708 9.514 22.022 1.00 85.19 354 LEU A C 1
ATOM 2783 O O . LEU A 1 354 ? -8.285 8.758 21.147 1.00 85.19 354 LEU A O 1
ATOM 2787 N N . ILE A 1 355 ? -9.031 9.052 23.226 1.00 87.56 355 ILE A N 1
ATOM 2788 C CA . ILE A 1 355 ? -9.088 7.625 23.571 1.00 87.56 355 ILE A CA 1
ATOM 2789 C C . ILE A 1 355 ? -10.534 7.192 23.740 1.00 87.56 355 ILE A C 1
ATOM 2791 O O . ILE A 1 355 ? -10.960 6.269 23.052 1.00 87.56 355 ILE A O 1
ATOM 2795 N N . ASP A 1 356 ? -11.266 7.845 24.639 1.00 93.75 356 ASP A N 1
ATOM 2796 C CA . ASP A 1 356 ? -12.638 7.473 24.970 1.00 93.75 356 ASP A CA 1
ATOM 2797 C C . ASP A 1 356 ? -13.556 8.698 24.921 1.00 93.75 356 ASP A C 1
ATOM 2799 O O . ASP A 1 356 ? -13.182 9.780 25.372 1.00 93.75 356 ASP A O 1
ATOM 2803 N N . VAL A 1 357 ? -14.775 8.500 24.426 1.00 96.88 357 VAL A N 1
ATOM 2804 C CA . VAL A 1 357 ? -15.919 9.391 24.637 1.00 96.88 357 VAL A CA 1
ATOM 2805 C C . VAL A 1 357 ? -16.842 8.697 25.631 1.00 96.88 357 VAL A C 1
ATOM 2807 O O . VAL A 1 357 ? -17.344 7.604 25.366 1.00 96.88 357 VAL A O 1
ATOM 2810 N N . VAL A 1 358 ? -17.032 9.300 26.798 1.00 97.56 358 VAL A N 1
ATOM 2811 C CA . VAL A 1 358 ? -17.870 8.767 27.875 1.00 97.56 358 VAL A CA 1
ATOM 2812 C C . VAL A 1 358 ? -19.203 9.501 27.864 1.00 97.56 358 VAL A C 1
ATOM 2814 O O . VAL A 1 358 ? -19.245 10.730 27.955 1.00 97.56 358 VAL A O 1
ATOM 2817 N N . LEU A 1 359 ? -20.276 8.722 27.756 1.00 97.62 359 LEU A N 1
ATOM 2818 C CA . LEU A 1 359 ? -21.655 9.176 27.693 1.00 97.62 359 LEU A CA 1
ATOM 2819 C C . LEU A 1 359 ? -22.438 8.515 28.829 1.00 97.62 359 LEU A C 1
ATOM 2821 O O . LEU A 1 359 ? -22.941 7.407 28.666 1.00 97.62 359 LEU A O 1
ATOM 2825 N N . ASP A 1 360 ? -22.530 9.175 29.977 1.00 97.06 360 ASP A N 1
ATOM 2826 C CA . ASP A 1 360 ? -23.326 8.693 31.108 1.00 97.06 360 ASP A CA 1
ATOM 2827 C C . ASP A 1 360 ? -24.636 9.478 31.166 1.00 97.06 360 ASP A C 1
ATOM 2829 O O . ASP A 1 360 ? -24.615 10.708 31.151 1.00 97.06 360 ASP A O 1
ATOM 2833 N N . LEU A 1 361 ? -25.773 8.786 31.238 1.00 96.25 361 LEU A N 1
ATOM 2834 C CA . LEU A 1 361 ? -27.089 9.418 31.205 1.00 96.25 361 LEU A CA 1
ATOM 2835 C C . LEU A 1 361 ? -27.221 10.487 32.306 1.00 96.25 361 LEU A C 1
ATOM 2837 O O . LEU A 1 361 ? -26.882 10.242 33.466 1.00 96.25 361 LEU A O 1
ATOM 2841 N N . HIS A 1 362 ? -27.730 11.665 31.936 1.00 95.75 362 HIS A N 1
ATOM 2842 C CA . HIS A 1 362 ? -27.850 12.850 32.796 1.00 95.75 362 HIS A CA 1
ATOM 2843 C C . HIS A 1 362 ? -26.520 13.419 33.316 1.00 95.75 362 HIS A C 1
ATOM 2845 O O . HIS A 1 362 ? -26.510 14.171 34.291 1.00 95.75 362 HIS A O 1
ATOM 2851 N N . ARG A 1 363 ? -25.389 13.091 32.683 1.00 96.88 363 ARG A N 1
ATOM 2852 C CA . ARG A 1 363 ? -24.087 13.696 32.986 1.00 96.88 363 ARG A CA 1
ATOM 2853 C C . ARG A 1 363 ? -23.519 14.418 31.764 1.00 96.88 363 ARG A C 1
ATOM 2855 O O . ARG A 1 363 ? -23.896 14.092 30.638 1.00 96.88 363 ARG A O 1
ATOM 2862 N N . PRO A 1 364 ? -22.605 15.378 31.972 1.00 97.25 364 PRO A N 1
ATOM 2863 C CA . PRO A 1 364 ? -21.842 15.967 30.882 1.00 97.25 364 PRO A CA 1
ATOM 2864 C C . PRO A 1 364 ? -21.028 14.926 30.105 1.00 97.25 364 PRO A C 1
ATOM 2866 O O . PRO A 1 364 ? -20.502 13.973 30.695 1.00 97.25 364 PRO A O 1
ATOM 2869 N N . VAL A 1 365 ? -20.866 15.140 28.798 1.00 97.31 365 VAL A N 1
ATOM 2870 C CA . VAL A 1 365 ? -19.951 14.342 27.969 1.00 97.31 365 VAL A CA 1
ATOM 2871 C C . VAL A 1 365 ? -18.516 14.519 28.466 1.00 97.31 365 VAL A C 1
ATOM 2873 O O . VAL A 1 365 ? -18.062 15.638 28.721 1.00 97.31 365 VAL A O 1
ATOM 2876 N N . ARG A 1 366 ? -17.776 13.410 28.574 1.00 97.25 366 ARG A N 1
ATOM 2877 C CA . ARG A 1 366 ? -16.360 13.427 28.965 1.00 97.25 366 ARG A CA 1
ATOM 2878 C C . ARG A 1 366 ? -15.483 12.805 27.887 1.00 97.25 366 ARG A C 1
ATOM 2880 O O . ARG A 1 366 ? -15.723 11.683 27.451 1.00 97.25 366 ARG A O 1
ATOM 2887 N N . LEU A 1 367 ? -14.433 13.515 27.497 1.00 95.31 367 LEU A N 1
ATOM 2888 C CA . LEU A 1 367 ? -13.442 13.096 26.511 1.00 95.31 367 LEU A CA 1
ATOM 2889 C C . LEU A 1 367 ? -12.149 12.715 27.229 1.00 95.31 367 LEU A C 1
ATOM 2891 O O . LEU A 1 367 ? -11.538 13.544 27.902 1.00 95.31 367 LEU A O 1
ATOM 2895 N N . ILE A 1 368 ? -11.716 11.466 27.092 1.00 89.44 368 ILE A N 1
ATOM 2896 C CA . ILE A 1 368 ? -10.461 10.974 27.667 1.00 89.44 368 ILE A CA 1
ATOM 2897 C C . ILE A 1 368 ? -9.363 11.086 26.617 1.00 89.44 368 ILE A C 1
ATOM 2899 O O . ILE A 1 368 ? -9.505 10.560 25.512 1.00 89.44 368 ILE A O 1
ATOM 2903 N N . ARG A 1 369 ? -8.260 11.751 26.962 1.00 82.81 369 ARG A N 1
ATOM 2904 C CA . ARG A 1 369 ? -7.132 11.993 26.059 1.00 82.81 369 ARG A CA 1
ATOM 2905 C C . ARG A 1 369 ? -5.970 11.038 26.327 1.00 82.81 369 ARG A C 1
ATOM 2907 O O . ARG A 1 369 ? -5.811 10.492 27.416 1.00 82.81 369 ARG A O 1
ATOM 2914 N N . ALA A 1 370 ? -5.105 10.889 25.329 1.00 68.06 370 ALA A N 1
ATOM 2915 C CA . ALA A 1 370 ? -3.940 10.014 25.372 1.00 68.06 370 ALA A CA 1
ATOM 2916 C C . ALA A 1 370 ? -2.869 10.429 26.381 1.00 68.06 370 ALA A C 1
ATOM 2918 O O . ALA A 1 370 ? -2.064 9.600 26.774 1.00 68.06 370 ALA A O 1
ATOM 2919 N N . ASN A 1 371 ? -2.872 11.676 26.842 1.00 71.25 371 ASN A N 1
ATOM 2920 C CA . ASN A 1 371 ? -2.008 12.125 27.931 1.00 71.25 371 ASN A CA 1
ATOM 2921 C C . ASN A 1 371 ? -2.571 11.796 29.329 1.00 71.25 371 ASN A C 1
ATOM 2923 O O . ASN A 1 371 ? -1.940 12.137 30.321 1.00 71.25 371 ASN A O 1
ATOM 2927 N N . GLY A 1 372 ? -3.748 11.164 29.419 1.00 70.06 372 GLY A N 1
ATOM 2928 C CA . GLY A 1 372 ? -4.421 10.836 30.679 1.00 70.06 372 GLY A CA 1
ATOM 2929 C C . GLY A 1 372 ? -5.359 11.908 31.211 1.00 70.06 372 GLY A C 1
ATOM 2930 O O . GLY A 1 372 ? -6.088 11.651 32.164 1.00 70.06 372 GLY A O 1
ATOM 2931 N N . HIS A 1 373 ? -5.389 13.086 30.591 1.00 81.12 373 HIS A N 1
ATOM 2932 C CA . HIS A 1 373 ? -6.283 14.153 31.009 1.00 81.12 373 HIS A CA 1
ATOM 2933 C C . HIS A 1 373 ? -7.688 13.886 30.461 1.00 81.12 373 HIS A C 1
ATOM 2935 O O . HIS A 1 373 ? -7.857 13.475 29.308 1.00 81.12 373 HIS A O 1
ATOM 2941 N N . SER A 1 374 ? -8.705 14.154 31.275 1.00 89.56 374 SER A N 1
ATOM 2942 C CA . SER A 1 374 ? -10.095 14.174 30.833 1.00 89.56 374 SER A CA 1
ATOM 2943 C C . SER A 1 374 ? -10.565 15.607 30.632 1.00 89.56 374 SER A C 1
ATOM 2945 O O . SER A 1 374 ? -10.336 16.452 31.493 1.00 89.56 374 SER A O 1
ATOM 2947 N N . LEU A 1 375 ? -11.263 15.861 29.533 1.00 91.25 375 LEU A N 1
ATOM 2948 C CA . LEU A 1 375 ? -12.011 17.091 29.310 1.00 91.25 375 LEU A CA 1
ATOM 2949 C C . LEU A 1 375 ? -13.499 16.791 29.514 1.00 91.25 375 LEU A C 1
ATOM 2951 O O . LEU A 1 375 ? -14.032 15.900 28.856 1.00 91.25 375 LEU A O 1
ATOM 2955 N N . THR A 1 376 ? -14.158 17.522 30.405 1.00 94.75 376 THR A N 1
ATOM 2956 C CA . THR A 1 376 ? -15.616 17.479 30.577 1.00 94.75 376 THR A CA 1
ATOM 2957 C C . THR A 1 376 ? -16.217 18.684 29.867 1.00 94.75 376 THR A C 1
ATOM 2959 O O . THR A 1 376 ? -15.675 19.780 29.992 1.00 94.75 376 THR A O 1
ATOM 2962 N N . VAL A 1 377 ? -17.298 18.486 29.114 1.00 91.94 377 VAL A N 1
ATOM 2963 C CA . VAL A 1 377 ? -18.010 19.580 28.439 1.00 91.94 377 VAL A CA 1
ATOM 2964 C C . VAL A 1 377 ? -19.351 19.787 29.123 1.00 91.94 377 VAL A C 1
ATOM 2966 O O . VAL A 1 377 ? -20.333 19.119 28.800 1.00 91.94 377 VAL A O 1
ATOM 2969 N N . ASP A 1 378 ? -19.348 20.675 30.119 1.00 89.19 378 ASP A N 1
ATOM 2970 C CA . ASP A 1 378 ? -20.436 20.849 31.090 1.00 89.19 378 ASP A CA 1
ATOM 2971 C C . ASP A 1 378 ? -21.781 21.215 30.441 1.00 89.19 378 ASP A C 1
ATOM 2973 O O . ASP A 1 378 ? -22.825 20.732 30.880 1.00 89.19 378 ASP A O 1
ATOM 2977 N N . ASP A 1 379 ? -21.755 21.962 29.335 1.00 88.81 379 ASP A N 1
ATOM 2978 C CA . ASP A 1 379 ? -22.956 22.401 28.611 1.00 88.81 379 ASP A CA 1
ATOM 2979 C C . ASP A 1 379 ? -23.590 21.303 27.730 1.00 88.81 379 ASP A C 1
ATOM 2981 O O . ASP A 1 379 ? -24.661 21.491 27.148 1.00 88.81 379 ASP A O 1
ATOM 2985 N N . CYS A 1 380 ? -22.964 20.126 27.636 1.00 92.31 380 CYS A N 1
ATOM 2986 C CA . CYS A 1 380 ? -23.434 19.007 26.823 1.00 92.31 380 CYS A CA 1
ATOM 2987 C C . CYS A 1 380 ? -23.869 17.825 27.704 1.00 92.31 380 CYS A C 1
ATOM 2989 O O . CYS A 1 380 ? -23.114 16.873 27.911 1.00 92.31 380 CYS A O 1
ATOM 2991 N N . ILE A 1 381 ? -25.106 17.868 28.210 1.00 96.69 381 ILE A N 1
ATOM 2992 C CA . ILE A 1 381 ? -25.694 16.791 29.025 1.00 96.69 381 ILE A CA 1
ATOM 2993 C C . ILE A 1 381 ? -26.236 15.659 28.146 1.00 96.69 381 ILE A C 1
ATOM 2995 O O . ILE A 1 381 ? -27.047 15.894 27.249 1.00 96.69 381 ILE A O 1
ATOM 2999 N N . VAL A 1 382 ? -25.834 14.426 28.460 1.00 97.25 382 VAL A N 1
ATOM 3000 C CA . VAL A 1 382 ? -26.243 13.204 27.756 1.00 97.25 382 VAL A CA 1
ATOM 3001 C C . VAL A 1 382 ? -27.690 12.836 28.086 1.00 97.25 382 VAL A C 1
ATOM 3003 O O . VAL A 1 382 ? -28.070 12.703 29.254 1.00 97.25 382 VAL A O 1
ATOM 3006 N N . ARG A 1 383 ? -28.484 12.608 27.042 1.00 96.69 383 ARG A N 1
ATOM 3007 C CA . ARG A 1 383 ? -29.903 12.240 27.070 1.00 96.69 383 ARG A CA 1
ATOM 3008 C C . ARG A 1 383 ? -30.106 10.807 26.580 1.00 96.69 383 ARG A C 1
ATOM 3010 O O . ARG A 1 383 ? -29.255 10.223 25.909 1.00 96.69 383 ARG A O 1
ATOM 3017 N N . GLU A 1 384 ? -31.284 10.251 26.855 1.00 95.75 384 GLU A N 1
ATOM 3018 C CA . GLU A 1 384 ? -31.650 8.897 26.409 1.00 95.75 384 GLU A CA 1
ATOM 3019 C C . GLU A 1 384 ? -31.571 8.752 24.880 1.00 95.75 384 GLU A C 1
ATOM 3021 O O . GLU A 1 384 ? -31.077 7.744 24.374 1.00 95.75 384 GLU A O 1
ATOM 3026 N N . GLY A 1 385 ? -31.985 9.793 24.147 1.00 95.69 385 GLY A N 1
ATOM 3027 C CA . GLY A 1 385 ? -31.909 9.841 22.686 1.00 95.69 385 GLY A CA 1
ATOM 3028 C C . GLY A 1 385 ? -30.482 9.758 22.136 1.00 95.69 385 GLY A C 1
ATOM 3029 O O . GLY A 1 385 ? -30.287 9.195 21.062 1.00 95.69 385 GLY A O 1
ATOM 3030 N N . ASP A 1 386 ? -29.478 10.237 22.875 1.00 96.50 386 ASP A N 1
ATOM 3031 C CA . ASP A 1 386 ? -28.076 10.201 22.436 1.00 96.50 386 ASP A CA 1
ATOM 3032 C C . ASP A 1 386 ? -27.500 8.796 22.542 1.00 96.50 386 ASP A C 1
ATOM 3034 O O . ASP A 1 386 ? -26.846 8.307 21.618 1.00 96.50 386 ASP A O 1
ATOM 3038 N N . LEU A 1 387 ? -27.793 8.123 23.659 1.00 96.56 387 LEU A N 1
ATOM 3039 C CA . LEU A 1 387 ? -27.433 6.723 23.847 1.00 96.56 387 LEU A CA 1
ATOM 3040 C C . LEU A 1 387 ? -28.142 5.854 22.806 1.00 96.56 387 LEU A C 1
ATOM 3042 O O . LEU A 1 387 ? -27.504 5.012 22.180 1.00 96.56 387 LEU A O 1
ATOM 3046 N N . ALA A 1 388 ? -29.435 6.089 22.562 1.00 95.25 388 ALA A N 1
ATOM 3047 C CA . ALA A 1 388 ? -30.186 5.375 21.533 1.00 95.25 388 ALA A CA 1
ATOM 3048 C C . ALA A 1 388 ? -29.589 5.583 20.129 1.00 95.25 388 ALA A C 1
ATOM 3050 O O . ALA A 1 388 ? -29.428 4.609 19.390 1.00 95.25 388 ALA A O 1
ATOM 3051 N N . HIS A 1 389 ? -29.198 6.818 19.785 1.00 96.06 389 HIS A N 1
ATOM 3052 C CA . HIS A 1 389 ? -28.535 7.130 18.517 1.00 96.06 389 HIS A CA 1
ATOM 3053 C C . HIS A 1 389 ? -27.232 6.340 18.362 1.00 96.06 389 HIS A C 1
ATOM 3055 O O . HIS A 1 389 ? -27.052 5.643 17.363 1.00 96.06 389 HIS A O 1
ATOM 3061 N N . LEU A 1 390 ? -26.344 6.400 19.361 1.00 95.19 390 LEU A N 1
ATOM 3062 C CA . LEU A 1 390 ? -25.071 5.678 19.332 1.00 95.19 390 LEU A CA 1
ATOM 3063 C C . LEU A 1 390 ? -25.281 4.169 19.185 1.00 95.19 390 LEU A C 1
ATOM 3065 O O . LEU A 1 390 ? -24.637 3.519 18.359 1.00 95.19 390 LEU A O 1
ATOM 3069 N N . LEU A 1 391 ? -26.202 3.602 19.961 1.00 94.25 391 LEU A N 1
ATOM 3070 C CA . LEU A 1 391 ? -26.474 2.168 19.946 1.00 94.25 391 LEU A CA 1
ATOM 3071 C C . LEU A 1 391 ? -27.058 1.698 18.609 1.00 94.25 391 LEU A C 1
ATOM 3073 O O . LEU A 1 391 ? -26.732 0.596 18.178 1.00 94.25 391 LEU A O 1
ATOM 3077 N N . GLN A 1 392 ? -27.836 2.531 17.908 1.00 94.12 392 GLN A N 1
ATOM 3078 C CA . GLN A 1 392 ? -28.323 2.222 16.557 1.00 94.12 392 GLN A CA 1
ATOM 3079 C C . GLN A 1 392 ? -27.183 2.118 15.528 1.00 94.12 392 GLN A C 1
ATOM 3081 O O . GLN A 1 392 ? -27.307 1.419 14.523 1.00 94.12 392 GLN A O 1
ATOM 3086 N N . LYS A 1 393 ? -26.065 2.812 15.767 1.00 92.81 393 LYS A N 1
ATOM 3087 C CA . LYS A 1 393 ? -24.857 2.770 14.925 1.00 92.81 393 LYS A CA 1
ATOM 3088 C C . LYS A 1 393 ? -23.882 1.663 15.341 1.00 92.81 393 LYS A C 1
ATOM 3090 O O . LYS A 1 393 ? -22.882 1.426 14.654 1.00 92.81 393 LYS A O 1
ATOM 3095 N N . CYS A 1 394 ? -24.159 0.984 16.451 1.00 92.31 394 CYS A N 1
ATOM 3096 C CA . CYS A 1 394 ? -23.374 -0.136 16.943 1.00 92.31 394 CYS A CA 1
ATOM 3097 C C . CYS A 1 394 ? -23.916 -1.475 16.424 1.00 92.31 394 CYS A C 1
ATOM 3099 O O . CYS A 1 394 ? -25.096 -1.630 16.119 1.00 92.31 394 CYS A O 1
ATOM 3101 N N . GLY A 1 395 ? -23.033 -2.469 16.341 1.00 88.50 395 GLY A N 1
ATOM 3102 C CA . GLY A 1 395 ? -23.425 -3.862 16.149 1.00 88.50 395 GLY A CA 1
ATOM 3103 C C . GLY A 1 395 ? -24.079 -4.462 17.404 1.00 88.50 395 GLY A C 1
ATOM 3104 O O . GLY A 1 395 ? -24.220 -3.785 18.425 1.00 88.50 395 GLY A O 1
ATOM 3105 N N . PRO A 1 396 ? -24.443 -5.756 17.363 1.00 88.44 396 PRO A N 1
ATOM 3106 C CA . PRO A 1 396 ? -25.021 -6.448 18.510 1.00 88.44 396 PRO A CA 1
ATOM 3107 C C . PRO A 1 396 ? -24.132 -6.345 19.756 1.00 88.44 396 PRO A C 1
ATOM 3109 O O . PRO A 1 396 ? -22.914 -6.525 19.681 1.00 88.44 396 PRO A O 1
ATOM 3112 N N . ILE A 1 397 ? -24.750 -6.077 20.908 1.00 89.81 397 ILE A N 1
ATOM 3113 C CA . ILE A 1 397 ? -24.053 -6.053 22.196 1.00 89.81 397 ILE A CA 1
ATOM 3114 C C . ILE A 1 397 ? -23.780 -7.497 22.624 1.00 89.81 397 ILE A C 1
ATOM 3116 O O . ILE A 1 397 ? -24.698 -8.301 22.754 1.00 89.81 397 ILE A O 1
ATOM 3120 N N . THR A 1 398 ? -22.508 -7.805 22.842 1.00 85.38 398 THR A N 1
ATOM 3121 C CA . THR A 1 398 ? -22.015 -9.102 23.319 1.00 85.38 398 THR A CA 1
ATOM 3122 C C . THR A 1 398 ? -22.291 -9.315 24.810 1.00 85.38 398 THR A C 1
ATOM 3124 O O . THR A 1 398 ? -22.542 -8.361 25.550 1.00 85.38 398 THR A O 1
ATOM 3127 N N . ASP A 1 399 ? -22.121 -10.553 25.285 1.00 82.56 399 ASP A N 1
ATOM 3128 C CA . ASP A 1 399 ? -22.219 -10.913 26.712 1.00 82.56 399 ASP A CA 1
ATOM 3129 C C . ASP A 1 399 ? -21.233 -10.134 27.600 1.00 82.56 399 ASP A C 1
ATOM 3131 O O . ASP A 1 399 ? -21.458 -9.947 28.794 1.00 82.56 399 ASP A O 1
ATOM 3135 N N . ALA A 1 400 ? -20.147 -9.618 27.015 1.00 82.12 400 ALA A N 1
ATOM 3136 C CA . ALA A 1 400 ? -19.180 -8.768 27.701 1.00 82.12 400 ALA A CA 1
ATOM 3137 C C . ALA A 1 400 ? -19.613 -7.289 27.784 1.00 82.12 400 ALA A C 1
ATOM 3139 O O . ALA A 1 400 ? -18.777 -6.439 28.096 1.00 82.12 400 ALA A O 1
ATOM 3140 N N . ASN A 1 401 ? -20.879 -6.973 27.474 1.00 90.62 401 ASN A N 1
ATOM 3141 C CA . ASN A 1 401 ? -21.427 -5.616 27.374 1.00 90.62 401 ASN A CA 1
ATOM 3142 C C . ASN A 1 401 ? -20.630 -4.715 26.416 1.00 90.62 401 ASN A C 1
ATOM 3144 O O . ASN A 1 401 ? -20.413 -3.531 26.675 1.00 90.62 401 ASN A O 1
ATOM 3148 N N . ARG A 1 402 ? -20.174 -5.283 25.297 1.00 90.12 402 ARG A N 1
ATOM 3149 C CA . ARG A 1 402 ? -19.390 -4.582 24.272 1.00 90.12 402 ARG A CA 1
ATOM 3150 C C . ARG A 1 402 ? -20.017 -4.742 22.898 1.00 90.12 402 ARG A C 1
ATOM 3152 O O . ARG A 1 402 ? -20.528 -5.814 22.591 1.00 90.12 402 ARG A O 1
ATOM 3159 N N . ALA A 1 403 ? -19.931 -3.709 22.074 1.00 90.25 403 ALA A N 1
ATOM 3160 C CA . ALA A 1 403 ? -20.365 -3.715 20.685 1.00 90.25 403 ALA A CA 1
ATOM 3161 C C . ALA A 1 403 ? -19.314 -3.064 19.774 1.00 90.25 403 ALA A C 1
ATOM 3163 O O . ALA A 1 403 ? -18.575 -2.165 20.187 1.00 90.25 403 ALA A O 1
ATOM 3164 N N . CYS A 1 404 ? -19.267 -3.514 18.522 1.00 89.88 404 CYS A N 1
ATOM 3165 C CA . CYS A 1 404 ? -18.527 -2.856 17.445 1.00 89.88 404 CYS A CA 1
ATOM 3166 C C . CYS A 1 404 ? -19.248 -1.570 17.029 1.00 89.88 404 CYS A C 1
ATOM 3168 O O . CYS A 1 404 ? -20.477 -1.549 17.025 1.00 89.88 404 CYS A O 1
ATOM 3170 N N . VAL A 1 405 ? -18.519 -0.527 16.640 1.00 89.88 405 VAL A N 1
ATOM 3171 C CA . VAL A 1 405 ? -19.120 0.716 16.125 1.00 89.88 405 VAL A CA 1
ATOM 3172 C C . VAL A 1 405 ? -18.907 0.765 14.618 1.00 89.88 405 VAL A C 1
ATOM 3174 O O . VAL A 1 405 ? -17.768 0.812 14.144 1.00 89.88 405 VAL A O 1
ATOM 3177 N N . GLY A 1 406 ? -19.996 0.689 13.852 1.00 80.44 406 GLY A N 1
ATOM 3178 C CA . GLY A 1 406 ? -19.925 0.481 12.406 1.00 80.44 406 GLY A CA 1
ATOM 3179 C C . GLY A 1 406 ? -19.081 -0.747 12.021 1.00 80.44 406 GLY A C 1
ATOM 3180 O O . GLY A 1 406 ? -19.021 -1.739 12.748 1.00 80.44 406 GLY A O 1
ATOM 3181 N N . ALA A 1 407 ? -18.390 -0.669 10.882 1.00 78.12 407 ALA A N 1
ATOM 3182 C CA . ALA A 1 407 ? -17.439 -1.683 10.412 1.00 78.12 407 ALA A CA 1
ATOM 3183 C C . ALA A 1 407 ? -15.978 -1.312 10.752 1.00 78.12 407 ALA A C 1
ATOM 3185 O O . ALA A 1 407 ? -15.102 -1.375 9.890 1.00 78.12 407 ALA A O 1
ATOM 3186 N N . SER A 1 408 ? -15.725 -0.874 11.990 1.00 87.19 408 SER A N 1
ATOM 3187 C CA . SER A 1 408 ? -14.413 -0.391 12.452 1.00 87.19 408 SER A CA 1
ATOM 3188 C C . SER A 1 408 ? -13.845 -1.246 13.593 1.00 87.19 408 SER A C 1
ATOM 3190 O O . SER A 1 408 ? -14.444 -2.234 14.014 1.00 87.19 408 SER A O 1
ATOM 3192 N N . LEU A 1 409 ? -12.676 -0.867 14.117 1.00 88.62 409 LEU A N 1
ATOM 3193 C CA . LEU A 1 409 ? -12.138 -1.419 15.370 1.00 88.62 409 LEU A CA 1
ATOM 3194 C C . LEU A 1 409 ? -12.592 -0.647 16.617 1.00 88.62 409 LEU A C 1
ATOM 3196 O O . LEU A 1 409 ? -12.183 -0.995 17.728 1.00 88.62 409 LEU A O 1
ATOM 3200 N N . HIS A 1 410 ? -13.388 0.411 16.452 1.00 91.25 410 HIS A N 1
ATOM 3201 C CA . HIS A 1 410 ? -13.943 1.165 17.569 1.00 91.25 410 HIS A CA 1
ATOM 3202 C C . HIS A 1 410 ? -14.919 0.311 18.360 1.00 91.25 410 HIS A C 1
ATOM 3204 O O . HIS A 1 410 ? -15.600 -0.570 17.827 1.00 91.25 410 HIS A O 1
ATOM 3210 N N . ARG A 1 411 ? -14.981 0.591 19.656 1.00 91.69 411 ARG A N 1
ATOM 3211 C CA . ARG A 1 411 ? -15.732 -0.230 20.591 1.00 91.69 411 ARG A CA 1
ATOM 3212 C C . ARG A 1 411 ? -16.627 0.627 21.456 1.00 91.69 411 ARG A C 1
ATOM 3214 O O . ARG A 1 411 ? -16.141 1.550 22.095 1.00 91.69 411 ARG A O 1
ATOM 3221 N N . CYS A 1 412 ? -17.894 0.259 21.545 1.00 95.06 412 CYS A N 1
ATOM 3222 C CA . CYS A 1 412 ? -18.822 0.808 22.519 1.00 95.06 412 CYS A CA 1
ATOM 3223 C C . CYS A 1 412 ? -18.986 -0.191 23.668 1.00 95.06 412 CYS A C 1
ATOM 3225 O O . CYS A 1 412 ? -19.486 -1.296 23.466 1.00 95.06 412 CYS A O 1
ATOM 3227 N N . SER A 1 413 ? -18.547 0.176 24.869 1.00 95.38 413 SER A N 1
ATOM 3228 C CA . SER A 1 413 ? -18.848 -0.564 26.098 1.00 95.38 413 SER A CA 1
ATOM 3229 C C . SER A 1 413 ? -20.093 0.029 26.745 1.00 95.38 413 SER A C 1
ATOM 3231 O O . SER A 1 413 ? -20.136 1.237 26.958 1.00 95.38 413 SER A O 1
ATOM 3233 N N . VAL A 1 414 ? -21.084 -0.792 27.080 1.00 96.06 414 VAL A N 1
ATOM 3234 C CA . VAL A 1 414 ? -22.341 -0.328 27.684 1.00 96.06 414 VAL A CA 1
ATOM 3235 C C . VAL A 1 414 ? -22.366 -0.583 29.187 1.00 96.06 414 VAL A C 1
ATOM 3237 O O . VAL A 1 414 ? -21.871 -1.601 29.672 1.00 96.06 414 VAL A O 1
ATOM 3240 N N . ILE A 1 415 ? -22.982 0.333 29.924 1.00 94.88 415 ILE A N 1
ATOM 3241 C CA . ILE A 1 415 ? -23.273 0.206 31.350 1.00 94.88 415 ILE A CA 1
ATOM 3242 C C . ILE A 1 415 ? -24.779 0.034 31.486 1.00 94.88 415 ILE A C 1
ATOM 3244 O O . ILE A 1 415 ? -25.553 0.814 30.928 1.00 94.88 415 ILE A O 1
ATOM 3248 N N . ARG A 1 416 ? -25.199 -0.997 32.218 1.00 93.12 416 ARG A N 1
ATOM 3249 C CA . ARG A 1 416 ? -26.611 -1.309 32.447 1.00 93.12 416 ARG A CA 1
ATOM 3250 C C . ARG A 1 416 ? -26.987 -1.055 33.895 1.00 93.12 416 ARG A C 1
ATOM 3252 O O . ARG A 1 416 ? -26.188 -1.318 34.790 1.00 93.12 416 ARG A O 1
ATOM 3259 N N . ASP A 1 417 ? -28.219 -0.609 34.106 1.00 91.12 417 ASP A N 1
ATOM 3260 C CA . ASP A 1 417 ? -28.873 -0.722 35.404 1.00 91.12 417 ASP A CA 1
ATOM 3261 C C . ASP A 1 417 ? -29.005 -2.222 35.744 1.00 91.12 417 ASP A C 1
ATOM 3263 O O . ASP A 1 417 ? -29.662 -2.947 34.989 1.00 91.12 417 ASP A O 1
ATOM 3267 N N . PRO A 1 418 ? -28.405 -2.710 36.845 1.00 85.56 418 PRO A N 1
ATOM 3268 C CA . PRO A 1 418 ? -28.474 -4.120 37.228 1.00 85.56 418 PRO A CA 1
ATOM 3269 C C . PRO A 1 418 ? -29.901 -4.635 37.446 1.00 85.56 418 PRO A C 1
ATOM 3271 O O . PRO A 1 418 ? -30.155 -5.819 37.251 1.00 85.56 418 PRO A O 1
ATOM 3274 N N . ASN A 1 419 ? -30.829 -3.761 37.844 1.00 87.50 419 ASN A N 1
ATOM 3275 C CA . ASN A 1 419 ? -32.195 -4.141 38.198 1.00 87.50 419 ASN A CA 1
ATOM 3276 C C . ASN A 1 419 ? -33.138 -4.107 36.994 1.00 87.50 419 ASN A C 1
ATOM 3278 O O . ASN A 1 419 ? -34.054 -4.920 36.896 1.00 87.50 419 ASN A O 1
ATOM 3282 N N . ARG A 1 420 ? -32.940 -3.142 36.089 1.00 86.06 420 ARG A N 1
ATOM 3283 C CA . ARG A 1 420 ? -33.833 -2.902 34.941 1.00 86.06 420 ARG A CA 1
ATOM 3284 C C . ARG A 1 420 ? -33.271 -3.407 33.614 1.00 86.06 420 ARG A C 1
ATOM 3286 O O . ARG A 1 420 ? -34.008 -3.496 32.638 1.00 86.06 420 ARG A O 1
ATOM 3293 N N . GLY A 1 421 ? -31.969 -3.686 33.541 1.00 85.31 421 GLY A N 1
ATOM 3294 C CA . GLY A 1 421 ? -31.264 -4.077 32.314 1.00 85.31 421 GLY A CA 1
ATOM 3295 C C . GLY A 1 421 ? -31.114 -2.955 31.276 1.00 85.31 421 GLY A C 1
ATOM 3296 O O . GLY A 1 421 ? -30.451 -3.152 30.248 1.00 85.31 421 GLY A O 1
ATOM 3297 N N . THR A 1 422 ? -31.695 -1.781 31.540 1.00 91.12 422 THR A N 1
ATOM 3298 C CA . THR A 1 422 ? -31.648 -0.593 30.684 1.00 91.12 422 THR A CA 1
ATOM 3299 C C . THR A 1 422 ? -30.236 -0.032 30.621 1.00 91.12 422 THR A C 1
ATOM 3301 O O . THR A 1 422 ? -29.512 -0.036 31.616 1.00 91.12 422 THR A O 1
ATOM 3304 N N . ILE A 1 423 ? -29.828 0.450 29.448 1.00 94.25 423 ILE A N 1
ATOM 3305 C CA . ILE A 1 423 ? -28.500 1.040 29.258 1.00 94.25 423 ILE A CA 1
ATOM 3306 C C . ILE A 1 423 ? -28.523 2.467 29.805 1.00 94.25 423 ILE A C 1
ATOM 3308 O O . ILE A 1 423 ? -29.321 3.286 29.364 1.00 94.25 423 ILE A O 1
ATOM 3312 N N . VAL A 1 424 ? -27.652 2.739 30.773 1.00 96.00 424 VAL A N 1
ATOM 3313 C CA . VAL A 1 424 ? -27.544 4.030 31.476 1.00 96.00 424 VAL A CA 1
ATOM 3314 C C . VAL A 1 424 ? -26.249 4.770 31.151 1.00 96.00 424 VAL A C 1
ATOM 3316 O O . VAL A 1 424 ? -26.074 5.916 31.552 1.00 96.00 424 VAL A O 1
ATOM 3319 N N . GLY A 1 425 ? -25.337 4.134 30.418 1.00 96.62 425 GLY A N 1
ATOM 3320 C CA . GLY A 1 425 ? -24.119 4.779 29.957 1.00 96.62 425 GLY A CA 1
ATOM 3321 C C . GLY A 1 425 ? -23.416 3.991 28.865 1.00 96.62 425 GLY A C 1
ATOM 3322 O O . GLY A 1 425 ? -23.627 2.786 28.706 1.00 96.62 425 GLY A O 1
ATOM 3323 N N . CYS A 1 426 ? -22.585 4.683 28.098 1.00 97.00 426 CYS A N 1
ATOM 3324 C CA . CYS A 1 426 ? -21.753 4.127 27.042 1.00 97.00 426 CYS A CA 1
ATOM 3325 C C . CYS A 1 426 ? -20.348 4.731 27.117 1.00 97.00 426 CYS A C 1
ATOM 3327 O O . CYS A 1 426 ? -20.172 5.928 27.322 1.00 97.00 426 CYS A O 1
ATOM 3329 N N . THR A 1 427 ? -19.325 3.907 26.914 1.00 97.00 427 THR A N 1
ATOM 3330 C CA . THR A 1 427 ? -17.951 4.357 26.676 1.00 97.00 427 THR A CA 1
ATOM 3331 C C . THR A 1 427 ? -17.555 3.961 25.266 1.00 97.00 427 THR A C 1
ATOM 3333 O O . THR A 1 427 ? -17.377 2.776 24.974 1.00 97.00 427 THR A O 1
ATOM 3336 N N . LEU A 1 428 ? -17.416 4.954 24.395 1.00 95.31 428 LEU A N 1
ATOM 3337 C CA . LEU A 1 428 ? -16.978 4.785 23.022 1.00 95.31 428 LEU A CA 1
ATOM 3338 C C . LEU A 1 428 ? -15.456 4.939 22.948 1.00 95.31 428 LEU A C 1
ATOM 3340 O O . LEU A 1 428 ? -14.925 6.043 23.025 1.00 95.31 428 LEU A O 1
ATOM 3344 N N . ARG A 1 429 ? -14.753 3.818 22.798 1.00 92.00 429 ARG A N 1
ATOM 3345 C CA . ARG A 1 429 ? -13.298 3.756 22.663 1.00 92.00 429 ARG A CA 1
ATOM 3346 C C . ARG A 1 429 ? -12.877 3.843 21.204 1.00 92.00 429 ARG A C 1
ATOM 3348 O O . ARG A 1 429 ? -13.202 2.961 20.401 1.00 92.00 429 ARG A O 1
ATOM 3355 N N . MET A 1 430 ? -12.065 4.848 20.896 1.00 88.81 430 MET A N 1
ATOM 3356 C CA . MET A 1 430 ? -11.412 4.990 19.605 1.00 88.81 430 MET A CA 1
ATOM 3357 C C . MET A 1 430 ? -10.264 3.986 19.475 1.00 88.81 430 MET A C 1
ATOM 3359 O O . MET A 1 430 ? -9.446 3.783 20.374 1.00 88.81 430 MET A O 1
ATOM 3363 N N . ALA A 1 431 ? -10.198 3.360 18.311 1.00 84.81 431 ALA A N 1
ATOM 3364 C CA . ALA A 1 431 ? -9.164 2.412 17.946 1.00 84.81 431 ALA A CA 1
ATOM 3365 C C . ALA A 1 431 ? -8.190 3.083 16.987 1.00 84.81 431 ALA A C 1
ATOM 3367 O O . ALA A 1 431 ? -8.561 3.975 16.233 1.00 84.81 431 ALA A O 1
ATOM 3368 N N . ARG A 1 432 ? -6.937 2.638 17.030 1.00 75.88 432 ARG A N 1
ATOM 3369 C CA . ARG A 1 432 ? -5.881 3.084 16.127 1.00 75.88 432 ARG A CA 1
ATOM 3370 C C . ARG A 1 432 ? -5.252 1.851 15.505 1.00 75.88 432 ARG A C 1
ATOM 3372 O O . ARG A 1 432 ? -4.891 0.911 16.222 1.00 75.88 432 ARG A O 1
ATOM 3379 N N . ILE A 1 433 ? -5.154 1.859 14.191 1.00 73.00 433 ILE A N 1
ATOM 3380 C CA . ILE A 1 433 ? -4.422 0.872 13.413 1.00 73.00 433 ILE A CA 1
ATOM 3381 C C . ILE A 1 433 ? -3.058 1.491 13.164 1.00 73.00 433 ILE A C 1
ATOM 3383 O O . ILE A 1 433 ? -2.974 2.620 12.693 1.00 73.00 433 ILE A O 1
ATOM 3387 N N . ILE A 1 434 ? -2.007 0.778 13.546 1.00 67.81 434 ILE A N 1
ATOM 3388 C CA . ILE A 1 434 ? -0.632 1.171 13.263 1.00 67.81 434 ILE A CA 1
ATOM 3389 C C . ILE A 1 434 ? -0.041 0.011 12.482 1.00 67.81 434 ILE A C 1
ATOM 3391 O O . ILE A 1 434 ? -0.039 -1.103 13.000 1.00 67.81 434 ILE A O 1
ATOM 3395 N N . ASN A 1 435 ? 0.410 0.284 11.264 1.00 61.72 435 ASN A N 1
ATOM 3396 C CA . ASN A 1 435 ? 0.978 -0.706 10.358 1.00 61.72 435 ASN A CA 1
ATOM 3397 C C . ASN A 1 435 ? 2.446 -0.395 10.078 1.00 61.72 435 ASN A C 1
ATOM 3399 O O . ASN A 1 435 ? 2.843 0.767 10.128 1.00 61.72 435 ASN A O 1
ATOM 3403 N N . GLY A 1 436 ? 3.229 -1.417 9.738 1.00 54.94 436 GLY A N 1
ATOM 3404 C CA . GLY A 1 436 ? 4.639 -1.264 9.355 1.00 54.94 436 GLY A CA 1
ATOM 3405 C C . GLY A 1 436 ? 5.621 -1.287 10.528 1.00 54.94 436 GLY A C 1
ATOM 3406 O O . GLY A 1 436 ? 6.820 -1.131 10.330 1.00 54.94 436 GLY A O 1
ATOM 3407 N N . VAL A 1 437 ? 5.147 -1.528 11.751 1.00 65.19 437 VAL A N 1
ATOM 3408 C CA . VAL A 1 437 ? 6.003 -1.798 12.913 1.00 65.19 437 VAL A CA 1
ATOM 3409 C C . VAL A 1 437 ? 6.488 -3.247 12.870 1.00 65.19 437 VAL A C 1
ATOM 3411 O O . VAL A 1 437 ? 7.653 -3.527 13.135 1.00 65.19 437 VAL A O 1
ATOM 3414 N N . ALA A 1 438 ? 5.619 -4.186 12.495 1.00 63.56 438 ALA A N 1
ATOM 3415 C CA . ALA A 1 438 ? 5.910 -5.616 12.453 1.00 63.56 438 ALA A CA 1
ATOM 3416 C C . ALA A 1 438 ? 7.062 -5.980 11.505 1.00 63.56 438 ALA A C 1
ATOM 3418 O O . ALA A 1 438 ? 7.782 -6.944 11.757 1.00 63.56 438 ALA A O 1
ATOM 3419 N N . SER A 1 439 ? 7.281 -5.204 10.447 1.00 57.78 439 SER A N 1
ATOM 3420 C CA . SER A 1 439 ? 8.364 -5.442 9.493 1.00 57.78 439 SER A CA 1
ATOM 3421 C C . SER A 1 439 ? 9.757 -5.235 10.092 1.00 57.78 439 SER A C 1
ATOM 3423 O O . SER A 1 439 ? 10.682 -5.962 9.725 1.00 57.78 439 SER A O 1
ATOM 3425 N N . THR A 1 440 ? 9.899 -4.352 11.088 1.00 55.00 440 THR A N 1
ATOM 3426 C CA . THR A 1 440 ? 11.151 -4.209 11.861 1.00 55.00 440 THR A CA 1
ATOM 3427 C C . THR A 1 440 ? 11.484 -5.477 12.655 1.00 55.00 440 THR A C 1
ATOM 3429 O O . THR A 1 440 ? 12.638 -5.754 12.960 1.00 55.00 440 THR A O 1
ATOM 3432 N N . LEU A 1 441 ? 10.472 -6.303 12.940 1.00 60.22 441 LEU A N 1
ATOM 3433 C CA . LEU A 1 441 ? 10.593 -7.580 13.638 1.00 60.22 441 LEU A CA 1
ATOM 3434 C C . LEU A 1 441 ? 10.626 -8.783 12.683 1.00 60.22 441 LEU A C 1
ATOM 3436 O O . LEU A 1 441 ? 10.554 -9.923 13.148 1.00 60.22 441 LEU A O 1
ATOM 3440 N N . SER A 1 442 ? 10.717 -8.561 11.369 1.00 60.72 442 SER A N 1
ATOM 3441 C CA . SER A 1 442 ? 10.592 -9.602 10.339 1.00 60.72 442 SER A CA 1
ATOM 3442 C C . SER A 1 442 ? 11.481 -10.820 10.605 1.00 60.72 442 SER A C 1
ATOM 3444 O O . SER A 1 442 ? 10.973 -11.938 10.645 1.00 60.72 442 SER A O 1
ATOM 3446 N N . GLU A 1 443 ? 12.766 -10.633 10.906 1.00 55.78 443 GLU A N 1
ATOM 3447 C CA . GLU A 1 443 ? 13.695 -11.733 11.209 1.00 55.78 443 GLU A CA 1
ATOM 3448 C C . GLU A 1 443 ? 13.203 -12.633 12.357 1.00 55.78 443 GLU A C 1
ATOM 3450 O O . GLU A 1 443 ? 13.285 -13.864 12.296 1.00 55.78 443 GLU A O 1
ATOM 3455 N N . ILE A 1 444 ? 12.644 -12.025 13.406 1.00 60.75 444 ILE A N 1
ATOM 3456 C CA . ILE A 1 444 ? 12.129 -12.728 14.585 1.00 60.75 444 ILE A CA 1
ATOM 3457 C C . ILE A 1 444 ? 10.815 -13.432 14.245 1.00 60.75 444 ILE A C 1
ATOM 3459 O O . ILE A 1 444 ? 10.642 -14.609 14.574 1.00 60.75 444 ILE A O 1
ATOM 3463 N N . LEU A 1 445 ? 9.897 -12.724 13.586 1.00 66.06 445 LEU A N 1
ATOM 3464 C CA . LEU A 1 445 ? 8.554 -13.206 13.255 1.00 66.06 445 LEU A CA 1
ATOM 3465 C C . LEU A 1 445 ? 8.565 -14.336 12.221 1.00 66.06 445 LEU A C 1
ATOM 3467 O O . LEU A 1 445 ? 7.691 -15.203 12.240 1.00 66.06 445 LEU A O 1
ATOM 3471 N N . LEU A 1 446 ? 9.548 -14.331 11.324 1.00 66.81 446 LEU A N 1
ATOM 3472 C CA . LEU A 1 446 ? 9.696 -15.319 10.259 1.00 66.81 446 LEU A CA 1
ATOM 3473 C C . LEU A 1 446 ? 10.532 -16.523 10.673 1.00 66.81 446 LEU A C 1
ATOM 3475 O O . LEU A 1 446 ? 10.486 -17.554 9.996 1.00 66.81 446 LEU A O 1
ATOM 3479 N N . SER A 1 447 ? 11.248 -16.417 11.794 1.00 62.75 447 SER A N 1
ATOM 3480 C CA . SER A 1 447 ? 11.946 -17.545 12.396 1.00 62.75 447 SER A CA 1
ATOM 3481 C C . SER A 1 447 ? 10.977 -18.679 12.763 1.00 62.75 447 SER A C 1
ATOM 3483 O O . SER A 1 447 ? 9.786 -18.477 12.991 1.00 62.75 447 SER A O 1
ATOM 3485 N N . SER A 1 448 ? 11.490 -19.902 12.896 1.00 62.28 448 SER A N 1
ATOM 3486 C CA . SER A 1 448 ? 10.705 -21.062 13.348 1.00 62.28 448 SER A CA 1
ATOM 3487 C C . SER A 1 448 ? 10.361 -21.042 14.849 1.00 62.28 448 SER A C 1
ATOM 3489 O O . SER A 1 448 ? 9.882 -22.043 15.390 1.00 62.28 448 SER A O 1
ATOM 3491 N N . LYS A 1 449 ? 10.639 -19.936 15.553 1.00 58.50 449 LYS A N 1
ATOM 3492 C CA . LYS A 1 449 ? 10.490 -19.818 17.008 1.00 58.50 449 LYS A CA 1
ATOM 3493 C C . LYS A 1 449 ? 9.176 -19.142 17.384 1.00 58.50 449 LYS A C 1
ATOM 3495 O O . LYS A 1 449 ? 8.609 -18.363 16.627 1.00 58.50 449 LYS A O 1
ATOM 3500 N N . SER A 1 450 ? 8.700 -19.419 18.596 1.00 64.50 450 SER A N 1
ATOM 3501 C CA . SER A 1 450 ? 7.554 -18.689 19.154 1.00 64.50 450 SER A CA 1
ATOM 3502 C C . SER A 1 450 ? 7.935 -17.259 19.524 1.00 64.50 450 SER A C 1
ATOM 3504 O O . SER A 1 450 ? 9.089 -16.991 19.848 1.00 64.50 450 SER A O 1
ATOM 3506 N N . VAL A 1 451 ? 6.958 -16.355 19.560 1.00 65.75 451 VAL A N 1
ATOM 3507 C CA . VAL A 1 451 ? 7.163 -14.961 19.978 1.00 65.75 451 VAL A CA 1
ATOM 3508 C C . VAL A 1 451 ? 6.118 -14.582 21.021 1.00 65.75 451 VAL A C 1
ATOM 3510 O O . VAL A 1 451 ? 4.927 -14.475 20.726 1.00 65.75 451 VAL A O 1
ATOM 3513 N N . LEU A 1 452 ? 6.538 -14.377 22.261 1.00 71.44 452 LEU A N 1
ATOM 3514 C CA . LEU A 1 452 ? 5.685 -13.884 23.332 1.00 71.44 452 LEU A CA 1
ATOM 3515 C C . LEU A 1 452 ? 5.783 -12.359 23.392 1.00 71.44 452 LEU A C 1
ATOM 3517 O O . LEU A 1 452 ? 6.877 -11.825 23.536 1.00 71.44 452 LEU A O 1
ATOM 3521 N N . LEU A 1 453 ? 4.643 -11.676 23.302 1.00 68.50 453 LEU A N 1
ATOM 3522 C CA . LEU A 1 453 ? 4.566 -10.227 23.458 1.00 68.50 453 LEU A CA 1
ATOM 3523 C C . LEU A 1 453 ? 4.050 -9.909 24.859 1.00 68.50 453 LEU A C 1
ATOM 3525 O O . LEU A 1 453 ? 2.947 -10.329 25.205 1.00 68.50 453 LEU A O 1
ATOM 3529 N N . VAL A 1 454 ? 4.841 -9.190 25.653 1.00 67.56 454 VAL A N 1
ATOM 3530 C CA . VAL A 1 454 ? 4.517 -8.861 27.047 1.00 67.56 454 VAL A CA 1
ATOM 3531 C C . VAL A 1 454 ? 4.611 -7.356 27.257 1.00 67.56 454 VAL A C 1
ATOM 3533 O O . VAL A 1 454 ? 5.456 -6.674 26.683 1.00 67.56 454 VAL A O 1
ATOM 3536 N N . GLY A 1 455 ? 3.713 -6.832 28.082 1.00 58.91 455 GLY A N 1
ATOM 3537 C CA . GLY A 1 455 ? 3.738 -5.442 28.507 1.00 58.91 455 GLY A CA 1
ATOM 3538 C C . GLY A 1 455 ? 2.465 -5.049 29.264 1.00 58.91 455 GLY A C 1
ATOM 3539 O O . GLY A 1 455 ? 1.440 -5.725 29.125 1.00 58.91 455 GLY A O 1
ATOM 3540 N N . PRO A 1 456 ? 2.488 -3.945 30.027 1.00 52.53 456 PRO A N 1
ATOM 3541 C CA . PRO A 1 456 ? 1.336 -3.393 30.724 1.00 52.53 456 PRO A CA 1
ATOM 3542 C C . PRO A 1 456 ? 0.127 -3.143 29.808 1.00 52.53 456 PRO A C 1
ATOM 3544 O O . PRO A 1 456 ? 0.266 -3.054 28.575 1.00 52.53 456 PRO A O 1
ATOM 3547 N N . PRO A 1 457 ? -1.084 -3.014 30.377 1.00 56.12 457 PRO A N 1
ATOM 3548 C CA . PRO A 1 457 ? -2.257 -2.549 29.645 1.00 56.12 457 PRO A CA 1
ATOM 3549 C C . PRO A 1 457 ? -1.961 -1.254 28.876 1.00 56.12 457 PRO A C 1
ATOM 3551 O O . PRO A 1 457 ? -1.214 -0.397 29.339 1.00 56.12 457 PRO A O 1
ATOM 3554 N N . GLY A 1 458 ? -2.509 -1.135 27.666 1.00 58.81 458 GLY A N 1
ATOM 3555 C CA . GLY A 1 458 ? -2.341 0.062 26.839 1.00 58.81 458 GLY A CA 1
ATOM 3556 C C . GLY A 1 458 ? -1.018 0.181 26.068 1.00 58.81 458 GLY A C 1
ATOM 3557 O O . GLY A 1 458 ? -0.916 1.005 25.178 1.00 58.81 458 GLY A O 1
ATOM 3558 N N . ARG A 1 459 ? -0.007 -0.664 26.273 1.00 62.84 459 ARG A N 1
ATOM 3559 C CA . ARG A 1 459 ? 1.302 -0.503 25.592 1.00 62.84 459 ARG A CA 1
ATOM 3560 C C . ARG A 1 459 ? 1.342 -0.857 24.096 1.00 62.84 459 ARG A C 1
ATOM 3562 O O . ARG A 1 459 ? 2.399 -1.157 23.569 1.00 62.84 459 ARG A O 1
ATOM 3569 N N . GLY A 1 460 ? 0.201 -0.892 23.410 1.00 67.00 460 GLY A N 1
ATOM 3570 C CA . GLY A 1 460 ? 0.148 -1.203 21.978 1.00 67.00 460 GLY A CA 1
ATOM 3571 C C . GLY A 1 460 ? 0.305 -2.687 21.632 1.00 67.00 460 GLY A C 1
ATOM 3572 O O . GLY A 1 460 ? 0.443 -3.009 20.459 1.00 67.00 460 GLY A O 1
ATOM 3573 N N . LYS A 1 461 ? 0.226 -3.606 22.611 1.00 75.56 461 LYS A N 1
ATOM 3574 C CA . LYS A 1 461 ? 0.321 -5.062 22.374 1.00 75.56 461 LYS A CA 1
ATOM 3575 C C . LYS A 1 461 ? -0.621 -5.538 21.270 1.00 75.56 461 LYS A C 1
ATOM 3577 O O . LYS A 1 461 ? -0.200 -6.166 20.309 1.00 75.56 461 LYS A O 1
ATOM 3582 N N . THR A 1 462 ? -1.902 -5.216 21.411 1.00 76.31 462 THR A N 1
ATOM 3583 C CA . THR A 1 462 ? -2.948 -5.621 20.471 1.00 76.31 462 THR A CA 1
ATOM 3584 C C . THR A 1 462 ? -2.761 -4.956 19.112 1.00 76.31 462 THR A C 1
ATOM 3586 O O . THR A 1 462 ? -2.972 -5.593 18.088 1.00 76.31 462 THR A O 1
ATOM 3589 N N . THR A 1 463 ? -2.309 -3.700 19.093 1.00 76.88 463 THR A N 1
ATOM 3590 C CA . THR A 1 463 ? -1.974 -2.984 17.858 1.00 76.88 463 THR A CA 1
ATOM 3591 C C . THR A 1 463 ? -0.841 -3.683 17.112 1.00 76.88 463 THR A C 1
ATOM 3593 O O . THR A 1 463 ? -1.005 -4.014 15.944 1.00 76.88 463 THR A O 1
ATOM 3596 N N . LEU A 1 464 ? 0.250 -4.016 17.807 1.00 77.00 464 LEU A N 1
ATOM 3597 C CA . LEU A 1 464 ? 1.368 -4.753 17.228 1.00 77.00 464 LEU A CA 1
ATOM 3598 C C . LEU A 1 464 ? 0.957 -6.168 16.801 1.00 77.00 464 LEU A C 1
ATOM 3600 O O . LEU A 1 464 ? 1.384 -6.633 15.757 1.00 77.00 464 LEU A O 1
ATOM 3604 N N . LEU A 1 465 ? 0.099 -6.860 17.557 1.00 83.81 465 LEU A N 1
ATOM 3605 C CA . LEU A 1 465 ? -0.410 -8.177 17.160 1.00 83.81 465 LEU A CA 1
ATOM 3606 C C . LEU A 1 465 ? -1.247 -8.125 15.878 1.00 83.81 465 LEU A C 1
ATOM 3608 O O . LEU A 1 465 ? -1.176 -9.067 15.090 1.00 83.81 465 LEU A O 1
ATOM 3612 N N . ARG A 1 466 ? -2.027 -7.060 15.656 1.00 86.25 466 ARG A N 1
ATOM 3613 C CA . ARG A 1 466 ? -2.767 -6.862 14.398 1.00 86.25 466 ARG A CA 1
ATOM 3614 C C . ARG A 1 466 ? -1.813 -6.653 13.232 1.00 86.25 466 ARG A C 1
ATOM 3616 O O . ARG A 1 466 ? -1.917 -7.389 12.258 1.00 86.25 466 ARG A O 1
ATOM 3623 N N . ASP A 1 467 ? -0.846 -5.754 13.393 1.00 76.62 467 ASP A N 1
ATOM 3624 C CA . ASP A 1 467 ? 0.176 -5.482 12.381 1.00 76.62 467 ASP A CA 1
ATOM 3625 C C . ASP A 1 467 ? 1.010 -6.734 12.075 1.00 76.62 467 ASP A C 1
ATOM 3627 O O . ASP A 1 467 ? 1.182 -7.100 10.922 1.00 76.62 467 ASP A O 1
ATOM 3631 N N . ILE A 1 468 ? 1.419 -7.497 13.097 1.00 82.38 468 ILE A N 1
ATOM 3632 C CA . ILE A 1 468 ? 2.085 -8.801 12.932 1.00 82.38 468 ILE A CA 1
ATOM 3633 C C . ILE A 1 468 ? 1.192 -9.782 12.175 1.00 82.38 468 ILE A C 1
ATOM 3635 O O . ILE A 1 468 ? 1.681 -10.528 11.331 1.00 82.38 468 ILE A O 1
ATOM 3639 N N . SER A 1 469 ? -0.103 -9.826 12.492 1.00 84.88 469 SER A N 1
ATOM 3640 C CA . SER A 1 469 ? -1.031 -10.737 11.820 1.00 84.88 469 SER A CA 1
ATOM 3641 C C . SER A 1 469 ? -1.168 -10.383 10.344 1.00 84.88 469 SER A C 1
ATOM 3643 O O . SER A 1 469 ? -1.064 -11.275 9.507 1.00 84.88 469 SER A O 1
ATOM 3645 N N . GLN A 1 470 ? -1.335 -9.096 10.032 1.00 79.38 470 GLN A N 1
ATOM 3646 C CA . GLN A 1 470 ? -1.395 -8.590 8.666 1.00 79.38 470 GLN A CA 1
ATOM 3647 C C . GLN A 1 470 ? -0.077 -8.837 7.924 1.00 79.38 470 GLN A C 1
ATOM 3649 O O . GLN A 1 470 ? -0.094 -9.386 6.826 1.00 79.38 470 GLN A O 1
ATOM 3654 N N . PHE A 1 471 ? 1.053 -8.503 8.550 1.00 74.69 471 PHE A N 1
ATOM 3655 C CA . PHE A 1 471 ? 2.397 -8.747 8.042 1.00 74.69 471 PHE A CA 1
ATOM 3656 C C . PHE A 1 471 ? 2.588 -10.221 7.692 1.00 74.69 471 PHE A C 1
ATOM 3658 O O . PHE A 1 471 ? 2.865 -10.541 6.546 1.00 74.69 471 PHE A O 1
ATOM 3665 N N . LEU A 1 472 ? 2.361 -11.136 8.639 1.00 73.88 472 LEU A N 1
ATOM 3666 C CA . LEU A 1 472 ? 2.546 -12.572 8.425 1.00 73.88 472 LEU A CA 1
ATOM 3667 C C . LEU A 1 472 ? 1.557 -13.166 7.419 1.00 73.88 472 LEU A C 1
ATOM 3669 O O . LEU A 1 472 ? 1.911 -14.123 6.738 1.00 73.88 472 LEU A O 1
ATOM 3673 N N . ALA A 1 473 ? 0.322 -12.660 7.360 1.00 72.38 473 ALA A N 1
ATOM 3674 C CA . ALA A 1 473 ? -0.702 -13.164 6.444 1.00 72.38 473 ALA A CA 1
ATOM 3675 C C . ALA A 1 473 ? -0.467 -12.727 4.997 1.00 72.38 473 ALA A C 1
ATOM 3677 O O . ALA A 1 473 ? -0.935 -13.392 4.078 1.00 72.38 473 ALA A O 1
ATOM 3678 N N . ASN A 1 474 ? 0.246 -11.618 4.813 1.00 66.75 474 ASN A N 1
ATOM 3679 C CA . ASN A 1 474 ? 0.622 -11.094 3.506 1.00 66.75 474 ASN A CA 1
ATOM 3680 C C . ASN A 1 474 ? 2.078 -11.440 3.139 1.00 66.75 474 ASN A C 1
ATOM 3682 O O . ASN A 1 474 ? 2.508 -11.166 2.023 1.00 66.75 474 ASN A O 1
ATOM 3686 N N . TYR A 1 475 ? 2.839 -12.031 4.066 1.00 59.62 475 TYR A N 1
ATOM 3687 C CA . TYR A 1 475 ? 4.223 -12.438 3.851 1.00 59.62 475 TYR A CA 1
ATOM 3688 C C . TYR A 1 475 ? 4.287 -13.761 3.083 1.00 59.62 475 TYR A C 1
ATOM 3690 O O . TYR A 1 475 ? 4.040 -14.813 3.677 1.00 59.62 475 TYR A O 1
ATOM 3698 N N . GLU A 1 476 ? 4.671 -13.680 1.802 1.00 50.53 476 GLU A N 1
ATOM 3699 C CA . GLU A 1 476 ? 4.720 -14.777 0.819 1.00 50.53 476 GLU A CA 1
ATOM 3700 C C . GLU A 1 476 ? 3.359 -15.491 0.652 1.00 50.53 476 GLU A C 1
ATOM 3702 O O . GLU A 1 476 ? 2.666 -15.812 1.613 1.00 50.53 476 GLU A O 1
ATOM 3707 N N . ASN A 1 477 ? 2.944 -15.753 -0.590 1.00 42.31 477 ASN A N 1
ATOM 3708 C CA . ASN A 1 477 ? 1.568 -16.125 -0.976 1.00 42.31 477 ASN A CA 1
ATOM 3709 C C . ASN A 1 477 ? 1.001 -17.471 -0.438 1.00 42.31 477 ASN A C 1
ATOM 3711 O O . ASN A 1 477 ? 0.095 -18.028 -1.051 1.00 42.31 477 ASN A O 1
ATOM 3715 N N . ASP A 1 478 ? 1.463 -18.012 0.696 1.00 46.84 478 ASP A N 1
ATOM 3716 C CA . ASP A 1 478 ? 0.940 -19.278 1.238 1.00 46.84 478 ASP A CA 1
ATOM 3717 C C . ASP A 1 478 ? 1.008 -19.452 2.776 1.00 46.84 478 ASP A C 1
ATOM 3719 O O . ASP A 1 478 ? 0.766 -20.546 3.306 1.00 46.84 478 ASP A O 1
ATOM 3723 N N . ARG A 1 479 ? 1.302 -18.399 3.563 1.00 61.69 479 ARG A N 1
ATOM 3724 C CA . ARG A 1 479 ? 1.244 -18.525 5.033 1.00 61.69 479 ARG A CA 1
ATOM 3725 C C . ARG A 1 479 ? -0.199 -18.524 5.536 1.00 61.69 479 ARG A C 1
ATOM 3727 O O . ARG A 1 479 ? -0.891 -17.512 5.593 1.00 61.69 479 ARG A O 1
ATOM 3734 N N . ARG A 1 480 ? -0.642 -19.688 6.015 1.00 72.31 480 ARG A N 1
ATOM 3735 C CA . ARG A 1 480 ? -1.926 -19.847 6.716 1.00 72.31 480 ARG A CA 1
ATOM 3736 C C . ARG A 1 480 ? -1.834 -19.270 8.128 1.00 72.31 480 ARG A C 1
ATOM 3738 O O . ARG A 1 480 ? -1.529 -19.986 9.082 1.00 72.31 480 ARG A O 1
ATOM 3745 N N . VAL A 1 481 ? -2.110 -17.978 8.264 1.00 78.50 481 VAL A N 1
ATOM 3746 C CA . VAL A 1 481 ? -2.145 -17.304 9.567 1.00 78.50 481 VAL A CA 1
ATOM 3747 C C . VAL A 1 481 ? -3.520 -17.459 10.208 1.00 78.50 481 VAL A C 1
ATOM 3749 O O . VAL A 1 481 ? -4.541 -17.102 9.620 1.00 78.50 481 VAL A O 1
ATOM 3752 N N . MET A 1 482 ? -3.534 -17.989 11.433 1.00 81.88 482 MET A N 1
ATOM 3753 C CA . MET A 1 482 ? -4.727 -18.097 12.269 1.00 81.88 482 MET A CA 1
ATOM 3754 C C . MET A 1 482 ? -4.563 -17.244 13.527 1.00 81.88 482 MET A C 1
ATOM 3756 O O . MET A 1 482 ? -3.627 -17.432 14.309 1.00 81.88 482 MET A O 1
ATOM 3760 N N . ILE A 1 483 ? -5.512 -16.346 13.744 1.00 84.81 483 ILE A N 1
ATOM 3761 C CA . ILE A 1 483 ? -5.663 -15.564 14.962 1.00 84.81 483 ILE A CA 1
ATOM 3762 C C . ILE A 1 483 ? -6.645 -16.293 15.862 1.00 84.81 483 ILE A C 1
ATOM 3764 O O . ILE A 1 483 ? -7.776 -16.577 15.472 1.00 84.81 483 ILE A O 1
ATOM 3768 N N . VAL A 1 484 ? -6.208 -16.574 17.078 1.00 81.75 484 VAL A N 1
ATOM 3769 C CA . VAL A 1 484 ? -7.047 -17.057 18.163 1.00 81.75 484 VAL A CA 1
ATOM 3770 C C . VAL A 1 484 ? -7.336 -15.865 19.064 1.00 81.75 484 VAL A C 1
ATOM 3772 O O . VAL A 1 484 ? -6.487 -15.429 19.840 1.00 81.75 484 VAL A O 1
ATOM 3775 N N . ASP A 1 485 ? -8.537 -15.324 18.910 1.00 83.06 485 ASP A N 1
ATOM 3776 C CA . ASP A 1 485 ? -8.966 -14.069 19.514 1.00 83.06 485 ASP A CA 1
ATOM 3777 C C . ASP A 1 485 ? -10.148 -14.312 20.449 1.00 83.06 485 ASP A C 1
ATOM 3779 O O . ASP A 1 485 ? -11.305 -14.137 20.078 1.00 83.06 485 ASP A O 1
ATOM 3783 N N . THR A 1 486 ? -9.859 -14.784 21.658 1.00 75.81 486 THR A N 1
ATOM 3784 C CA . THR A 1 486 ? -10.893 -15.192 22.622 1.00 75.81 486 THR A CA 1
ATOM 3785 C C . THR A 1 486 ? -11.726 -14.022 23.138 1.00 75.81 486 THR A C 1
ATOM 3787 O O . THR A 1 486 ? -12.883 -14.213 23.497 1.00 75.81 486 THR A O 1
ATOM 3790 N N . ASN A 1 487 ? -11.148 -12.818 23.166 1.00 75.75 487 ASN A N 1
ATOM 3791 C CA . ASN A 1 487 ? -11.758 -11.618 23.743 1.00 75.75 487 ASN A CA 1
ATOM 3792 C C . ASN A 1 487 ? -12.171 -10.581 22.685 1.00 75.75 487 ASN A C 1
ATOM 3794 O O . ASN A 1 487 ? -12.521 -9.458 23.062 1.00 75.75 487 ASN A O 1
ATOM 3798 N N . ASN A 1 488 ? -12.096 -10.944 21.396 1.00 79.31 488 ASN A N 1
ATOM 3799 C CA . ASN A 1 488 ? -12.318 -10.063 20.243 1.00 79.31 488 ASN A CA 1
ATOM 3800 C C . ASN A 1 488 ? -11.421 -8.809 20.229 1.00 79.31 488 ASN A C 1
ATOM 3802 O O . ASN A 1 488 ? -11.777 -7.763 19.680 1.00 79.31 488 ASN A O 1
ATOM 3806 N N . GLU A 1 489 ? -10.243 -8.891 20.846 1.00 79.62 489 GLU A N 1
ATOM 3807 C CA . GLU A 1 489 ? -9.332 -7.761 20.948 1.00 79.62 489 GLU A CA 1
ATOM 3808 C C . GLU A 1 489 ? -8.528 -7.564 19.667 1.00 79.62 489 GLU A C 1
ATOM 3810 O O . GLU A 1 489 ? -8.261 -6.425 19.301 1.00 79.62 489 GLU A O 1
ATOM 3815 N N . ILE A 1 490 ? -8.151 -8.624 18.950 1.00 83.62 490 ILE A N 1
ATOM 3816 C CA . ILE A 1 490 ? -7.294 -8.510 17.760 1.00 83.62 490 ILE A CA 1
ATOM 3817 C C . ILE A 1 490 ? -8.137 -8.197 16.519 1.00 83.62 490 ILE A C 1
ATOM 3819 O O . ILE A 1 490 ? -7.925 -7.175 15.872 1.00 83.62 490 ILE A O 1
ATOM 3823 N N . GLY A 1 491 ? -9.107 -9.045 16.188 1.00 82.44 491 GLY A N 1
ATOM 3824 C CA . GLY A 1 491 ? -9.935 -8.918 14.989 1.00 82.44 491 GLY A CA 1
ATOM 3825 C C . GLY A 1 491 ? -11.123 -7.965 15.126 1.00 82.44 491 GLY A C 1
ATOM 3826 O O . GLY A 1 491 ? -11.798 -7.727 14.128 1.00 82.44 491 GLY A O 1
ATOM 3827 N N . GLY A 1 492 ? -11.375 -7.428 16.324 1.00 85.25 492 GLY A N 1
ATOM 3828 C CA . GLY A 1 492 ? -12.491 -6.523 16.617 1.00 85.25 492 GLY A CA 1
ATOM 3829 C C . GLY A 1 492 ? -13.782 -7.241 17.023 1.00 85.25 492 GLY A C 1
ATOM 3830 O O . GLY A 1 492 ? -13.917 -8.449 16.860 1.00 85.25 492 GLY A O 1
ATOM 3831 N N . GLU A 1 493 ? -14.754 -6.484 17.536 1.00 82.94 493 GLU A N 1
ATOM 3832 C CA . GLU A 1 493 ? -16.008 -7.011 18.117 1.00 82.94 493 GLU A CA 1
ATOM 3833 C C . GLU A 1 493 ? -17.048 -7.463 17.066 1.00 82.94 493 GLU A C 1
ATOM 3835 O O . GLU A 1 493 ? -18.084 -8.022 17.413 1.00 82.94 493 GLU A O 1
ATOM 3840 N N . SER A 1 494 ? -16.800 -7.224 15.772 1.00 78.38 494 SER A N 1
ATOM 3841 C CA . SER A 1 494 ? -17.663 -7.703 14.680 1.00 78.38 494 SER A CA 1
ATOM 3842 C C . SER A 1 494 ? -17.572 -9.224 14.515 1.00 78.38 494 SER A C 1
ATOM 3844 O O . SER A 1 494 ? -16.571 -9.830 14.889 1.00 78.38 494 SER A O 1
ATOM 3846 N N . ILE A 1 495 ? -18.580 -9.848 13.892 1.00 73.88 495 ILE A N 1
ATOM 3847 C CA . ILE A 1 495 ? -18.577 -11.273 13.499 1.00 73.88 495 ILE A CA 1
ATOM 3848 C C . ILE A 1 495 ? -17.528 -11.545 12.410 1.00 73.88 495 ILE A C 1
ATOM 3850 O O . ILE A 1 495 ? -16.896 -12.607 12.396 1.00 73.88 495 ILE A O 1
ATOM 3854 N N . LEU A 1 496 ? -17.289 -10.571 11.532 1.00 77.44 496 LEU A N 1
ATOM 3855 C CA . LEU A 1 496 ? -16.235 -10.632 10.524 1.00 77.44 496 LEU A CA 1
ATOM 3856 C C . LEU A 1 496 ? -14.954 -9.993 11.083 1.00 77.44 496 LEU A C 1
ATOM 3858 O O . LEU A 1 496 ? -15.040 -8.930 11.700 1.00 77.44 496 LEU A O 1
ATOM 3862 N N . PRO A 1 497 ? -13.772 -10.613 10.899 1.00 82.75 497 PRO A N 1
ATOM 3863 C CA . PRO A 1 497 ? -12.521 -10.001 11.324 1.00 82.75 497 PRO A CA 1
ATOM 3864 C C . PRO A 1 497 ? -12.272 -8.709 10.542 1.00 82.75 497 PRO A C 1
ATOM 3866 O O . PRO A 1 497 ? -12.498 -8.639 9.334 1.00 82.75 497 PRO A O 1
ATOM 3869 N N . HIS A 1 498 ? -11.796 -7.683 11.237 1.00 86.94 498 HIS A N 1
ATOM 3870 C CA . HIS A 1 498 ? -11.497 -6.394 10.633 1.00 86.94 498 HIS A CA 1
ATOM 3871 C C . HIS A 1 498 ? -10.343 -6.484 9.618 1.00 86.94 498 HIS A C 1
ATOM 3873 O O . HIS A 1 498 ? -9.365 -7.191 9.848 1.00 86.94 498 HIS A O 1
ATOM 3879 N N . LYS A 1 499 ? -10.380 -5.676 8.547 1.00 81.62 499 LYS A N 1
ATOM 3880 C CA . LYS A 1 499 ? -9.339 -5.626 7.490 1.00 81.62 499 LYS A CA 1
ATOM 3881 C C . LYS A 1 499 ? -7.903 -5.424 8.005 1.00 81.62 499 LYS A C 1
ATOM 3883 O O . LYS A 1 499 ? -6.948 -5.827 7.355 1.00 81.62 499 LYS A O 1
ATOM 3888 N N . ALA A 1 500 ? -7.756 -4.831 9.190 1.00 80.12 500 ALA A N 1
ATOM 3889 C CA . ALA A 1 500 ? -6.470 -4.554 9.839 1.00 80.12 500 ALA A CA 1
ATOM 3890 C C . ALA A 1 500 ? -5.686 -5.811 10.252 1.00 80.12 500 ALA A C 1
ATOM 3892 O O . ALA A 1 500 ? -4.561 -5.692 10.716 1.00 80.12 500 ALA A O 1
ATOM 3893 N N . VAL A 1 501 ? -6.270 -7.008 10.140 1.00 83.38 501 VAL A N 1
ATOM 3894 C CA . VAL A 1 501 ? -5.530 -8.265 10.317 1.00 83.38 501 VAL A CA 1
ATOM 3895 C C . VAL A 1 501 ? -5.107 -8.911 8.989 1.00 83.38 501 VAL A C 1
ATOM 3897 O O . VAL A 1 501 ? -4.585 -10.025 8.985 1.00 83.38 501 VAL A O 1
ATOM 3900 N N . GLY A 1 502 ? -5.320 -8.228 7.858 1.00 78.69 502 GLY A N 1
ATOM 3901 C CA . GLY A 1 502 ? -5.014 -8.734 6.521 1.00 78.69 502 GLY A CA 1
ATOM 3902 C C . GLY A 1 502 ? -5.803 -9.997 6.172 1.00 78.69 502 GLY A C 1
ATOM 3903 O O . GLY A 1 502 ? -6.968 -10.142 6.539 1.00 78.69 502 GLY A O 1
ATOM 3904 N N . ASN A 1 503 ? -5.144 -10.937 5.492 1.00 76.12 503 ASN A N 1
ATOM 3905 C CA . ASN A 1 503 ? -5.724 -12.230 5.110 1.00 76.12 503 ASN A CA 1
ATOM 3906 C C . ASN A 1 503 ? -5.751 -13.267 6.251 1.00 76.12 503 ASN A C 1
ATOM 3908 O O . ASN A 1 503 ? -6.080 -14.437 6.028 1.00 76.12 503 ASN A O 1
ATOM 3912 N N . ALA A 1 504 ? -5.397 -12.873 7.479 1.00 81.75 504 ALA A N 1
ATOM 3913 C CA . ALA A 1 504 ? -5.393 -13.781 8.613 1.00 81.75 504 ALA A CA 1
ATOM 3914 C C . ALA A 1 504 ? -6.815 -14.265 8.930 1.00 81.75 504 ALA A C 1
ATOM 3916 O O . ALA A 1 504 ? -7.762 -13.487 9.063 1.00 81.75 504 ALA A O 1
ATOM 3917 N N . ARG A 1 505 ? -6.970 -15.577 9.109 1.00 81.31 505 ARG A N 1
ATOM 3918 C CA . ARG A 1 505 ? -8.242 -16.168 9.539 1.00 81.31 505 ARG A CA 1
ATOM 3919 C C . ARG A 1 505 ? -8.401 -16.000 11.045 1.00 81.31 505 ARG A C 1
ATOM 3921 O O . ARG A 1 505 ? -7.425 -16.112 11.780 1.00 81.31 505 ARG A O 1
ATOM 3928 N N . ARG A 1 506 ? -9.626 -15.786 11.532 1.00 82.69 506 ARG A N 1
ATOM 3929 C CA . ARG A 1 506 ? -9.911 -15.609 12.967 1.00 82.69 506 ARG A CA 1
ATOM 3930 C C . ARG A 1 506 ? -10.745 -16.754 13.535 1.00 82.69 506 ARG A C 1
ATOM 3932 O O . ARG A 1 506 ? -11.742 -17.152 12.941 1.00 82.69 506 ARG A O 1
ATOM 3939 N N . ARG A 1 507 ? -10.365 -17.236 14.722 1.00 76.38 507 ARG A N 1
ATOM 3940 C CA . ARG A 1 507 ? -11.139 -18.144 15.581 1.00 76.38 507 ARG A CA 1
ATOM 3941 C C . ARG A 1 507 ? -11.366 -17.480 16.930 1.00 76.38 507 ARG A C 1
ATOM 3943 O O . ARG A 1 507 ? -10.418 -16.981 17.523 1.00 76.38 507 ARG A O 1
ATOM 3950 N N . VAL A 1 508 ? -12.590 -17.561 17.442 1.00 64.06 508 VAL A N 1
ATOM 3951 C CA . VAL A 1 508 ? -12.955 -17.025 18.768 1.00 64.06 508 VAL A CA 1
ATOM 3952 C C . VAL A 1 508 ? -12.895 -18.115 19.860 1.00 64.06 508 VAL A C 1
ATOM 3954 O O . VAL A 1 508 ? -12.815 -17.813 21.045 1.00 64.06 508 VAL A O 1
ATOM 3957 N N . LYS A 1 509 ? -12.850 -19.406 19.482 1.00 57.12 509 LYS A N 1
ATOM 3958 C CA . LYS A 1 509 ? -12.717 -20.556 20.404 1.00 57.12 509 LYS A CA 1
ATOM 3959 C C . LYS A 1 509 ? -11.602 -21.513 19.974 1.00 57.12 509 LYS A C 1
ATOM 3961 O O . LYS A 1 509 ? -11.433 -21.773 18.782 1.00 57.12 509 LYS A O 1
ATOM 3966 N N . LEU A 1 510 ? -10.855 -22.036 20.948 1.00 48.66 510 LEU A N 1
ATOM 3967 C CA . LEU A 1 510 ? -9.761 -22.993 20.755 1.00 48.66 510 LEU A CA 1
ATOM 3968 C C . LEU A 1 510 ? -10.294 -24.428 20.666 1.00 48.66 510 LEU A C 1
ATOM 3970 O O . LEU A 1 510 ? -10.724 -24.989 21.665 1.00 48.66 510 LEU A O 1
ATOM 3974 N N . GLU A 1 511 ? -10.152 -25.050 19.500 1.00 42.31 511 GLU A N 1
ATOM 3975 C CA . GLU A 1 511 ? -9.884 -26.489 19.415 1.00 42.31 511 GLU A CA 1
ATOM 3976 C C . GLU A 1 511 ? -8.572 -26.635 18.641 1.00 42.31 511 GLU A C 1
ATOM 3978 O O . GLU A 1 511 ? -8.350 -25.907 17.673 1.00 42.31 511 GLU A O 1
ATOM 3983 N N . LEU A 1 512 ? -7.681 -27.498 19.126 1.00 37.91 512 LEU A N 1
ATOM 3984 C CA . LEU A 1 512 ? -6.264 -27.619 18.752 1.00 37.91 512 LEU A CA 1
ATOM 3985 C C . LEU A 1 512 ? -5.972 -27.459 17.241 1.00 37.91 512 LEU A C 1
ATOM 3987 O O . LEU A 1 512 ? -6.432 -28.255 16.427 1.00 37.91 512 LEU A O 1
ATOM 3991 N N . VAL A 1 513 ? -5.128 -26.481 16.872 1.00 36.28 513 VAL A N 1
ATOM 3992 C CA . VAL A 1 513 ? -4.550 -26.333 15.517 1.00 36.28 513 VAL A CA 1
ATOM 3993 C C . VAL A 1 513 ? -3.058 -25.983 15.608 1.00 36.28 513 VAL A C 1
ATOM 3995 O O . VAL A 1 513 ? -2.621 -25.309 16.536 1.00 36.28 513 VAL A O 1
ATOM 3998 N N . ARG A 1 514 ? -2.269 -26.438 14.623 1.00 37.06 514 ARG A N 1
ATOM 3999 C CA . ARG A 1 514 ? -0.793 -26.354 14.555 1.00 37.06 514 ARG A CA 1
ATOM 4000 C C . ARG A 1 514 ? -0.178 -24.940 14.517 1.00 37.06 514 ARG A C 1
ATOM 4002 O O . ARG A 1 514 ? 1.014 -24.834 14.785 1.00 37.06 514 ARG A O 1
ATOM 4009 N N . PHE A 1 515 ? -0.933 -23.878 14.212 1.00 41.50 515 PHE A N 1
ATOM 4010 C CA . PHE A 1 515 ? -0.421 -22.497 14.132 1.00 41.50 515 PHE A CA 1
ATOM 4011 C C . PHE A 1 515 ? -1.444 -21.513 14.715 1.00 41.50 515 PHE A C 1
ATOM 4013 O O . PHE A 1 515 ? -2.611 -21.546 14.326 1.00 41.50 515 PHE A O 1
ATOM 4020 N N . SER A 1 516 ? -1.054 -20.675 15.684 1.00 41.50 516 SER A N 1
ATOM 4021 C CA . SER A 1 516 ? -1.977 -19.743 16.357 1.00 41.50 516 SER A CA 1
ATOM 4022 C C . SER A 1 516 ? -1.273 -18.502 16.920 1.00 41.50 516 SER A C 1
ATOM 4024 O O . SER A 1 516 ? -0.285 -18.597 17.653 1.00 41.50 516 SER A O 1
ATOM 4026 N N . ILE A 1 517 ? -1.824 -17.324 16.625 1.00 46.88 517 ILE A N 1
ATOM 4027 C CA . ILE A 1 517 ? -1.522 -16.070 17.326 1.00 46.88 517 ILE A CA 1
ATOM 4028 C C . ILE A 1 517 ? -2.541 -15.928 18.457 1.00 46.88 517 ILE A C 1
ATOM 4030 O O . ILE A 1 517 ? -3.734 -15.886 18.193 1.00 46.88 517 ILE A O 1
ATOM 4034 N N . VAL A 1 518 ? -2.074 -15.881 19.705 1.00 39.19 518 VAL A N 1
ATOM 4035 C CA . VAL A 1 518 ? -2.921 -15.789 20.906 1.00 39.19 518 VAL A CA 1
ATOM 4036 C C . VAL A 1 518 ? -2.566 -14.499 21.644 1.00 39.19 518 VAL A C 1
ATOM 4038 O O . VAL A 1 518 ? -1.372 -14.255 21.867 1.00 39.19 518 VAL A O 1
ATOM 4041 N N . SER A 1 519 ? -3.578 -13.700 21.996 1.00 34.78 519 SER A N 1
ATOM 4042 C CA . SER A 1 519 ? -3.472 -12.622 22.990 1.00 34.78 519 SER A CA 1
ATOM 4043 C C . SER A 1 519 ? -3.739 -13.213 24.375 1.00 34.78 519 SER A C 1
ATOM 4045 O O . SER A 1 519 ? -4.710 -13.955 24.527 1.00 34.78 519 SER A O 1
ATOM 4047 N N . CYS A 1 520 ? -2.881 -12.923 25.353 1.00 31.59 520 CYS A N 1
ATOM 4048 C CA . CYS A 1 520 ? -3.142 -13.200 26.766 1.00 31.59 520 CYS A CA 1
ATOM 4049 C C . CYS A 1 520 ? -3.319 -11.880 27.504 1.00 31.59 520 CYS A C 1
ATOM 4051 O O . CYS A 1 520 ? -2.499 -10.963 27.249 1.00 31.59 520 CYS A O 1
#